Protein AF-0000000085144972 (afdb_homodimer)

Foldseek 3Di:
DPPPPVPPPPPDDPVRVVVVQVVLADKFFKKKKWAKDFPPDDLQLTAMAIFGAKDWDDPPPFTKIKGKDFPPASRVVRCVVRQKMKIFFAAADDVSVVLNVLRHPPQPPPPDDDSDHRRSCVPPDEPPQWHWDWDADPVRTIITTTGGARTQKMFIWGWDDWDDDPRMIMTMTGGDDMDGNCPVPPPDDPDDDPDDPPPPCPPVPRQGTWMRHNNDIDTDDDDPD/DPPPPVPPPPPDDPVRVVVVQVVLADKFFKKKKWAKDFPPDDLQLTAMAIFGAKDWDDPPPFTKIKGKDFPPASRVVRCVVRQKMKIFFAAQDDVSVVLNVLRHPPQPPPPDDDSDHRRSCVPPDEPPQWHWDWDADPVRTIITTTGGARTQKMFIWGWDDWDDDPRMIMTMTGGDDMDGNCPVPPPDDPDDDPDDPPPPPPPVPRQGTWMRHNNDIDTDDDDPD

Nearest PDB structures (foldseek):
  3nfw-assembly1_A  TM=8.073E-01  e=2.734E-13  Mycolicibacterium thermoresistibile ATCC 19527
  3rh7-assembly2_D  TM=7.942E-01  e=1.205E-11  Sinorhizobium meliloti 1021
  3zoh-assembly1_C  TM=7.830E-01  e=3.787E-10  Thermus thermophilus HB27
  3zoe-assembly1_A  TM=7.920E-01  e=9.898E-10  Thermus thermophilus HB27
  3zoe-assembly1_B  TM=7.708E-01  e=1.843E-09  Thermus thermophilus HB27

Solvent-accessible surface area (backbone atoms only — not comparable to full-atom values): 25057 Å² total; per-residue (Å²): 130,79,76,73,71,71,76,67,85,67,78,69,50,71,66,40,52,52,45,56,54,52,58,36,48,43,49,29,39,40,31,36,38,24,30,27,40,56,63,86,61,58,66,83,72,40,38,44,33,43,43,56,44,66,30,80,64,38,60,61,96,54,32,27,34,33,34,64,42,64,58,89,41,70,45,58,52,35,35,70,72,57,34,28,32,35,42,33,39,24,31,61,47,70,68,41,51,52,50,44,55,50,23,50,54,57,63,50,72,52,87,68,103,56,83,49,74,58,53,53,42,67,93,57,43,80,82,69,45,23,43,75,46,77,47,67,49,98,84,70,44,58,29,25,27,64,41,68,54,81,27,57,35,32,39,34,27,36,63,70,49,74,46,81,56,86,52,22,35,41,39,28,28,35,57,77,46,76,44,66,51,67,73,58,77,74,77,77,85,83,76,79,88,73,78,81,78,69,78,60,79,54,72,79,68,71,65,41,34,18,26,38,41,66,90,26,34,22,35,64,31,64,72,78,86,131,78,75,74,71,69,76,67,83,66,79,71,51,71,66,41,53,53,45,54,53,51,55,36,47,42,49,28,39,41,30,38,39,24,29,28,42,57,62,85,62,58,64,83,73,40,40,45,35,44,42,53,44,68,32,80,63,39,61,62,96,53,31,27,35,32,35,65,42,64,58,90,41,71,45,58,51,36,34,71,73,58,34,29,33,34,43,33,38,23,31,60,48,69,69,41,51,52,50,44,55,50,24,50,54,58,65,50,72,51,85,66,102,54,86,46,75,59,53,54,43,68,94,58,43,81,81,68,46,24,44,75,46,77,47,66,49,98,83,69,43,58,28,26,27,64,40,67,54,81,27,56,34,33,39,32,29,34,62,70,49,76,44,79,56,85,54,23,36,43,39,29,27,36,56,76,45,77,45,66,52,70,71,59,77,74,76,75,85,82,76,78,88,75,75,81,78,69,77,61,81,52,71,78,68,71,66,43,35,18,26,39,40,66,90,26,34,23,35,64,32,64,73,78,86

Sequence (450 aa):
MFRNITRSQSTFTTTQLRFKDIMSRISHSVMIITSAVPDTETSSSYHGLTISSMTSLSLNPYPRIQFNLQIPSFTSDALHLYKYFAIHVLKPNEYSINLAKQFSKGSSIRHSNGFERTRPFVGLKEHVDFEKYPLINDKSEKLNIPILSGCERILICKNDHVFEVGDHEIWIGKVEDILDDSVKTDAKNHNNTEQDTKNHTKDDGTEGSLLYYNRRFHIIGGHLAMFRNITRSQSTFTTTQLRFKDIMSRISHSVMIITSAVPDTETSSSYHGLTISSMTSLSLNPYPRIQF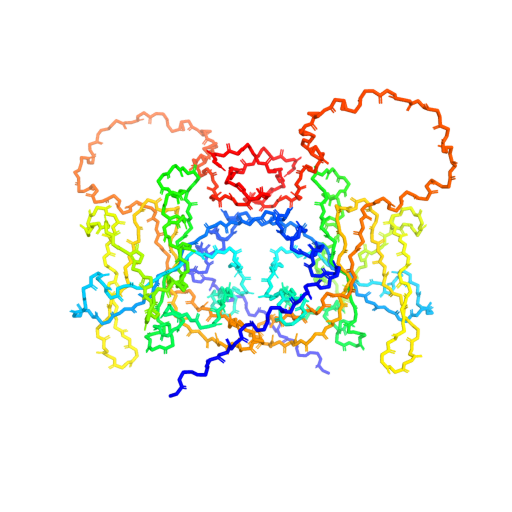NLQIPSFTSDALHLYKYFAIHVLKPNEYSINLAKQFSKGSSIRHSNGFERTRPFVGLKEHVDFEKYPLINDKSEKLNIPILSGCERILICKNDHVFEVGDHEIWIGKVEDILDDSVKTDAKNHNNTEQDTKNHTKDDGTEGSLLYYNRRFHIIGGHLA

Radius of gyration: 23.51 Å; Cα contacts (8 Å, |Δi|>4): 933; chains: 2; bounding box: 67×73×62 Å

pLDDT: mean 82.49, std 23.79, range [21.61, 98.75]

Secondary structure (DSSP, 8-state):
-------------HHHHHHHHHHHTS-EE-EEEEE-EETT--GGG--EEEES--EEEE-SSS-EEEEEEESS-HHHHHHHHH-EEEEEEEPSSHHHHHHHHHTT------SSSS-PPP-TTTT--BTTTEEEEEEE-TT--EEEEEEESSEEEEEEEEEEEEEEETTEEEEEEEEEEEEES------S----------------S-----EEETTEEEEEEEE--/-------------HHHHHHHHHHHTS-EE-EEEEE-EETT--GGG--EEEES--EEEE-SSS-EEEEEEESS-HHHHHHHHH-EEEEEEEPSSHHHHHHHHHTT------SSSS-PPP-TTTT--BTTTEEEEEEE-TT--EEEEEEESSEEEEEEEEEEEEEEETTEEEEEEEEEEEEES-----------------------S-----EEETTEEEEEEEE--

InterPro domains:
  IPR002563 Flavin reductase like domain [PF01613] (23-220)
  IPR002563 Flavin reductase like domain [SM00903] (23-191)
  IPR012349 FMN-binding split barrel [G3DSA:2.30.110.10] (4-221)
  IPR050268 NADH-dependent flavin reductase [PTHR30466] (11-222)

Structure (mmCIF, N/CA/C/O backbone)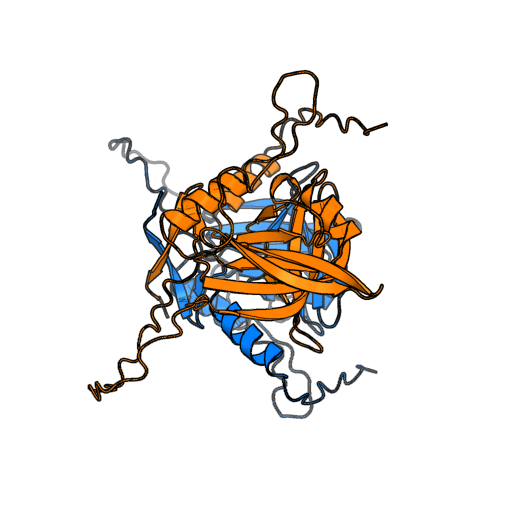:
data_AF-0000000085144972-model_v1
#
loop_
_entity.id
_entity.type
_entity.pdbx_description
1 polymer 'Flavin reductase like domain-containing protein'
#
loop_
_atom_site.group_PDB
_atom_site.id
_atom_site.type_symbol
_atom_site.label_atom_id
_atom_site.label_alt_id
_atom_site.label_comp_id
_atom_site.label_asym_id
_atom_site.label_entity_id
_atom_site.label_seq_id
_atom_site.pdbx_PDB_ins_code
_atom_site.Cartn_x
_atom_site.Cartn_y
_atom_site.Cartn_z
_atom_site.occupancy
_atom_site.B_iso_or_equiv
_atom_site.auth_seq_id
_atom_site.auth_comp_id
_atom_site.auth_asym_id
_atom_site.auth_atom_id
_atom_site.pdbx_PDB_model_num
ATOM 1 N N . MET A 1 1 ? -6.352 1.221 32.656 1 21.61 1 MET A N 1
ATOM 2 C CA . MET A 1 1 ? -5.398 0.118 32.75 1 21.61 1 MET A CA 1
ATOM 3 C C . MET A 1 1 ? -4.781 -0.185 31.375 1 21.61 1 MET A C 1
ATOM 5 O O . MET A 1 1 ? -5.496 -0.523 30.438 1 21.61 1 MET A O 1
ATOM 9 N N . PHE A 1 2 ? -3.795 0.538 30.984 1 23.78 2 PHE A N 1
ATOM 10 C CA . PHE A 1 2 ? -3.061 0.421 29.734 1 23.78 2 PHE A CA 1
ATOM 11 C C . PHE A 1 2 ? -2.559 -1.003 29.531 1 23.78 2 PHE A C 1
ATOM 13 O O . PHE A 1 2 ? -1.949 -1.586 30.422 1 23.78 2 PHE A O 1
ATOM 20 N N . ARG A 1 3 ? -3.359 -1.773 28.875 1 29.09 3 ARG A N 1
ATOM 21 C CA . ARG A 1 3 ? -2.963 -3.164 28.688 1 29.09 3 ARG A CA 1
ATOM 22 C C . ARG A 1 3 ? -1.496 -3.264 28.281 1 29.09 3 ARG A C 1
ATOM 24 O O . ARG A 1 3 ? -1.074 -2.652 27.297 1 29.09 3 ARG A O 1
ATOM 31 N N . ASN A 1 4 ? -0.636 -3.396 29.219 1 29.58 4 ASN A N 1
ATOM 32 C CA . ASN A 1 4 ? 0.755 -3.799 29.031 1 29.58 4 ASN A CA 1
ATOM 33 C C . ASN A 1 4 ? 0.901 -4.836 27.922 1 29.58 4 ASN A C 1
ATOM 35 O O . ASN A 1 4 ? 0.54 -6 28.109 1 29.58 4 ASN A O 1
ATOM 39 N N . ILE A 1 5 ? 0.469 -4.547 26.781 1 34.97 5 ILE A N 1
ATOM 40 C CA . ILE A 1 5 ? 0.701 -5.566 25.75 1 34.97 5 ILE A CA 1
ATOM 41 C C . ILE A 1 5 ? 2.182 -5.941 25.734 1 34.97 5 ILE A C 1
ATOM 43 O O . ILE A 1 5 ? 3.031 -5.113 25.391 1 34.97 5 ILE A O 1
ATOM 47 N N . THR A 1 6 ? 2.646 -6.598 26.812 1 33.94 6 THR A N 1
ATOM 48 C CA . THR A 1 6 ? 3.99 -7.168 26.828 1 33.94 6 THR A CA 1
ATOM 49 C C . THR A 1 6 ? 4.355 -7.723 25.453 1 33.94 6 THR A C 1
ATOM 51 O O . THR A 1 6 ? 3.635 -8.562 24.906 1 33.94 6 THR A O 1
ATOM 54 N N . ARG A 1 7 ? 4.953 -6.957 24.578 1 37 7 ARG A N 1
ATOM 55 C CA . ARG A 1 7 ? 5.527 -7.496 23.359 1 37 7 ARG A CA 1
ATOM 56 C C . ARG A 1 7 ? 6.371 -8.734 23.641 1 37 7 ARG A C 1
ATOM 58 O O . ARG A 1 7 ? 7.414 -8.641 24.297 1 37 7 ARG A O 1
ATOM 65 N N . SER A 1 8 ? 5.855 -9.789 24.156 1 39.34 8 SER A N 1
ATOM 66 C CA . SER A 1 8 ? 6.629 -11.008 24.375 1 39.34 8 SER A CA 1
ATOM 67 C C . SER A 1 8 ? 7.746 -11.148 23.359 1 39.34 8 SER A C 1
ATOM 69 O O . SER A 1 8 ? 7.566 -10.82 22.188 1 39.34 8 SER A O 1
ATOM 71 N N . GLN A 1 9 ? 8.992 -11.062 23.641 1 42.75 9 GLN A N 1
ATOM 72 C CA . GLN A 1 9 ? 10.211 -11.297 22.875 1 42.75 9 GLN A CA 1
ATOM 73 C C . GLN A 1 9 ? 10.078 -12.516 21.969 1 42.75 9 GLN A C 1
ATOM 75 O O . GLN A 1 9 ? 10.234 -13.648 22.422 1 42.75 9 GLN A O 1
ATOM 80 N N . SER A 1 10 ? 8.977 -12.766 21.359 1 49.88 10 SER A N 1
ATOM 81 C CA . SER A 1 10 ? 8.758 -13.969 20.562 1 49.88 10 SER A CA 1
ATOM 82 C C . SER A 1 10 ? 9.852 -14.156 19.516 1 49.88 10 SER A C 1
ATOM 84 O O . SER A 1 10 ? 10.273 -13.195 18.875 1 49.88 10 SER A O 1
ATOM 86 N N . THR A 1 11 ? 10.867 -14.992 19.719 1 60.62 11 THR A N 1
ATOM 87 C CA . THR A 1 11 ? 11.828 -15.461 18.734 1 60.62 11 THR A CA 1
ATOM 88 C C . THR A 1 11 ? 11.18 -15.57 17.359 1 60.62 11 THR A C 1
ATOM 90 O O . THR A 1 11 ? 10.133 -16.203 17.203 1 60.62 11 THR A O 1
ATOM 93 N N . PHE A 1 12 ? 11.609 -14.719 16.562 1 68.88 12 PHE A N 1
ATOM 94 C CA . PHE A 1 12 ? 11.07 -14.734 15.211 1 68.88 12 PHE A CA 1
ATOM 95 C C . PHE A 1 12 ? 11.352 -16.078 14.531 1 68.88 12 PHE A C 1
ATOM 97 O O . PHE A 1 12 ? 12.445 -16.625 14.664 1 68.88 12 PHE A O 1
ATOM 104 N N . THR A 1 13 ? 10.367 -16.641 13.992 1 84.69 13 THR A N 1
ATOM 105 C CA . THR A 1 13 ? 10.523 -17.812 13.148 1 84.69 13 THR A CA 1
ATOM 106 C C . THR A 1 13 ? 11.344 -17.484 11.906 1 84.69 13 THR A C 1
ATOM 108 O O . THR A 1 13 ? 11.594 -16.312 11.617 1 84.69 13 THR A O 1
ATOM 111 N N . THR A 1 14 ? 11.836 -18.406 11.281 1 88.44 14 THR A N 1
ATOM 112 C CA . THR A 1 14 ? 12.578 -18.25 10.039 1 88.44 14 THR A CA 1
ATOM 113 C C . THR A 1 14 ? 11.75 -17.484 9.008 1 88.44 14 THR A C 1
ATOM 115 O O . THR A 1 14 ? 12.273 -16.625 8.289 1 88.44 14 THR A O 1
ATOM 118 N N . THR A 1 15 ? 10.516 -17.734 8.984 1 89 15 THR A N 1
ATOM 119 C CA . THR A 1 15 ? 9.633 -17.078 8.031 1 89 15 THR A CA 1
ATOM 120 C C . THR A 1 15 ? 9.516 -15.594 8.344 1 89 15 THR A C 1
ATOM 122 O O . THR A 1 15 ? 9.508 -14.758 7.441 1 89 15 THR A O 1
ATOM 125 N N . GLN A 1 16 ? 9.492 -15.227 9.609 1 91.44 16 GLN A N 1
ATOM 126 C CA . GLN A 1 16 ? 9.383 -13.828 10.016 1 91.44 16 GLN A CA 1
ATOM 127 C C . GLN A 1 16 ? 10.648 -13.055 9.648 1 91.44 16 GLN A C 1
ATOM 129 O O . GLN A 1 16 ? 10.57 -11.922 9.164 1 91.44 16 GLN A O 1
ATOM 134 N N . LEU A 1 17 ? 11.742 -13.703 9.828 1 91.38 17 LEU A N 1
ATOM 135 C CA . LEU A 1 17 ? 13.008 -13.055 9.508 1 91.38 17 LEU A CA 1
ATOM 136 C C . LEU A 1 17 ? 13.148 -12.852 8.008 1 91.38 17 LEU A C 1
ATOM 138 O O . LEU A 1 17 ? 13.562 -11.781 7.551 1 91.38 17 LEU A O 1
ATOM 142 N N . ARG A 1 18 ? 12.805 -13.844 7.242 1 91.12 18 ARG A N 1
ATOM 143 C CA . ARG A 1 18 ? 12.859 -13.742 5.785 1 91.12 18 ARG A CA 1
ATOM 144 C C . ARG A 1 18 ? 11.875 -12.703 5.27 1 91.12 18 ARG A C 1
ATOM 146 O O . ARG A 1 18 ? 12.172 -11.969 4.324 1 91.12 18 ARG A O 1
ATOM 153 N N . PHE A 1 19 ? 10.797 -12.703 5.977 1 94.88 19 PHE A N 1
ATOM 154 C CA . PHE A 1 19 ? 9.781 -11.727 5.605 1 94.88 19 PHE A CA 1
ATOM 155 C C . PHE A 1 19 ? 10.289 -10.305 5.801 1 94.88 19 PHE A C 1
ATOM 157 O O . PHE A 1 19 ? 10.164 -9.469 4.906 1 94.88 19 PHE A O 1
ATOM 164 N N . LYS A 1 20 ? 10.844 -10.016 6.891 1 93.06 20 LYS A N 1
ATOM 165 C CA . LYS A 1 20 ? 11.414 -8.695 7.18 1 93.06 20 LYS A CA 1
ATOM 166 C C . LYS A 1 20 ? 12.453 -8.305 6.137 1 93.06 20 LYS A C 1
ATOM 168 O O . LYS A 1 20 ? 12.477 -7.164 5.672 1 93.06 20 LYS A O 1
ATOM 173 N N . ASP A 1 21 ? 13.188 -9.25 5.773 1 90.75 21 ASP A N 1
ATOM 174 C CA . ASP A 1 21 ? 14.242 -9.008 4.793 1 90.75 21 ASP A CA 1
ATOM 175 C C . ASP A 1 21 ? 13.656 -8.68 3.42 1 90.75 21 ASP A C 1
ATOM 177 O O . ASP A 1 21 ? 14.07 -7.719 2.773 1 90.75 21 ASP A O 1
ATOM 181 N N . ILE A 1 22 ? 12.695 -9.383 2.988 1 90.38 22 ILE A N 1
ATOM 182 C CA . ILE A 1 22 ? 12.109 -9.195 1.668 1 90.38 22 ILE A CA 1
ATOM 183 C C . ILE A 1 22 ? 11.367 -7.863 1.618 1 90.38 22 ILE A C 1
ATOM 185 O O . ILE A 1 22 ? 11.438 -7.145 0.62 1 90.38 22 ILE A O 1
ATOM 189 N N . MET A 1 23 ? 10.664 -7.602 2.711 1 93.06 23 MET A N 1
ATOM 190 C CA . MET A 1 23 ? 9.898 -6.359 2.713 1 93.06 23 MET A CA 1
ATOM 191 C C . MET A 1 23 ? 10.828 -5.148 2.658 1 93.06 23 MET A C 1
ATOM 193 O O . MET A 1 23 ? 10.469 -4.113 2.102 1 93.06 23 MET A O 1
ATOM 197 N N . SER A 1 24 ? 12.055 -5.305 3.209 1 92.19 24 SER A N 1
ATOM 198 C CA . SER A 1 24 ? 13.031 -4.219 3.133 1 92.19 24 SER A CA 1
ATOM 199 C C . SER A 1 24 ? 13.516 -4.016 1.703 1 92.19 24 SER A C 1
ATOM 201 O O . SER A 1 24 ? 14.07 -2.961 1.375 1 92.19 24 SER A O 1
ATOM 203 N N . ARG A 1 25 ? 13.234 -4.984 0.867 1 91 25 ARG A N 1
ATOM 204 C CA . ARG A 1 25 ? 13.727 -4.922 -0.505 1 91 25 ARG A CA 1
ATOM 205 C C . ARG A 1 25 ? 12.594 -4.652 -1.484 1 91 25 ARG A C 1
ATOM 207 O O . ARG A 1 25 ? 12.742 -4.863 -2.689 1 91 25 ARG A O 1
ATOM 214 N N . ILE A 1 26 ? 11.508 -4.324 -1.03 1 94.19 26 ILE A N 1
ATOM 215 C CA . ILE A 1 26 ? 10.406 -3.771 -1.814 1 94.19 26 ILE A CA 1
ATOM 216 C C . ILE A 1 26 ? 10.336 -2.26 -1.606 1 94.19 26 ILE A C 1
ATOM 218 O O . ILE A 1 26 ? 10.219 -1.787 -0.473 1 94.19 26 ILE A O 1
ATOM 222 N N . SER A 1 27 ? 10.445 -1.574 -2.695 1 94.56 27 SER A N 1
ATOM 223 C CA . SER A 1 27 ? 10.469 -0.119 -2.6 1 94.56 27 SER A CA 1
ATOM 224 C C . SER A 1 27 ? 9.086 0.437 -2.289 1 94.56 27 SER A C 1
ATOM 226 O O . SER A 1 27 ? 8.086 -0.03 -2.84 1 94.56 27 SER A O 1
ATOM 228 N N . HIS A 1 28 ? 9.062 1.437 -1.462 1 95.31 28 HIS A N 1
ATOM 229 C CA . HIS A 1 28 ? 7.832 2.141 -1.112 1 95.31 28 HIS A CA 1
ATOM 230 C C . HIS A 1 28 ? 8.039 3.65 -1.118 1 95.31 28 HIS A C 1
ATOM 232 O O . HIS A 1 28 ? 9.125 4.133 -0.789 1 95.31 28 HIS A O 1
ATOM 238 N N . SER A 1 29 ? 6.973 4.363 -1.505 1 96.81 29 SER A N 1
ATOM 239 C CA . SER A 1 29 ? 6.977 5.805 -1.304 1 96.81 29 SER A CA 1
ATOM 240 C C . SER A 1 29 ? 6.84 6.16 0.174 1 96.81 29 SER A C 1
ATOM 242 O O . SER A 1 29 ? 6.035 5.559 0.889 1 96.81 29 SER A O 1
ATOM 244 N N . VAL A 1 30 ? 7.648 7.094 0.603 1 97.25 30 VAL A N 1
ATOM 245 C CA . VAL A 1 30 ? 7.609 7.543 1.989 1 97.25 30 VAL A CA 1
ATOM 246 C C . VAL A 1 30 ? 6.691 8.758 2.111 1 97.25 30 VAL A C 1
ATOM 248 O O . VAL A 1 30 ? 6.816 9.719 1.346 1 97.25 30 VAL A O 1
ATOM 251 N N . MET A 1 31 ? 5.809 8.719 3.078 1 98.06 31 MET A N 1
ATOM 252 C CA . MET A 1 31 ? 4.844 9.789 3.297 1 98.06 31 MET A CA 1
ATOM 253 C C . MET A 1 31 ? 4.699 10.102 4.785 1 98.06 31 MET A C 1
ATOM 255 O O . MET A 1 31 ? 5.176 9.344 5.629 1 98.06 31 MET A O 1
ATOM 259 N N . ILE A 1 32 ? 4.078 11.203 5.113 1 98.12 32 ILE A N 1
ATOM 260 C CA . ILE A 1 32 ? 3.777 11.562 6.496 1 98.12 32 ILE A CA 1
ATOM 261 C C . ILE A 1 32 ? 2.281 11.828 6.645 1 98.12 32 ILE A C 1
ATOM 263 O O . ILE A 1 32 ? 1.682 12.523 5.812 1 98.12 32 ILE A O 1
ATOM 267 N N . ILE A 1 33 ? 1.717 11.273 7.652 1 98.56 33 ILE A N 1
ATOM 268 C CA . ILE A 1 33 ? 0.346 11.594 8.039 1 98.56 33 ILE A CA 1
ATOM 269 C C . ILE A 1 33 ? 0.352 12.602 9.188 1 98.56 33 ILE A C 1
ATOM 271 O O . ILE A 1 33 ? 1.15 12.484 10.117 1 98.56 33 ILE A O 1
ATOM 275 N N . THR A 1 34 ? -0.483 13.586 9.102 1 98.31 34 THR A N 1
ATOM 276 C CA . THR A 1 34 ? -0.767 14.469 10.227 1 98.31 34 THR A CA 1
ATOM 277 C C . THR A 1 34 ? -2.256 14.461 10.562 1 98.31 34 THR A C 1
ATOM 279 O O . THR A 1 34 ? -3.098 14.414 9.664 1 98.31 34 THR A O 1
ATOM 282 N N . SER A 1 35 ? -2.57 14.477 11.805 1 98.25 35 SER A N 1
ATOM 283 C CA . SER A 1 35 ? -3.957 14.414 12.258 1 98.25 35 SER A CA 1
ATOM 284 C C . SER A 1 35 ? -4.496 15.797 12.602 1 98.25 35 SER A C 1
ATOM 286 O O . SER A 1 35 ? -3.746 16.656 13.055 1 98.25 35 SER A O 1
ATOM 288 N N . ALA A 1 36 ? -5.77 15.938 12.477 1 98.44 36 ALA A N 1
ATOM 289 C CA . ALA A 1 36 ? -6.449 17.156 12.906 1 98.44 36 ALA A CA 1
ATOM 290 C C . ALA A 1 36 ? -6.441 17.281 14.43 1 98.44 36 ALA A C 1
ATOM 292 O O . ALA A 1 36 ? -6.332 16.281 15.141 1 98.44 36 ALA A O 1
ATOM 293 N N . VAL A 1 37 ? -6.566 18.484 14.859 1 97.31 37 VAL A N 1
ATOM 294 C CA . VAL A 1 37 ? -6.711 18.828 16.266 1 97.31 37 VAL A CA 1
ATOM 295 C C . VAL A 1 37 ? -7.656 20.031 16.406 1 97.31 37 VAL A C 1
ATOM 297 O O . VAL A 1 37 ? -7.891 20.766 15.453 1 97.31 37 VAL A O 1
ATOM 300 N N . PRO A 1 38 ? -8.164 20.172 17.656 1 97.81 38 PRO A N 1
ATOM 301 C CA . PRO A 1 38 ? -8.945 21.391 17.875 1 97.81 38 PRO A CA 1
ATOM 302 C C . PRO A 1 38 ? -8.156 22.656 17.547 1 97.81 38 PRO A C 1
ATOM 304 O O . PRO A 1 38 ? -6.949 22.703 17.797 1 97.81 38 PRO A O 1
ATOM 307 N N . ASP A 1 39 ? -8.859 23.672 17.031 1 96.56 39 ASP A N 1
ATOM 308 C CA . ASP A 1 39 ? -8.18 24.875 16.562 1 96.56 39 ASP A CA 1
ATOM 309 C C . ASP A 1 39 ? -7.566 25.641 17.734 1 96.56 39 ASP A C 1
ATOM 311 O O . ASP A 1 39 ? -6.758 26.547 17.531 1 96.56 39 ASP A O 1
ATOM 315 N N . THR A 1 40 ? -7.859 25.266 18.969 1 95.81 40 THR A N 1
ATOM 316 C CA . THR A 1 40 ? -7.336 25.938 20.156 1 95.81 40 THR A CA 1
ATOM 317 C C . THR A 1 40 ? -6 25.328 20.578 1 95.81 40 THR A C 1
ATOM 319 O O . THR A 1 40 ? -5.305 25.875 21.438 1 95.81 40 THR A O 1
ATOM 322 N N . GLU A 1 41 ? -5.617 24.203 20.016 1 93.38 41 GLU A N 1
ATOM 323 C CA . GLU A 1 41 ? -4.418 23.484 20.422 1 93.38 41 GLU A CA 1
ATOM 324 C C . GLU A 1 41 ? -3.162 24.094 19.812 1 93.38 41 GLU A C 1
ATOM 326 O O . GLU A 1 41 ? -3.236 24.781 18.781 1 93.38 41 GLU A O 1
ATOM 331 N N . THR A 1 42 ? -2.033 23.828 20.484 1 92.56 42 THR A N 1
ATOM 332 C CA . THR A 1 42 ? -0.728 24.281 20 1 92.56 42 THR A CA 1
ATOM 333 C C . THR A 1 42 ? 0.041 23.109 19.375 1 92.56 42 THR A C 1
ATOM 335 O O . THR A 1 42 ? -0.381 21.969 19.469 1 92.56 42 THR A O 1
ATOM 338 N N . SER A 1 43 ? 1.214 23.453 18.781 1 93.12 43 SER A N 1
ATOM 339 C CA . SER A 1 43 ? 1.958 22.469 18 1 93.12 43 SER A CA 1
ATOM 340 C C . SER A 1 43 ? 2.453 21.328 18.875 1 93.12 43 SER A C 1
ATOM 342 O O . SER A 1 43 ? 2.75 20.234 18.375 1 93.12 43 SER A O 1
ATOM 344 N N . SER A 1 44 ? 2.523 21.562 20.125 1 89.5 44 SER A N 1
ATOM 345 C CA . SER A 1 44 ? 2.971 20.516 21.047 1 89.5 44 SER A CA 1
ATOM 346 C C . SER A 1 44 ? 1.993 19.344 21.062 1 89.5 44 SER A C 1
ATOM 348 O O . SER A 1 44 ? 2.35 18.234 21.484 1 89.5 44 SER A O 1
ATOM 350 N N . SER A 1 45 ? 0.781 19.594 20.641 1 91.56 45 SER A N 1
ATOM 351 C CA . SER A 1 45 ? -0.252 18.562 20.672 1 91.56 45 SER A CA 1
ATOM 352 C C . SER A 1 45 ? -0.456 17.938 19.297 1 91.56 45 SER A C 1
ATOM 354 O O . SER A 1 45 ? -1.309 17.062 19.141 1 91.56 45 SER A O 1
ATOM 356 N N . TYR A 1 46 ? 0.339 18.406 18.406 1 96 46 TYR A N 1
ATOM 357 C CA . TYR A 1 46 ? 0.159 17.891 17.047 1 96 46 TYR A CA 1
ATOM 358 C C . TYR A 1 46 ? 0.76 16.5 16.922 1 96 46 TYR A C 1
ATOM 360 O O . TYR A 1 46 ? 1.83 16.219 17.469 1 96 46 TYR A O 1
ATOM 368 N N . HIS A 1 47 ? 0.004 15.672 16.219 1 94.75 47 HIS A N 1
ATOM 369 C CA . HIS A 1 47 ? 0.456 14.305 16 1 94.75 47 HIS A CA 1
ATOM 370 C C . HIS A 1 47 ? 0.626 14 14.516 1 94.75 47 HIS A C 1
ATOM 372 O O . HIS A 1 47 ? -0.067 14.578 13.68 1 94.75 47 HIS A O 1
ATOM 378 N N . GLY A 1 48 ? 1.513 13.109 14.242 1 96.75 48 GLY A N 1
ATOM 379 C CA . GLY A 1 48 ? 1.821 12.617 12.914 1 96.75 48 GLY A CA 1
ATOM 380 C C . GLY A 1 48 ? 2.893 11.547 12.906 1 96.75 48 GLY A C 1
ATOM 381 O O . GLY A 1 48 ? 3.617 11.375 13.891 1 96.75 48 GLY A O 1
ATOM 382 N N . LEU A 1 49 ? 2.992 10.852 11.875 1 96.19 49 LEU A N 1
ATOM 383 C CA . LEU A 1 49 ? 4.016 9.82 11.758 1 96.19 49 LEU A CA 1
ATOM 384 C C . LEU A 1 49 ? 4.328 9.523 10.297 1 96.19 49 LEU A C 1
ATOM 386 O O . LEU A 1 49 ? 3.516 9.82 9.414 1 96.19 49 LEU A O 1
ATOM 390 N N . THR A 1 50 ? 5.492 8.984 10.102 1 97.19 50 THR A N 1
ATOM 391 C CA . THR A 1 50 ? 5.914 8.508 8.789 1 97.19 50 THR A CA 1
ATOM 392 C C . THR A 1 50 ? 5.277 7.156 8.469 1 97.19 50 THR A C 1
ATOM 394 O O . THR A 1 50 ? 5.207 6.281 9.336 1 97.19 50 THR A O 1
ATOM 397 N N . ILE A 1 51 ? 4.777 7.066 7.246 1 97.06 51 ILE A N 1
ATOM 398 C CA . ILE A 1 51 ? 4.234 5.797 6.781 1 97.06 51 ILE A CA 1
ATOM 399 C C . ILE A 1 51 ? 4.773 5.48 5.391 1 97.06 51 ILE A C 1
ATOM 401 O O . ILE A 1 51 ? 5.223 6.379 4.672 1 97.06 51 ILE A O 1
ATOM 405 N N . SER A 1 52 ? 4.727 4.223 5.07 1 96.75 52 SER A N 1
ATOM 406 C CA . SER A 1 52 ? 5.062 3.762 3.725 1 96.75 52 SER A CA 1
ATOM 407 C C . SER A 1 52 ? 4.008 2.799 3.191 1 96.75 52 SER A C 1
ATOM 409 O O . SER A 1 52 ? 4.23 2.119 2.189 1 96.75 52 SER A O 1
ATOM 411 N N . SER A 1 53 ? 2.924 2.711 3.816 1 97.94 53 SER A N 1
ATOM 412 C CA . SER A 1 53 ? 1.935 1.682 3.51 1 97.94 53 SER A CA 1
ATOM 413 C C . SER A 1 53 ? 0.756 2.26 2.734 1 97.94 53 SER A C 1
ATOM 415 O O . SER A 1 53 ? -0.221 1.559 2.467 1 97.94 53 SER A O 1
ATOM 417 N N . MET A 1 54 ? 0.786 3.51 2.363 1 98.25 54 MET A N 1
ATOM 418 C CA . MET A 1 54 ? -0.373 4.137 1.734 1 98.25 54 MET A CA 1
ATOM 419 C C . MET A 1 54 ? -0.555 3.635 0.306 1 98.25 54 MET A C 1
ATOM 421 O O . MET A 1 54 ? 0.416 3.514 -0.443 1 98.25 54 MET A O 1
ATOM 425 N N . THR A 1 55 ? -1.775 3.328 -0.05 1 97.94 55 THR A N 1
ATOM 426 C CA . THR A 1 55 ? -2.145 2.955 -1.411 1 97.94 55 THR A CA 1
ATOM 427 C C . THR A 1 55 ? -3.492 3.564 -1.792 1 97.94 55 THR A C 1
ATOM 429 O O . THR A 1 55 ? -4.289 3.918 -0.919 1 97.94 55 THR A O 1
ATOM 432 N N . SER A 1 56 ? -3.635 3.721 -3.066 1 97.06 56 SER A N 1
ATOM 433 C CA . SER A 1 56 ? -4.969 4.047 -3.557 1 97.06 56 SER A CA 1
ATOM 434 C C . SER A 1 56 ? -5.934 2.883 -3.355 1 97.06 56 SER A C 1
ATOM 436 O O . SER A 1 56 ? -5.535 1.719 -3.438 1 97.06 56 SER A O 1
ATOM 438 N N . LEU A 1 57 ? -7.191 3.215 -3.084 1 97.44 57 LEU A N 1
ATOM 439 C CA . LEU A 1 57 ? -8.156 2.15 -2.852 1 97.44 57 LEU A CA 1
ATOM 440 C C . LEU A 1 57 ? -9.281 2.195 -3.889 1 97.44 57 LEU A C 1
ATOM 442 O O . LEU A 1 57 ? -9.586 1.183 -4.523 1 97.44 57 LEU A O 1
ATOM 446 N N . SER A 1 58 ? -9.898 3.326 -4.02 1 95.06 58 SER A N 1
ATOM 447 C CA . SER A 1 58 ? -11.023 3.453 -4.938 1 95.06 58 SER A CA 1
ATOM 448 C C . SER A 1 58 ? -11.094 4.852 -5.539 1 95.06 58 SER A C 1
ATOM 450 O O . SER A 1 58 ? -10.617 5.816 -4.938 1 95.06 58 SER A O 1
ATOM 452 N N . LEU A 1 59 ? -11.656 4.875 -6.691 1 92 59 LEU A N 1
ATOM 453 C CA . LEU A 1 59 ? -11.883 6.148 -7.363 1 92 59 LEU A CA 1
ATOM 454 C C . LEU A 1 59 ? -13.359 6.535 -7.305 1 92 59 LEU A C 1
ATOM 456 O O . LEU A 1 59 ? -13.695 7.719 -7.23 1 92 59 LEU A O 1
ATOM 460 N N . ASN A 1 60 ? -14.148 5.48 -7.34 1 88.62 60 ASN A N 1
ATOM 461 C CA . ASN A 1 60 ? -15.594 5.699 -7.398 1 88.62 60 ASN A CA 1
ATOM 462 C C . ASN A 1 60 ? -16.297 5.148 -6.156 1 88.62 60 ASN A C 1
ATOM 464 O O . ASN A 1 60 ? -15.891 4.109 -5.625 1 88.62 60 ASN A O 1
ATOM 468 N N . PRO A 1 61 ? -17.359 5.824 -5.652 1 90.56 61 PRO A N 1
ATOM 469 C CA . PRO A 1 61 ? -17.922 7.113 -6.066 1 90.56 61 PRO A CA 1
ATOM 470 C C . PRO A 1 61 ? -17.062 8.297 -5.645 1 90.56 61 PRO A C 1
ATOM 472 O O . PRO A 1 61 ? -17.234 9.406 -6.148 1 90.56 61 PRO A O 1
ATOM 475 N N . TYR A 1 62 ? -16.25 8.102 -4.641 1 92.62 62 TYR A N 1
ATOM 476 C CA . TYR A 1 62 ? -15.266 9.094 -4.23 1 92.62 62 TYR A CA 1
ATOM 477 C C . TYR A 1 62 ? -13.891 8.469 -4.059 1 92.62 62 TYR A C 1
ATOM 479 O O . TYR A 1 62 ? -13.781 7.281 -3.732 1 92.62 62 TYR A O 1
ATOM 487 N N . PRO A 1 63 ? -12.852 9.328 -4.262 1 96.75 63 PRO A N 1
ATOM 488 C CA . PRO A 1 63 ? -11.508 8.773 -4.082 1 96.75 63 PRO A CA 1
ATOM 489 C C . PRO A 1 63 ? -11.219 8.375 -2.635 1 96.75 63 PRO A C 1
ATOM 491 O O . PRO A 1 63 ? -11.547 9.125 -1.709 1 96.75 63 PRO A O 1
ATOM 494 N N . ARG A 1 64 ? -10.68 7.172 -2.518 1 98.06 64 ARG A N 1
ATOM 495 C CA . ARG A 1 64 ? -10.289 6.652 -1.212 1 98.06 64 ARG A CA 1
ATOM 496 C C . ARG A 1 64 ? -8.836 6.176 -1.224 1 98.06 64 ARG A C 1
ATOM 498 O O . ARG A 1 64 ? -8.367 5.633 -2.225 1 98.06 64 ARG A O 1
ATOM 505 N N . ILE A 1 65 ? -8.211 6.395 -0.128 1 98.44 65 ILE A N 1
ATOM 506 C CA . ILE A 1 65 ? -6.887 5.832 0.119 1 98.44 65 ILE A CA 1
ATOM 507 C C . ILE A 1 65 ? -6.934 4.926 1.347 1 98.44 65 ILE A C 1
ATOM 509 O O . ILE A 1 65 ? -7.918 4.926 2.092 1 98.44 65 ILE A O 1
ATOM 513 N N . GLN A 1 66 ? -5.934 4.156 1.463 1 98.56 66 GLN A N 1
ATOM 514 C CA . GLN A 1 66 ? -5.789 3.334 2.662 1 98.56 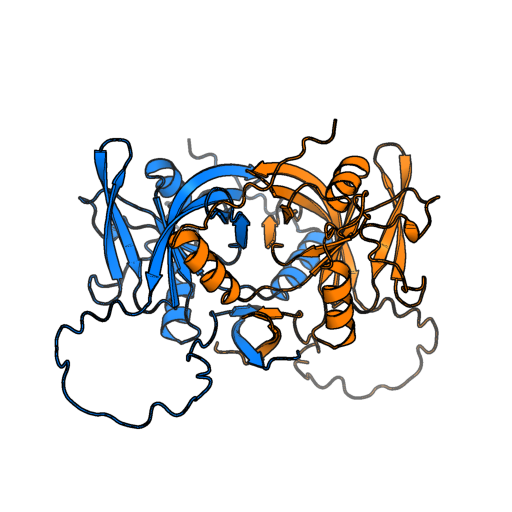66 GLN A CA 1
ATOM 515 C C . GLN A 1 66 ? -4.348 3.344 3.164 1 98.56 66 GLN A C 1
ATOM 517 O O . GLN A 1 66 ? -3.412 3.529 2.383 1 98.56 66 GLN A O 1
ATOM 522 N N . PHE A 1 67 ? -4.137 3.168 4.457 1 98.56 67 PHE A N 1
ATOM 523 C CA . PHE A 1 67 ? -2.826 2.99 5.07 1 98.56 67 PHE A CA 1
ATOM 524 C C . PHE A 1 67 ? -2.941 2.203 6.371 1 98.56 67 PHE A C 1
ATOM 526 O O . PHE A 1 67 ? -4.039 2.035 6.906 1 98.56 67 PHE A O 1
ATOM 533 N N . ASN A 1 68 ? -1.785 1.754 6.832 1 98.12 68 ASN A N 1
ATOM 534 C CA . ASN A 1 68 ? -1.736 0.958 8.055 1 98.12 68 ASN A CA 1
ATOM 535 C C . ASN A 1 68 ? -1.016 1.698 9.18 1 98.12 68 ASN A C 1
ATOM 537 O O . ASN A 1 68 ? -0.036 2.404 8.93 1 98.12 68 ASN A O 1
ATOM 541 N N . LEU A 1 69 ? -1.541 1.42 10.383 1 96.38 69 LEU A N 1
ATOM 542 C CA . LEU A 1 69 ? -0.894 1.969 11.57 1 96.38 69 LEU A CA 1
ATOM 543 C C . LEU A 1 69 ? -0.739 0.901 12.648 1 96.38 69 LEU A C 1
ATOM 545 O O . LEU A 1 69 ? -1.691 0.181 12.953 1 96.38 69 LEU A O 1
ATOM 549 N N . GLN A 1 70 ? 0.436 0.848 13.141 1 94.19 70 GLN A N 1
ATOM 550 C CA . GLN A 1 70 ? 0.638 -0.021 14.297 1 94.19 70 GLN A CA 1
ATOM 551 C C . GLN A 1 70 ? 0.081 0.616 15.562 1 94.19 70 GLN A C 1
ATOM 553 O O . GLN A 1 70 ? 0.237 1.819 15.781 1 94.19 70 GLN A O 1
ATOM 558 N N . ILE A 1 71 ? -0.556 -0.159 16.391 1 92.62 71 ILE A N 1
ATOM 559 C CA . ILE A 1 71 ? -1.07 0.312 17.672 1 92.62 71 ILE A CA 1
ATOM 560 C C . ILE A 1 71 ? -0.282 -0.331 18.812 1 92.62 71 ILE A C 1
ATOM 562 O O . ILE A 1 71 ? 0.213 -1.452 18.672 1 92.62 71 ILE A O 1
ATOM 566 N N . PRO A 1 72 ? -0.103 0.347 19.984 1 90.69 72 PRO A N 1
ATOM 567 C CA . PRO A 1 72 ? -0.693 1.655 20.281 1 90.69 72 PRO A CA 1
ATOM 568 C C . PRO A 1 72 ? 0.024 2.801 19.578 1 90.69 72 PRO A C 1
ATOM 570 O O . PRO A 1 72 ? 1.198 2.672 19.219 1 90.69 72 PRO A O 1
ATOM 573 N N . SER A 1 73 ? -0.658 3.898 19.266 1 90.88 73 SER A N 1
ATOM 574 C CA . SER A 1 73 ? -0.171 5.078 18.562 1 90.88 73 SER A CA 1
ATOM 575 C C . SER A 1 73 ? -0.975 6.316 18.938 1 90.88 73 SER A C 1
ATOM 577 O O . SER A 1 73 ? -2.207 6.301 18.891 1 90.88 73 SER A O 1
ATOM 579 N N . PHE A 1 74 ? -0.313 7.371 19.359 1 91.19 74 PHE A N 1
ATOM 580 C CA . PHE A 1 74 ? -0.988 8.625 19.656 1 91.19 74 PHE A CA 1
ATOM 581 C C . PHE A 1 74 ? -1.645 9.203 18.406 1 91.19 74 PHE A C 1
ATOM 583 O O . PHE A 1 74 ? -2.697 9.844 18.5 1 91.19 74 PHE A O 1
ATOM 590 N N . THR A 1 75 ? -0.988 9 17.312 1 94.19 75 THR A N 1
ATOM 591 C CA . THR A 1 75 ? -1.592 9.43 16.047 1 94.19 75 THR A CA 1
ATOM 592 C C . THR A 1 75 ? -2.906 8.695 15.805 1 94.19 75 THR A C 1
ATOM 594 O O . THR A 1 75 ? -3.902 9.305 15.414 1 94.19 75 THR A O 1
ATOM 597 N N . SER A 1 76 ? -2.865 7.383 16 1 95.81 76 SER A N 1
ATOM 598 C CA . SER A 1 76 ? -4.098 6.613 15.875 1 95.81 76 SER A CA 1
ATOM 599 C C . SER A 1 76 ? -5.195 7.164 16.781 1 95.81 76 SER A C 1
ATOM 601 O O . SER A 1 76 ? -6.34 7.328 16.344 1 95.81 76 SER A O 1
ATOM 603 N N . ASP A 1 77 ? -4.863 7.496 18.016 1 95.56 77 ASP A N 1
ATOM 604 C CA . ASP A 1 77 ? -5.82 8.062 18.969 1 95.56 77 ASP A CA 1
ATOM 605 C C . ASP A 1 77 ? -6.441 9.344 18.422 1 95.56 77 ASP A C 1
ATOM 607 O O . ASP A 1 77 ? -7.66 9.523 18.484 1 95.56 77 ASP A O 1
ATOM 611 N N . ALA A 1 78 ? -5.617 10.18 17.953 1 95.5 78 ALA A N 1
ATOM 612 C CA . ALA A 1 78 ? -6.082 11.453 17.406 1 95.5 78 ALA A CA 1
ATOM 613 C C . ALA A 1 78 ? -6.988 11.234 16.188 1 95.5 78 ALA A C 1
ATOM 615 O O . ALA A 1 78 ? -8 11.914 16.031 1 95.5 78 ALA A O 1
ATOM 616 N N . LEU A 1 79 ? -6.621 10.312 15.328 1 97.75 79 LEU A N 1
ATOM 617 C CA . LEU A 1 79 ? -7.422 10 14.148 1 97.75 79 LEU A CA 1
ATOM 618 C C . LEU A 1 79 ? -8.812 9.516 14.547 1 97.75 79 LEU A C 1
ATOM 620 O O . LEU A 1 79 ? -9.797 9.836 13.883 1 97.75 79 LEU A O 1
ATOM 624 N N . HIS A 1 80 ? -8.82 8.703 15.562 1 98 80 HIS A N 1
ATOM 625 C CA . HIS A 1 80 ? -10.117 8.234 16.047 1 98 80 HIS A CA 1
ATOM 626 C C . HIS A 1 80 ? -10.953 9.383 16.594 1 98 80 HIS A C 1
ATOM 628 O O . HIS A 1 80 ? -12.172 9.414 16.406 1 98 80 HIS A O 1
ATOM 634 N N . LEU A 1 81 ? -10.336 10.273 17.234 1 96.62 81 LEU A N 1
ATOM 635 C CA . LEU A 1 81 ? -11.039 11.359 17.922 1 96.62 81 LEU A CA 1
ATOM 636 C C . LEU A 1 81 ? -11.531 12.398 16.922 1 96.62 81 LEU A C 1
ATOM 638 O O . LEU A 1 81 ? -12.672 12.867 17.016 1 96.62 81 LEU A O 1
ATOM 642 N N . TYR A 1 82 ? -10.703 12.734 15.922 1 97.25 82 TYR A N 1
ATOM 643 C CA . TYR A 1 82 ? -11 13.93 15.141 1 97.25 82 TYR A CA 1
ATOM 644 C C . TYR A 1 82 ? -11.336 13.562 13.695 1 97.25 82 TYR A C 1
ATOM 646 O O . TYR A 1 82 ? -11.891 14.383 12.953 1 97.25 82 TYR A O 1
ATOM 654 N N . LYS A 1 83 ? -10.914 12.492 13.141 1 98.06 83 LYS A N 1
ATOM 655 C CA . LYS A 1 83 ? -11.383 11.828 11.93 1 98.06 83 LYS A CA 1
ATOM 656 C C . LYS A 1 83 ? -10.758 12.461 10.688 1 98.06 83 LYS A C 1
ATOM 658 O O . LYS A 1 83 ? -10.859 11.914 9.586 1 98.06 83 LYS A O 1
ATOM 663 N N . TYR A 1 84 ? -10.148 13.633 10.82 1 98.62 84 TYR A N 1
ATOM 664 C CA . TYR A 1 84 ? -9.555 14.297 9.672 1 98.62 84 TYR A CA 1
ATOM 665 C C . TYR A 1 84 ? -8.031 14.25 9.734 1 98.62 84 TYR A C 1
ATOM 667 O O . TYR A 1 84 ? -7.449 14.344 10.82 1 98.62 84 TYR A O 1
ATOM 675 N N . PHE A 1 85 ? -7.41 14.141 8.57 1 98.75 85 PHE A N 1
ATOM 676 C CA . PHE A 1 85 ? -5.961 14.023 8.5 1 98.75 85 PHE A CA 1
ATOM 677 C C . PHE A 1 85 ? -5.449 14.414 7.121 1 98.75 85 PHE A C 1
ATOM 679 O O . PHE A 1 85 ? -6.238 14.602 6.191 1 98.75 85 PHE A O 1
ATOM 686 N N . ALA A 1 86 ? -4.176 14.586 7.059 1 98.75 86 ALA A N 1
ATOM 687 C CA . ALA A 1 86 ? -3.516 14.859 5.785 1 98.75 86 ALA A CA 1
ATOM 688 C C . ALA A 1 86 ? -2.428 13.828 5.496 1 98.75 86 ALA A C 1
ATOM 690 O O . ALA A 1 86 ? -1.746 13.359 6.414 1 98.75 86 ALA A O 1
ATOM 691 N N . ILE A 1 87 ? -2.283 13.438 4.25 1 98.56 87 ILE A N 1
ATOM 692 C CA . ILE A 1 87 ? -1.17 12.641 3.746 1 98.56 87 ILE A CA 1
ATOM 693 C C . ILE A 1 87 ? -0.224 13.531 2.943 1 98.56 87 ILE A C 1
ATOM 695 O O . ILE A 1 87 ? -0.645 14.203 1.996 1 98.56 87 ILE A O 1
ATOM 699 N N . HIS A 1 88 ? 1.038 13.562 3.34 1 97.81 88 HIS A N 1
ATOM 700 C CA . HIS A 1 88 ? 2.055 14.367 2.668 1 97.81 88 HIS A CA 1
ATOM 701 C C . HIS A 1 88 ? 2.971 13.492 1.816 1 97.81 88 HIS A C 1
ATOM 703 O O . HIS A 1 88 ? 3.717 12.664 2.348 1 97.81 88 HIS A O 1
ATOM 709 N N . VAL A 1 89 ? 2.867 13.633 0.507 1 96.94 89 VAL A N 1
ATOM 710 C CA . VAL A 1 89 ? 3.814 12.984 -0.391 1 96.94 89 VAL A CA 1
ATOM 711 C C . VAL A 1 89 ? 5.129 13.758 -0.409 1 96.94 89 VAL A C 1
ATOM 713 O O . VAL A 1 89 ? 5.168 14.914 -0.832 1 96.94 89 VAL A O 1
ATOM 716 N N . LEU A 1 90 ? 6.223 13.102 -0.006 1 96.44 90 LEU A N 1
ATOM 717 C CA . LEU A 1 90 ? 7.484 13.797 0.206 1 96.44 90 LEU A CA 1
ATOM 718 C C . LEU A 1 90 ? 8.297 13.852 -1.082 1 96.44 90 LEU A C 1
ATOM 720 O O . LEU A 1 90 ? 8.344 12.875 -1.834 1 96.44 90 LEU A O 1
ATOM 724 N N . LYS A 1 91 ? 8.922 14.984 -1.299 1 93.81 91 LYS A N 1
ATOM 725 C CA . LYS A 1 91 ? 9.883 15.133 -2.385 1 93.81 91 LYS A CA 1
ATOM 726 C C . LYS A 1 91 ? 11.188 14.414 -2.059 1 93.81 91 LYS A C 1
ATOM 728 O O . LYS A 1 91 ? 11.547 14.266 -0.888 1 93.81 91 LYS A O 1
ATOM 733 N N . PRO A 1 92 ? 11.867 13.977 -3.078 1 94.31 92 PRO A N 1
ATOM 734 C CA . PRO A 1 92 ? 13.133 13.289 -2.836 1 94.31 92 PRO A CA 1
ATOM 735 C C . PRO A 1 92 ? 14.297 14.25 -2.6 1 94.31 92 PRO A C 1
ATOM 737 O O . PRO A 1 92 ? 15.18 14.375 -3.451 1 94.31 92 PRO A O 1
ATOM 740 N N . ASN A 1 93 ? 14.359 14.883 -1.45 1 94.69 93 ASN A N 1
ATOM 741 C CA . ASN A 1 93 ? 15.422 15.812 -1.086 1 94.69 93 ASN A CA 1
ATOM 742 C C . ASN A 1 93 ? 15.789 15.688 0.388 1 94.69 93 ASN A C 1
ATOM 744 O O . ASN A 1 93 ? 15.18 14.914 1.124 1 94.69 93 ASN A O 1
ATOM 748 N N . GLU A 1 94 ? 16.734 16.406 0.821 1 96.31 94 GLU A N 1
ATOM 749 C CA . GLU A 1 94 ? 17.297 16.297 2.164 1 96.31 94 GLU A CA 1
ATOM 750 C C . GLU A 1 94 ? 16.297 16.734 3.223 1 96.31 94 GLU A C 1
ATOM 752 O O . GLU A 1 94 ? 16.188 16.125 4.289 1 96.31 94 GLU A O 1
ATOM 757 N N . TYR A 1 95 ? 15.594 17.781 2.938 1 95.88 95 TYR A N 1
ATOM 758 C CA . TYR A 1 95 ? 14.594 18.266 3.885 1 95.88 95 TYR A CA 1
ATOM 759 C C . TYR A 1 95 ? 13.547 17.203 4.176 1 95.88 95 TYR A C 1
ATOM 761 O O . TYR A 1 95 ? 13.242 16.922 5.34 1 95.88 95 TYR A O 1
ATOM 769 N N . SER A 1 96 ? 13.078 16.594 3.17 1 96.81 96 SER A N 1
ATOM 770 C CA . SER A 1 96 ? 12.078 15.539 3.289 1 96.81 96 SER A CA 1
ATOM 771 C C . SER A 1 96 ? 12.633 14.336 4.047 1 96.81 96 SER A C 1
ATOM 773 O O . SER A 1 96 ? 11.922 13.703 4.836 1 96.81 96 SER A O 1
ATOM 775 N N . ILE A 1 97 ? 13.867 13.992 3.779 1 97.62 97 ILE A N 1
ATOM 776 C CA . ILE A 1 97 ? 14.516 12.883 4.469 1 97.62 97 ILE A CA 1
ATOM 777 C C . ILE A 1 97 ? 14.555 13.156 5.969 1 97.62 97 ILE A C 1
ATOM 779 O O . ILE A 1 97 ? 14.219 12.289 6.777 1 97.62 97 ILE A O 1
ATOM 783 N N . ASN A 1 98 ? 14.898 14.352 6.32 1 96.56 98 ASN A N 1
ATOM 784 C CA . ASN A 1 98 ? 14.961 14.734 7.727 1 96.56 98 ASN A CA 1
ATOM 785 C C . ASN A 1 98 ? 13.586 14.703 8.383 1 96.56 98 ASN A C 1
ATOM 787 O O . ASN A 1 98 ? 13.445 14.25 9.516 1 96.56 98 ASN A O 1
ATOM 791 N N . LEU A 1 99 ? 12.594 15.188 7.676 1 96.75 99 LEU A N 1
ATOM 792 C CA . LEU A 1 99 ? 11.227 15.133 8.18 1 96.75 99 LEU A CA 1
ATOM 793 C C . LEU A 1 99 ? 10.789 13.688 8.391 1 96.75 99 LEU A C 1
ATOM 795 O O . LEU A 1 99 ? 10.203 13.352 9.422 1 96.75 99 LEU A O 1
ATOM 799 N N . ALA A 1 100 ? 11.062 12.836 7.418 1 97.06 100 ALA A N 1
ATOM 800 C CA . ALA A 1 100 ? 10.672 11.43 7.496 1 97.06 100 ALA A CA 1
ATOM 801 C C . ALA A 1 100 ? 11.289 10.758 8.719 1 97.06 100 ALA A C 1
ATOM 803 O O . ALA A 1 100 ? 10.617 10 9.422 1 97.06 100 ALA A O 1
ATOM 804 N N . LYS A 1 101 ? 12.539 11.023 8.953 1 95.5 101 LYS A N 1
ATOM 805 C CA . LYS A 1 101 ? 13.227 10.469 10.117 1 95.5 101 LYS A CA 1
ATOM 806 C C . LYS A 1 101 ? 12.617 10.977 11.414 1 95.5 101 LYS A C 1
ATOM 808 O O . LYS A 1 101 ? 12.414 10.211 12.359 1 95.5 101 LYS A O 1
ATOM 813 N N . GLN A 1 102 ? 12.32 12.234 11.43 1 94.81 102 GLN A N 1
ATOM 814 C CA . GLN A 1 102 ? 11.758 12.859 12.625 1 94.81 102 GLN A CA 1
ATOM 815 C C . GLN A 1 102 ? 10.383 12.289 12.953 1 94.81 102 GLN A C 1
ATOM 817 O O . GLN A 1 102 ? 10.078 12.023 14.117 1 94.81 102 GLN A O 1
ATOM 822 N N . PHE A 1 103 ? 9.578 12.055 12 1 96.12 103 PHE A N 1
ATOM 823 C CA . PHE A 1 103 ? 8.211 11.602 12.195 1 96.12 103 PHE A CA 1
ATOM 824 C C . PHE A 1 103 ? 8.156 10.078 12.328 1 96.12 103 PHE A C 1
ATOM 826 O O . PHE A 1 103 ? 7.082 9.5 12.5 1 96.12 103 PHE A O 1
ATOM 833 N N . SER A 1 104 ? 9.258 9.383 12.125 1 93.31 104 SER A N 1
ATOM 834 C CA . SER A 1 104 ? 9.297 7.93 12.273 1 93.31 104 SER A CA 1
ATOM 835 C C . SER A 1 104 ? 9.742 7.531 13.68 1 93.31 104 SER A C 1
ATOM 837 O O . SER A 1 104 ? 9.781 6.348 14.008 1 93.31 104 SER A O 1
ATOM 839 N N . LYS A 1 105 ? 10.125 8.5 14.461 1 81.12 105 LYS A N 1
ATOM 840 C CA . LYS A 1 105 ? 10.648 8.227 15.797 1 81.12 105 LYS A CA 1
ATOM 841 C C . LYS A 1 105 ? 9.539 7.816 16.75 1 81.12 105 LYS A C 1
ATOM 843 O O . LYS A 1 105 ? 8.508 8.492 16.844 1 81.12 105 LYS A O 1
ATOM 848 N N . GLY A 1 106 ? 9.008 6.48 16.578 1 62.91 106 GLY A N 1
ATOM 849 C CA . GLY A 1 106 ? 7.965 5.91 17.406 1 62.91 106 GLY A CA 1
ATOM 850 C C . GLY A 1 106 ? 8.102 6.281 18.875 1 62.91 106 GLY A C 1
ATOM 851 O O . GLY A 1 106 ? 9.055 6.957 19.266 1 62.91 106 GLY A O 1
ATOM 852 N N . SER A 1 107 ? 6.945 6.023 19.578 1 50.81 107 SER A N 1
ATOM 853 C CA . SER A 1 107 ? 6.984 6.176 21.031 1 50.81 107 SER A CA 1
ATOM 854 C C . SER A 1 107 ? 8.078 5.312 21.656 1 50.81 107 SER A C 1
ATOM 856 O O . SER A 1 107 ? 8.062 4.086 21.516 1 50.81 107 SER A O 1
ATOM 858 N N . SER A 1 108 ? 9.375 5.57 21.109 1 44.06 108 SER A N 1
ATOM 859 C CA . SER A 1 108 ? 10.375 4.762 21.797 1 44.06 108 SER A CA 1
ATOM 860 C C . SER A 1 108 ? 10.133 4.754 23.312 1 44.06 108 SER A C 1
ATOM 862 O O . SER A 1 108 ? 9.766 5.777 23.891 1 44.06 108 SER A O 1
ATOM 864 N N . ILE A 1 109 ? 9.875 3.531 23.672 1 42.06 109 ILE A N 1
ATOM 865 C CA . ILE A 1 109 ? 9.898 3.361 25.125 1 42.06 109 ILE A CA 1
ATOM 866 C C . ILE A 1 109 ? 11.148 4.016 25.703 1 42.06 109 ILE A C 1
ATOM 868 O O . ILE A 1 109 ? 12.266 3.545 25.469 1 42.06 109 ILE A O 1
ATOM 872 N N . ARG A 1 110 ? 11.438 5.289 25.5 1 39.69 110 ARG A N 1
ATOM 873 C CA . ARG A 1 110 ? 12.57 5.672 26.328 1 39.69 110 ARG A CA 1
ATOM 874 C C . ARG A 1 110 ? 12.523 4.961 27.688 1 39.69 110 ARG A C 1
ATOM 876 O O . ARG A 1 110 ? 11.453 4.59 28.156 1 39.69 110 ARG A O 1
ATOM 883 N N . HIS A 1 111 ? 13.68 4.391 28.062 1 37.72 111 HIS A N 1
ATOM 884 C CA . HIS A 1 111 ? 14 3.654 29.281 1 37.72 111 HIS A CA 1
ATOM 885 C C . HIS A 1 111 ? 13.078 4.051 30.438 1 37.72 111 HIS A C 1
ATOM 887 O O . HIS A 1 111 ? 12.688 3.205 31.234 1 37.72 111 HIS A O 1
ATOM 893 N N . SER A 1 112 ? 13.281 5.398 30.922 1 39.69 112 SER A N 1
ATOM 894 C CA . SER A 1 112 ? 12.766 5.602 32.281 1 39.69 112 SER A CA 1
ATOM 895 C C . SER A 1 112 ? 11.258 5.379 32.312 1 39.69 112 SER A C 1
ATOM 897 O O . SER A 1 112 ? 10.602 5.305 31.281 1 39.69 112 SER A O 1
ATOM 899 N N . ASN A 1 113 ? 10.43 5.613 33.406 1 44.16 113 ASN A N 1
ATOM 900 C CA . ASN A 1 113 ? 9.227 5.426 34.219 1 44.16 113 ASN A CA 1
ATOM 901 C C . ASN A 1 113 ? 7.988 5.969 33.5 1 44.16 113 ASN A C 1
ATOM 903 O O . ASN A 1 113 ? 6.891 5.945 34.062 1 44.16 113 ASN A O 1
ATOM 907 N N . GLY A 1 114 ? 8.047 6.492 31.938 1 46.75 114 GLY A N 1
ATOM 908 C CA . GLY A 1 114 ? 6.789 6.941 31.359 1 46.75 114 GLY A CA 1
ATOM 909 C C . GLY A 1 114 ? 6.805 6.949 29.844 1 46.75 114 GLY A C 1
ATOM 910 O O . GLY A 1 114 ? 7.855 6.777 29.234 1 46.75 114 GLY A O 1
ATOM 911 N N . PHE A 1 115 ? 5.777 6.387 29.094 1 53.66 115 PHE A N 1
ATOM 912 C CA . PHE A 1 115 ? 5.496 6.477 27.656 1 53.66 115 PHE A CA 1
ATOM 913 C C . PHE A 1 115 ? 5.707 7.898 27.156 1 53.66 115 PHE A C 1
ATOM 915 O O . PHE A 1 115 ? 5.078 8.836 27.641 1 53.66 115 PHE A O 1
ATOM 922 N N . GLU A 1 116 ? 6.945 8.266 26.812 1 58.75 116 GLU A N 1
ATOM 923 C CA . GLU A 1 116 ? 7.059 9.625 26.281 1 58.75 116 GLU A CA 1
ATOM 924 C C . GLU A 1 116 ? 6.453 9.719 24.891 1 58.75 116 GLU A C 1
ATOM 926 O O . GLU A 1 116 ? 6.797 8.93 24 1 58.75 116 GLU A O 1
ATOM 931 N N . ARG A 1 117 ? 5.453 10.492 24.812 1 68 117 ARG A N 1
ATOM 932 C CA . ARG A 1 117 ? 4.727 10.828 23.578 1 68 117 ARG A CA 1
ATOM 933 C C . ARG A 1 117 ? 5.66 11.422 22.531 1 68 117 ARG A C 1
ATOM 935 O O . ARG A 1 117 ? 6.5 12.266 22.859 1 68 117 ARG A O 1
ATOM 942 N N . THR A 1 118 ? 5.695 10.773 21.406 1 72.56 118 THR A N 1
ATOM 943 C CA . THR A 1 118 ? 6.441 11.414 20.328 1 72.56 118 THR A CA 1
ATOM 944 C C . THR A 1 118 ? 5.875 12.797 20.016 1 72.56 118 THR A C 1
ATOM 946 O O . THR A 1 118 ? 4.66 13.008 20.094 1 72.56 118 THR A O 1
ATOM 949 N N . ARG A 1 119 ? 6.844 13.797 19.969 1 83.81 119 ARG A N 1
ATOM 950 C CA . ARG A 1 119 ? 6.496 15.164 19.594 1 83.81 119 ARG A CA 1
ATOM 951 C C . ARG A 1 119 ? 7.082 15.516 18.219 1 83.81 119 ARG A C 1
ATOM 953 O O . ARG A 1 119 ? 8.047 16.281 18.141 1 83.81 119 ARG A O 1
ATOM 960 N N . PRO A 1 120 ? 6.402 15.062 17.188 1 91.19 120 PRO A N 1
ATOM 961 C CA . PRO A 1 120 ? 7.02 15.164 15.859 1 91.19 120 PRO A CA 1
ATOM 962 C C . PRO A 1 120 ? 7.117 16.609 15.367 1 91.19 120 PRO A C 1
ATOM 964 O O . PRO A 1 120 ? 7.859 16.891 14.422 1 91.19 120 PRO A O 1
ATOM 967 N N . PHE A 1 121 ? 6.484 17.5 15.992 1 95 121 PHE A N 1
ATOM 968 C CA . PHE A 1 121 ? 6.488 18.875 15.516 1 95 121 PHE A CA 1
ATOM 969 C C . PHE A 1 121 ? 7.48 19.719 16.312 1 95 121 PHE A C 1
ATOM 971 O O . PHE A 1 121 ? 7.637 20.906 16.062 1 95 121 PHE A O 1
ATOM 978 N N . VAL A 1 122 ? 8.094 19.109 17.297 1 91.69 122 VAL A N 1
ATOM 979 C CA . VAL A 1 122 ? 9.117 19.828 18.047 1 91.69 122 VAL A CA 1
ATOM 980 C C . VAL A 1 122 ? 10.188 20.344 17.094 1 91.69 122 VAL A C 1
ATOM 982 O O . VAL A 1 122 ? 10.68 19.594 16.234 1 91.69 122 VAL A O 1
ATOM 985 N N . GLY A 1 123 ? 10.516 21.547 17.234 1 93.5 123 GLY A N 1
ATOM 986 C CA . GLY A 1 123 ? 11.547 22.141 16.406 1 93.5 123 GLY A CA 1
ATOM 987 C C . GLY A 1 123 ? 11.016 22.703 15.094 1 93.5 123 GLY A C 1
ATOM 988 O O . GLY A 1 123 ? 11.742 23.375 14.359 1 93.5 123 GLY A O 1
ATOM 989 N N . LEU A 1 124 ? 9.82 22.438 14.805 1 96.38 124 LEU A N 1
ATOM 990 C CA . LEU A 1 124 ? 9.211 22.969 13.594 1 96.38 124 LEU A CA 1
ATOM 991 C C . LEU A 1 124 ? 8.5 24.297 13.891 1 96.38 124 LEU A C 1
ATOM 993 O O . LEU A 1 124 ? 7.879 24.453 14.945 1 96.38 124 LEU A O 1
ATOM 997 N N . LYS A 1 125 ? 8.562 25.203 12.898 1 96.31 125 LYS A N 1
ATOM 998 C CA . LYS A 1 125 ? 7.992 26.547 13.07 1 96.31 125 LYS A CA 1
ATOM 999 C C . LYS A 1 125 ? 6.793 26.75 12.148 1 96.31 125 LYS A C 1
ATOM 1001 O O . LYS A 1 125 ? 6.875 26.484 10.945 1 96.31 125 LYS A O 1
ATOM 1006 N N . GLU A 1 126 ? 5.773 27.219 12.75 1 95.5 126 GLU A N 1
ATOM 1007 C CA . GLU A 1 126 ? 4.602 27.578 11.953 1 95.5 126 GLU A CA 1
ATOM 1008 C C . GLU A 1 126 ? 4.934 28.656 10.93 1 95.5 126 GLU A C 1
ATOM 1010 O O . GLU A 1 126 ? 5.672 29.609 11.234 1 95.5 126 GLU A O 1
ATOM 1015 N N . HIS A 1 127 ? 4.363 28.578 9.695 1 94.81 127 HIS A N 1
ATOM 1016 C CA . HIS A 1 127 ? 4.52 29.484 8.57 1 94.81 127 HIS A CA 1
ATOM 1017 C C . HIS A 1 127 ? 5.887 29.328 7.918 1 94.81 127 HIS A C 1
ATOM 1019 O O . HIS A 1 127 ? 6.219 30.062 6.977 1 94.81 127 HIS A O 1
ATOM 1025 N N . VAL A 1 128 ? 6.703 28.484 8.406 1 95.62 128 VAL A N 1
ATOM 1026 C CA . VAL A 1 128 ? 7.973 28.125 7.781 1 95.62 128 VAL A CA 1
ATOM 1027 C C . VAL A 1 128 ? 7.957 26.641 7.406 1 95.62 128 VAL A C 1
ATOM 1029 O O . VAL A 1 128 ? 7.996 26.297 6.223 1 95.62 128 VAL A O 1
ATOM 1032 N N . ASP A 1 129 ? 7.754 25.828 8.508 1 96.75 129 ASP A N 1
ATOM 1033 C CA . ASP A 1 129 ? 7.836 24.391 8.312 1 96.75 129 ASP A CA 1
ATOM 1034 C C . ASP A 1 129 ? 6.449 23.781 8.109 1 96.75 129 ASP A C 1
ATOM 1036 O O . ASP A 1 129 ? 6.324 22.672 7.59 1 96.75 129 ASP A O 1
ATOM 1040 N N . PHE A 1 130 ? 5.488 24.5 8.625 1 97.38 130 PHE A N 1
ATOM 1041 C CA . PHE A 1 130 ? 4.125 24.016 8.438 1 97.38 130 PHE A CA 1
ATOM 1042 C C . PHE A 1 130 ? 3.131 25.172 8.531 1 97.38 130 PHE A C 1
ATOM 1044 O O . PHE A 1 130 ? 3.467 26.25 9.031 1 97.38 130 PHE A O 1
ATOM 1051 N N . GLU A 1 131 ? 1.896 24.938 7.957 1 96.56 131 GLU A N 1
ATOM 1052 C CA . GLU A 1 131 ? 0.731 25.812 8.062 1 96.56 131 GLU A CA 1
ATOM 1053 C C . GLU A 1 131 ? -0.484 25.062 8.586 1 96.56 131 GLU A C 1
ATOM 1055 O O . GLU A 1 131 ? -0.461 23.828 8.68 1 96.56 131 GLU A O 1
ATOM 1060 N N . LYS A 1 132 ? -1.472 25.828 8.961 1 97.31 132 LYS A N 1
ATOM 1061 C CA . LYS A 1 132 ? -2.707 25.219 9.445 1 97.31 132 LYS A CA 1
ATOM 1062 C C . LYS A 1 132 ? -3.77 25.188 8.344 1 97.31 132 LYS A C 1
ATOM 1064 O O . LYS A 1 132 ? -3.943 26.156 7.613 1 97.31 132 LYS A O 1
ATOM 1069 N N . TYR A 1 133 ? -4.379 24.062 8.172 1 97.81 133 TYR A N 1
ATOM 1070 C CA . TYR A 1 133 ? -5.547 23.906 7.312 1 97.81 133 TYR A CA 1
ATOM 1071 C C . TYR A 1 133 ? -6.824 23.844 8.141 1 97.81 133 TYR A C 1
ATOM 1073 O O . TYR A 1 133 ? -7.137 22.812 8.742 1 97.81 133 TYR A O 1
ATOM 1081 N N . PRO A 1 134 ? -7.574 24.969 8.133 1 97.88 134 PRO A N 1
ATOM 1082 C CA . PRO A 1 134 ? -8.781 25 8.961 1 97.88 134 PRO A CA 1
ATOM 1083 C C . PRO A 1 134 ? -9.945 24.234 8.344 1 97.88 134 PRO A C 1
ATOM 1085 O O . PRO A 1 134 ? -10.102 24.219 7.121 1 97.88 134 PRO A O 1
ATOM 1088 N N . LEU A 1 135 ? -10.664 23.547 9.211 1 97.5 135 LEU A N 1
ATOM 1089 C CA . LEU A 1 135 ? -11.883 22.891 8.766 1 97.5 135 LEU A CA 1
ATOM 1090 C C . LEU A 1 135 ? -12.898 22.797 9.906 1 97.5 135 LEU A C 1
ATOM 1092 O O . LEU A 1 135 ? -12.57 23.094 11.055 1 97.5 135 LEU A O 1
ATOM 1096 N N . ILE A 1 136 ? -14.172 22.547 9.547 1 96.94 136 ILE A N 1
ATOM 1097 C CA . ILE A 1 136 ? -15.266 22.328 10.492 1 96.94 136 ILE A CA 1
ATOM 1098 C C . ILE A 1 136 ? -15.789 20.906 10.359 1 96.94 136 ILE A C 1
ATOM 1100 O O . ILE A 1 136 ? -16.141 20.453 9.258 1 96.94 136 ILE A O 1
ATOM 1104 N N . ASN A 1 137 ? -15.773 20.219 11.438 1 95.44 137 ASN A N 1
ATOM 1105 C CA . ASN A 1 137 ? -16.219 18.844 11.344 1 95.44 137 ASN A CA 1
ATOM 1106 C C . ASN A 1 137 ? -17.75 18.75 11.359 1 95.44 137 ASN A C 1
ATOM 1108 O O . ASN A 1 137 ? -18.438 19.766 11.32 1 95.44 137 ASN A O 1
ATOM 1112 N N . ASP A 1 138 ? -18.188 17.484 11.312 1 92.69 138 ASP A N 1
ATOM 1113 C CA . ASP A 1 138 ? -19.625 17.234 11.195 1 92.69 138 ASP A CA 1
ATOM 1114 C C . ASP A 1 138 ? -20.375 17.734 12.422 1 92.69 138 ASP A C 1
ATOM 1116 O O . ASP A 1 138 ? -21.594 17.938 12.375 1 92.69 138 ASP A O 1
ATOM 1120 N N . LYS A 1 139 ? -19.734 17.953 13.578 1 95.19 139 LYS A N 1
ATOM 1121 C CA . LYS A 1 139 ? -20.312 18.453 14.82 1 95.19 139 LYS A CA 1
ATOM 1122 C C . LYS A 1 139 ? -20.141 19.969 14.953 1 95.19 139 LYS A C 1
ATOM 1124 O O . LYS A 1 139 ? -20.266 20.516 16.047 1 95.19 139 LYS A O 1
ATOM 1129 N N . SER A 1 140 ? -19.688 20.531 13.906 1 95.38 140 SER A N 1
ATOM 1130 C CA . SER A 1 140 ? -19.5 21.984 13.844 1 95.38 140 SER A CA 1
ATOM 1131 C C . SER A 1 140 ? -18.359 22.438 14.734 1 95.38 140 SER A C 1
ATOM 1133 O O . SER A 1 140 ? -18.359 23.562 15.242 1 95.38 140 SER A O 1
ATOM 1135 N N . GLU A 1 141 ? -17.484 21.562 15.023 1 96.81 141 GLU A N 1
ATOM 1136 C CA . GLU A 1 141 ? -16.266 21.922 15.758 1 96.81 141 GLU A CA 1
ATOM 1137 C C . GLU A 1 141 ? -15.18 22.422 14.812 1 96.81 141 GLU A C 1
ATOM 1139 O O . GLU A 1 141 ? -15.016 21.891 13.711 1 96.81 141 GLU A O 1
ATOM 1144 N N . LYS A 1 142 ? -14.531 23.438 15.305 1 97.81 142 LYS A N 1
ATOM 1145 C CA . LYS A 1 142 ? -13.422 23.984 14.516 1 97.81 142 LYS A CA 1
ATOM 1146 C C . LYS A 1 142 ? -12.148 23.172 14.742 1 97.81 142 LYS A C 1
ATOM 1148 O O . LYS A 1 142 ? -11.703 23.016 15.875 1 97.81 142 LYS A O 1
ATOM 1153 N N . LEU A 1 143 ? -11.555 22.688 13.656 1 98.25 143 LEU A N 1
ATOM 1154 C CA . LEU A 1 143 ? -10.32 21.906 13.695 1 98.25 143 LEU A CA 1
ATOM 1155 C C . LEU A 1 143 ? -9.258 22.516 12.789 1 98.25 143 LEU A C 1
ATOM 1157 O O . LEU A 1 143 ? -9.57 23.359 11.938 1 98.25 143 LEU A O 1
ATOM 1161 N N . ASN A 1 144 ? -8.023 22.156 13.07 1 98.06 144 ASN A N 1
ATOM 1162 C CA . ASN A 1 144 ? -6.891 22.406 12.188 1 98.06 144 ASN A CA 1
ATOM 1163 C C . ASN A 1 144 ? -6.117 21.125 11.891 1 98.06 144 ASN A C 1
ATOM 1165 O O . ASN A 1 144 ? -5.918 20.297 12.773 1 98.06 144 ASN A O 1
ATOM 1169 N N . ILE A 1 145 ? -5.773 21.016 10.641 1 98.5 145 ILE A N 1
ATOM 1170 C CA . ILE A 1 145 ? -4.777 20.016 10.281 1 98.5 145 ILE A CA 1
ATOM 1171 C C . ILE A 1 145 ? -3.428 20.688 10.047 1 98.5 145 ILE A C 1
ATOM 1173 O O . ILE A 1 145 ? -3.318 21.594 9.203 1 98.5 145 ILE A O 1
ATOM 1177 N N . PRO A 1 146 ? -2.371 20.344 10.781 1 98.19 146 PRO A N 1
ATOM 1178 C CA . PRO A 1 146 ? -1.061 20.875 10.406 1 98.19 146 PRO A CA 1
ATOM 1179 C C . PRO A 1 146 ? -0.568 20.359 9.062 1 98.19 146 PRO A C 1
ATOM 1181 O O . PRO A 1 146 ? -0.523 19.141 8.844 1 98.19 146 PRO A O 1
ATOM 1184 N N . ILE A 1 147 ? -0.194 21.234 8.156 1 98.19 147 ILE A N 1
ATOM 1185 C CA . ILE A 1 147 ? 0.272 20.906 6.816 1 98.19 147 ILE A CA 1
ATOM 1186 C C . ILE A 1 147 ? 1.756 21.234 6.684 1 98.19 147 ILE A C 1
ATOM 1188 O O . ILE A 1 147 ? 2.146 22.406 6.773 1 98.19 147 ILE A O 1
ATOM 1192 N N . LEU A 1 148 ? 2.504 20.234 6.461 1 97.81 148 LEU A N 1
ATOM 1193 C CA . LEU A 1 148 ? 3.947 20.422 6.348 1 97.81 148 LEU A CA 1
ATOM 1194 C C . LEU A 1 148 ? 4.309 21.094 5.031 1 97.81 148 LEU A C 1
ATOM 1196 O O . LEU A 1 148 ? 3.697 20.812 3.998 1 97.81 148 LEU A O 1
ATOM 1200 N N . SER A 1 149 ? 5.375 21.859 5.074 1 95.38 149 SER A N 1
ATOM 1201 C CA . SER A 1 149 ? 5.855 22.578 3.893 1 95.38 149 SER A CA 1
ATOM 1202 C C . SER A 1 149 ? 6.801 21.703 3.072 1 95.38 149 SER A C 1
ATOM 1204 O O . SER A 1 149 ? 7.395 20.75 3.596 1 95.38 149 SER A O 1
ATOM 1206 N N . GLY A 1 150 ? 6.879 22 1.751 1 91.62 150 GLY A N 1
ATOM 1207 C CA . GLY A 1 150 ? 7.895 21.375 0.912 1 91.62 150 GLY A CA 1
ATOM 1208 C C . GLY A 1 150 ? 7.508 20 0.43 1 91.62 150 GLY A C 1
ATOM 1209 O O . GLY A 1 150 ? 8.375 19.203 0.053 1 91.62 150 GLY A O 1
ATOM 1210 N N . CYS A 1 151 ? 6.262 19.672 0.5 1 92.75 151 CYS A N 1
ATOM 1211 C CA . CYS A 1 151 ? 5.789 18.359 0.056 1 92.75 151 CYS A CA 1
ATOM 1212 C C . CYS A 1 151 ? 5.383 18.406 -1.413 1 92.75 151 CYS A C 1
ATOM 1214 O O . CYS A 1 151 ? 5.066 19.469 -1.946 1 92.75 151 CYS A O 1
ATOM 1216 N N . GLU A 1 152 ? 5.488 17.266 -2.1 1 89.38 152 GLU A N 1
ATOM 1217 C CA . GLU A 1 152 ? 5.078 17.156 -3.498 1 89.38 152 GLU A CA 1
ATOM 1218 C C . GLU A 1 152 ? 3.58 17.406 -3.652 1 89.38 152 GLU A C 1
ATOM 1220 O O . GLU A 1 152 ? 3.162 18.219 -4.477 1 89.38 152 GLU A O 1
ATOM 1225 N N . ARG A 1 153 ? 2.779 16.75 -2.906 1 93.38 153 ARG A N 1
ATOM 1226 C CA . ARG A 1 153 ? 1.326 16.875 -2.855 1 93.38 153 ARG A CA 1
ATOM 1227 C C . ARG A 1 153 ? 0.795 16.531 -1.469 1 93.38 153 ARG A C 1
ATOM 1229 O O . ARG A 1 153 ? 1.457 15.82 -0.705 1 93.38 153 ARG A O 1
ATOM 1236 N N . ILE A 1 154 ? -0.358 17.109 -1.19 1 97.06 154 ILE A N 1
ATOM 1237 C CA . ILE A 1 154 ? -0.993 16.844 0.095 1 97.06 154 ILE A CA 1
ATOM 1238 C C . ILE A 1 154 ? -2.449 16.438 -0.122 1 97.06 154 ILE A C 1
ATOM 1240 O O . ILE A 1 154 ? -3.195 17.125 -0.821 1 97.06 154 ILE A O 1
ATOM 1244 N N . LEU A 1 155 ? -2.842 15.336 0.413 1 97.94 155 LEU A N 1
ATOM 1245 C CA . LEU A 1 155 ? -4.23 14.891 0.391 1 97.94 155 LEU A CA 1
ATOM 1246 C C . LEU A 1 155 ? -4.922 15.195 1.714 1 97.94 155 LEU A C 1
ATOM 1248 O O . LEU A 1 155 ? -4.457 14.773 2.775 1 97.94 155 LEU A O 1
ATOM 1252 N N . ILE A 1 156 ? -5.969 15.93 1.658 1 98.38 156 ILE A N 1
ATOM 1253 C CA . ILE A 1 156 ? -6.816 16.141 2.822 1 98.38 156 ILE A CA 1
ATOM 1254 C C . ILE A 1 156 ? -7.914 15.086 2.867 1 98.38 156 ILE A C 1
ATOM 1256 O O . ILE A 1 156 ? -8.688 14.945 1.916 1 98.38 156 ILE A O 1
ATOM 1260 N N . CYS A 1 157 ? -7.977 14.422 4.012 1 98.69 157 CYS A N 1
ATOM 1261 C CA . CYS A 1 157 ? -8.828 13.234 4.047 1 98.69 157 CYS A CA 1
ATOM 1262 C C . CYS A 1 157 ? -9.719 13.242 5.277 1 98.69 157 CYS A C 1
ATOM 1264 O O . CYS A 1 157 ? -9.367 13.82 6.305 1 98.69 157 CYS A O 1
ATOM 1266 N N . LYS A 1 158 ? -10.812 12.586 5.117 1 98.69 158 LYS A N 1
ATOM 1267 C CA . LYS A 1 158 ? -11.703 12.227 6.219 1 98.69 158 LYS A CA 1
ATOM 1268 C C . LYS A 1 158 ? -11.781 10.711 6.391 1 98.69 158 LYS A C 1
ATOM 1270 O O . LYS A 1 158 ? -11.953 9.977 5.414 1 98.69 158 LYS A O 1
ATOM 1275 N N . ASN A 1 159 ? -11.656 10.305 7.625 1 98.25 159 ASN A N 1
ATOM 1276 C CA . ASN A 1 159 ? -11.75 8.875 7.895 1 98.25 159 ASN A CA 1
ATOM 1277 C C . ASN A 1 159 ? -13.07 8.297 7.398 1 98.25 159 ASN A C 1
ATOM 1279 O O . ASN A 1 159 ? -14.133 8.859 7.645 1 98.25 159 ASN A O 1
ATOM 1283 N N . ASP A 1 160 ? -13 7.172 6.762 1 97.62 160 ASP A N 1
ATOM 1284 C CA . ASP A 1 160 ? -14.172 6.48 6.23 1 97.62 160 ASP A CA 1
ATOM 1285 C C . ASP A 1 160 ? -14.406 5.156 6.953 1 97.62 160 ASP A C 1
ATOM 1287 O O . ASP A 1 160 ? -15.5 4.895 7.441 1 97.62 160 ASP A O 1
ATOM 1291 N N . HIS A 1 161 ? -13.398 4.23 6.996 1 97.75 161 HIS A N 1
ATOM 1292 C CA . HIS A 1 161 ? -13.414 2.957 7.707 1 97.75 161 HIS A CA 1
ATOM 1293 C C . HIS A 1 161 ? -12.109 2.732 8.469 1 97.75 161 HIS A C 1
ATOM 1295 O O . HIS A 1 161 ? -11.078 3.299 8.109 1 97.75 161 HIS A O 1
ATOM 1301 N N . VAL A 1 162 ? -12.273 1.965 9.516 1 98.44 162 VAL A N 1
ATOM 1302 C CA . VAL A 1 162 ? -11.094 1.451 10.203 1 98.44 162 VAL A CA 1
ATOM 1303 C C . VAL A 1 162 ? -11.297 -0.022 10.547 1 98.44 162 VAL A C 1
ATOM 1305 O O . VAL A 1 162 ? -12.336 -0.403 11.086 1 98.44 162 VAL A O 1
ATOM 1308 N N . PHE A 1 163 ? -10.336 -0.835 10.195 1 98.12 163 PHE A N 1
ATOM 1309 C CA . PHE A 1 163 ? -10.367 -2.256 10.516 1 98.12 163 PHE A CA 1
ATOM 1310 C C . PHE A 1 163 ? -9.172 -2.641 11.383 1 98.12 163 PHE A C 1
ATOM 1312 O O . PHE A 1 163 ? -8.031 -2.264 11.078 1 98.12 163 PHE A O 1
ATOM 1319 N N . GLU A 1 164 ? -9.414 -3.354 12.414 1 96.25 164 GLU A N 1
ATOM 1320 C CA . GLU A 1 164 ? -8.312 -3.846 13.242 1 96.25 164 GLU A CA 1
ATOM 1321 C C . GLU A 1 164 ? -7.883 -5.246 12.812 1 96.25 164 GLU A C 1
ATOM 1323 O O . GLU A 1 164 ? -8.719 -6.129 12.633 1 96.25 164 GLU A O 1
ATOM 1328 N N . VAL A 1 165 ? -6.621 -5.449 12.609 1 95.88 165 VAL A N 1
ATOM 1329 C CA . VAL A 1 165 ? -6.023 -6.742 12.297 1 95.88 165 VAL A CA 1
ATOM 1330 C C . VAL A 1 165 ? -4.746 -6.938 13.109 1 95.88 165 VAL A C 1
ATOM 1332 O O . VAL A 1 165 ? -3.709 -6.344 12.805 1 95.88 165 VAL A O 1
ATOM 1335 N N . GLY A 1 166 ? -4.789 -7.758 14.094 1 91.81 166 GLY A N 1
ATOM 1336 C CA . GLY A 1 166 ? -3.639 -7.93 14.961 1 91.81 166 GLY A CA 1
ATOM 1337 C C . GLY A 1 166 ? -3.256 -6.664 15.703 1 91.81 166 GLY A C 1
ATOM 1338 O O . GLY A 1 166 ? -4.078 -6.078 16.406 1 91.81 166 GLY A O 1
ATOM 1339 N N . ASP A 1 167 ? -2.018 -6.281 15.445 1 92.5 167 ASP A N 1
ATOM 1340 C CA . ASP A 1 167 ? -1.494 -5.105 16.141 1 92.5 167 ASP A CA 1
ATOM 1341 C C . ASP A 1 167 ? -1.517 -3.879 15.234 1 92.5 167 ASP A C 1
ATOM 1343 O O . ASP A 1 167 ? -0.833 -2.889 15.5 1 92.5 167 ASP A O 1
ATOM 1347 N N . HIS A 1 168 ? -2.312 -3.957 14.172 1 96.56 168 HIS A N 1
ATOM 1348 C CA . HIS A 1 168 ? -2.428 -2.816 13.266 1 96.56 168 HIS A CA 1
ATOM 1349 C C . HIS A 1 168 ? -3.887 -2.445 13.031 1 96.56 168 HIS A C 1
ATOM 1351 O O . HIS A 1 168 ? -4.781 -3.27 13.234 1 96.56 168 HIS A O 1
ATOM 1357 N N . GLU A 1 169 ? -4.008 -1.213 12.703 1 97.69 169 GLU A N 1
ATOM 1358 C CA . GLU A 1 169 ? -5.258 -0.712 12.133 1 97.69 169 GLU A CA 1
ATOM 1359 C C . GLU A 1 169 ? -5.094 -0.377 10.656 1 97.69 169 GLU A C 1
ATOM 1361 O O . GLU A 1 169 ? -4.09 0.214 10.258 1 97.69 169 GLU A O 1
ATOM 1366 N N . ILE A 1 170 ? -6.062 -0.834 9.867 1 98.62 170 ILE A N 1
ATOM 1367 C CA . ILE A 1 170 ? -6.172 -0.416 8.477 1 98.62 170 ILE A CA 1
ATOM 1368 C C . ILE A 1 170 ? -7.145 0.757 8.359 1 98.62 170 ILE A C 1
ATOM 1370 O O . ILE A 1 170 ? -8.344 0.603 8.609 1 98.62 170 ILE A O 1
ATOM 1374 N N . TRP A 1 171 ? -6.594 1.898 7.988 1 98.75 171 TRP A N 1
ATOM 1375 C CA . TRP A 1 171 ? -7.383 3.121 7.891 1 98.75 171 TRP A CA 1
ATOM 1376 C C . TRP A 1 171 ? -7.773 3.398 6.441 1 98.75 171 TRP A C 1
ATOM 1378 O O . TRP A 1 171 ? -6.941 3.312 5.539 1 98.75 171 TRP A O 1
ATOM 1388 N N . ILE A 1 172 ? -9.039 3.664 6.23 1 98.75 172 ILE A N 1
ATOM 1389 C CA . ILE A 1 172 ? -9.547 4.105 4.934 1 98.75 172 ILE A CA 1
ATOM 1390 C C . ILE A 1 172 ? -9.945 5.578 5.008 1 98.75 172 ILE A C 1
ATOM 1392 O O . ILE A 1 172 ? -10.711 5.973 5.891 1 98.75 172 ILE A O 1
ATOM 1396 N N . GLY A 1 173 ? -9.414 6.332 4.113 1 98.56 173 GLY A N 1
ATOM 1397 C CA . GLY A 1 173 ? -9.734 7.75 4.086 1 98.56 173 GLY A CA 1
ATOM 1398 C C . GLY A 1 173 ? -10.383 8.188 2.787 1 98.56 173 GLY A C 1
ATOM 1399 O O . GLY A 1 173 ? -9.93 7.82 1.702 1 98.56 173 GLY A O 1
ATOM 1400 N N . LYS A 1 174 ? -11.445 8.969 2.941 1 98.19 174 LYS A N 1
ATOM 1401 C CA . LYS A 1 174 ? -12.023 9.68 1.805 1 98.19 174 LYS A CA 1
ATOM 1402 C C . LYS A 1 174 ? -11.242 10.953 1.5 1 98.19 174 LYS A C 1
ATOM 1404 O O . LYS A 1 174 ? -11.039 11.789 2.383 1 98.19 174 LYS A O 1
ATOM 1409 N N . VAL A 1 175 ? -10.773 11.086 0.277 1 98.25 175 VAL A N 1
ATOM 1410 C CA . VAL A 1 175 ? -10.023 12.281 -0.104 1 98.25 175 VAL A CA 1
ATOM 1411 C C . VAL A 1 175 ? -10.992 13.43 -0.381 1 98.25 175 VAL A C 1
ATOM 1413 O O . VAL A 1 175 ? -11.812 13.352 -1.3 1 98.25 175 VAL A O 1
ATOM 1416 N N . GLU A 1 176 ? -10.828 14.5 0.4 1 96.75 176 GLU A N 1
ATOM 1417 C CA . GLU A 1 176 ? -11.75 15.625 0.296 1 96.75 176 GLU A CA 1
ATOM 1418 C C . GLU A 1 176 ? -11.141 16.766 -0.505 1 96.75 176 GLU A C 1
ATOM 1420 O O . GLU A 1 176 ? -11.859 17.562 -1.119 1 96.75 176 GLU A O 1
ATOM 1425 N N . ASP A 1 177 ? -9.852 16.875 -0.442 1 96.06 177 ASP A N 1
ATOM 1426 C CA . ASP A 1 177 ? -9.117 17.953 -1.088 1 96.06 177 ASP A CA 1
ATOM 1427 C C . ASP A 1 177 ? -7.68 17.547 -1.391 1 96.06 177 ASP A C 1
ATOM 1429 O O . ASP A 1 177 ? -7.16 16.609 -0.791 1 96.06 177 ASP A O 1
ATOM 1433 N N . ILE A 1 178 ? -7.137 18.188 -2.381 1 96.31 178 ILE A N 1
ATOM 1434 C CA . ILE A 1 178 ? -5.738 17.969 -2.744 1 96.31 178 ILE A CA 1
ATOM 1435 C C . ILE A 1 178 ? -5.023 19.312 -2.881 1 96.31 178 ILE A C 1
ATOM 1437 O O . ILE A 1 178 ? -5.465 20.188 -3.631 1 96.31 178 ILE A O 1
ATOM 1441 N N . LEU A 1 179 ? -3.893 19.391 -2.135 1 94.25 179 LEU A N 1
ATOM 1442 C CA . LEU A 1 179 ? -3.119 20.641 -2.141 1 94.25 179 LEU A CA 1
ATOM 1443 C C . LEU A 1 179 ? -1.824 20.469 -2.926 1 94.25 179 LEU A C 1
ATOM 1445 O O . LEU A 1 179 ? -1.182 19.422 -2.852 1 94.25 179 LEU A O 1
ATOM 1449 N N . ASP A 1 180 ? -1.44 21.438 -3.795 1 81.69 180 ASP A N 1
ATOM 1450 C CA . ASP A 1 180 ? -0.17 21.469 -4.512 1 81.69 180 ASP A CA 1
ATOM 1451 C C . ASP A 1 180 ? 0.908 22.156 -3.684 1 81.69 180 ASP A C 1
ATOM 1453 O O . ASP A 1 180 ? 0.603 22.844 -2.699 1 81.69 180 ASP A O 1
ATOM 1457 N N . ASP A 1 181 ? 2.248 21.812 -3.959 1 67.62 181 ASP A N 1
ATOM 1458 C CA . ASP A 1 181 ? 3.359 22.438 -3.248 1 67.62 181 ASP A CA 1
ATOM 1459 C C . ASP A 1 181 ? 3.242 23.969 -3.281 1 67.62 181 ASP A C 1
ATOM 1461 O O . ASP A 1 181 ? 3.787 24.656 -2.418 1 67.62 181 ASP A O 1
ATOM 1465 N N . SER A 1 182 ? 2.648 24.562 -4.359 1 50.56 182 SER A N 1
ATOM 1466 C CA . SER A 1 182 ? 2.824 26 -4.48 1 50.56 182 SER A CA 1
ATOM 1467 C C . SER A 1 182 ? 2.23 26.734 -3.281 1 50.56 182 SER A C 1
ATOM 1469 O O . SER A 1 182 ? 1.581 27.766 -3.439 1 50.56 182 SER A O 1
ATOM 1471 N N . VAL A 1 183 ? 2.086 26.156 -2.211 1 43.78 183 VAL A N 1
ATOM 1472 C CA . VAL A 1 183 ? 1.706 27.25 -1.324 1 43.78 183 VAL A CA 1
ATOM 1473 C C . VAL A 1 183 ? 2.705 28.391 -1.459 1 43.78 183 VAL A C 1
ATOM 1475 O O . VAL A 1 183 ? 3.715 28.438 -0.752 1 43.78 183 VAL A O 1
ATOM 1478 N N . LYS A 1 184 ? 3.182 28.688 -2.688 1 38.22 184 LYS A N 1
ATOM 1479 C CA . LYS A 1 184 ? 3.883 29.953 -2.779 1 38.22 184 LYS A CA 1
ATOM 1480 C C . LYS A 1 184 ? 2.998 31.109 -2.303 1 38.22 184 LYS A C 1
ATOM 1482 O O . LYS A 1 184 ? 1.896 31.297 -2.818 1 38.22 184 LYS A O 1
ATOM 1487 N N . THR A 1 185 ? 3.047 31.484 -1.144 1 34.06 185 THR A N 1
ATOM 1488 C CA . THR A 1 185 ? 2.619 32.844 -0.771 1 34.06 185 THR A CA 1
ATOM 1489 C C . THR A 1 185 ? 3.107 33.844 -1.791 1 34.06 185 THR A C 1
ATOM 1491 O O . THR A 1 185 ? 3.201 35.031 -1.486 1 34.06 185 THR A O 1
ATOM 1494 N N . ASP A 1 186 ? 3.734 33.531 -2.92 1 33.78 186 ASP A N 1
ATOM 1495 C CA . ASP A 1 186 ? 4.18 34.75 -3.607 1 33.78 186 ASP A CA 1
ATOM 1496 C C . ASP A 1 186 ? 2.988 35.594 -4.059 1 33.78 186 ASP A C 1
ATOM 1498 O O . ASP A 1 186 ? 2.221 35.156 -4.93 1 33.78 186 ASP A O 1
ATOM 1502 N N . ALA A 1 187 ? 2.375 36.5 -3.355 1 30.5 187 ALA A N 1
ATOM 1503 C CA . ALA A 1 187 ? 1.721 37.75 -3.76 1 30.5 187 ALA A CA 1
ATOM 1504 C C . ALA A 1 187 ? 2.467 38.406 -4.914 1 30.5 187 ALA A C 1
ATOM 1506 O O . ALA A 1 187 ? 1.979 39.375 -5.504 1 30.5 187 ALA A O 1
ATOM 1507 N N . LYS A 1 188 ? 3.879 38.531 -4.965 1 30.91 188 LYS A N 1
ATOM 1508 C CA . LYS A 1 188 ? 4.309 39.719 -5.707 1 30.91 188 LYS A CA 1
ATOM 1509 C C . LYS A 1 188 ? 4.027 39.562 -7.199 1 30.91 188 LYS A C 1
ATOM 1511 O O . LYS A 1 188 ? 3.287 40.344 -7.785 1 30.91 188 LYS A O 1
ATOM 1516 N N . ASN A 1 189 ? 5.184 39.625 -8.211 1 29.27 189 ASN A N 1
ATOM 1517 C CA . ASN A 1 189 ? 5.391 40.312 -9.477 1 29.27 189 ASN A CA 1
ATOM 1518 C C . ASN A 1 189 ? 4.836 39.531 -10.656 1 29.27 189 ASN A C 1
ATOM 1520 O O . ASN A 1 189 ? 5.344 38.438 -10.969 1 29.27 189 ASN A O 1
ATOM 1524 N N . HIS A 1 190 ? 3.555 39.594 -11.086 1 30.64 190 HIS A N 1
ATOM 1525 C CA . HIS A 1 190 ? 2.896 39.344 -12.367 1 30.64 190 HIS A CA 1
ATOM 1526 C C . HIS A 1 190 ? 3.783 39.75 -13.531 1 30.64 190 HIS A C 1
ATOM 1528 O O . HIS A 1 190 ? 3.305 39.906 -14.656 1 30.64 190 HIS A O 1
ATOM 1534 N N . ASN A 1 191 ? 4.891 40.531 -13.438 1 27.89 191 ASN A N 1
ATOM 1535 C CA . ASN A 1 191 ? 5.316 41.25 -14.648 1 27.89 191 ASN A CA 1
ATOM 1536 C C . ASN A 1 191 ? 5.562 40.281 -15.797 1 27.89 191 ASN A C 1
ATOM 1538 O O . ASN A 1 191 ? 5.684 39.062 -15.578 1 27.89 191 ASN A O 1
ATOM 1542 N N . ASN A 1 192 ? 6.555 40.656 -16.953 1 27.69 192 ASN A N 1
ATOM 1543 C CA . ASN A 1 192 ? 6.73 40.719 -18.406 1 27.69 192 ASN A CA 1
ATOM 1544 C C . ASN A 1 192 ? 7.188 39.406 -18.984 1 27.69 192 ASN A C 1
ATOM 1546 O O . ASN A 1 192 ? 7.32 39.25 -20.203 1 27.69 192 ASN A O 1
ATOM 1550 N N . THR A 1 193 ? 8.289 38.656 -18.516 1 29.28 193 THR A N 1
ATOM 1551 C CA . THR A 1 193 ? 9.141 38.094 -19.562 1 29.28 193 THR A CA 1
ATOM 1552 C C . THR A 1 193 ? 8.414 36.969 -20.312 1 29.28 193 THR A C 1
ATOM 1554 O O . THR A 1 193 ? 7.859 36.062 -19.703 1 29.28 193 THR A O 1
ATOM 1557 N N . GLU A 1 194 ? 7.941 37.062 -21.641 1 29.3 194 GLU A N 1
ATOM 1558 C CA . GLU A 1 194 ? 7.547 36.375 -22.859 1 29.3 194 GLU A CA 1
ATOM 1559 C C . GLU A 1 194 ? 8.336 35.062 -23.047 1 29.3 194 GLU A C 1
ATOM 1561 O O . GLU A 1 194 ? 8.25 34.438 -24.078 1 29.3 194 GLU A O 1
ATOM 1566 N N . GLN A 1 195 ? 9.531 34.938 -22.5 1 30.47 195 GLN A N 1
ATOM 1567 C CA . GLN A 1 195 ? 10.352 33.938 -23.188 1 30.47 195 GLN A CA 1
ATOM 1568 C C . GLN A 1 195 ? 9.555 32.688 -23.5 1 30.47 195 GLN A C 1
ATOM 1570 O O . GLN A 1 195 ? 8.586 32.375 -22.797 1 30.47 195 GLN A O 1
ATOM 1575 N N . ASP A 1 196 ? 10.141 31.891 -24.484 1 31.16 196 ASP A N 1
ATOM 1576 C CA . ASP A 1 196 ? 9.906 30.781 -25.406 1 31.16 196 ASP A CA 1
ATOM 1577 C C . ASP A 1 196 ? 9.375 29.562 -24.656 1 31.16 196 ASP A C 1
ATOM 1579 O O . ASP A 1 196 ? 10.016 29.047 -23.734 1 31.16 196 ASP A O 1
ATOM 1583 N N . THR A 1 197 ? 8.109 29.328 -24.641 1 27.58 197 THR A N 1
ATOM 1584 C CA . THR A 1 197 ? 7.27 28.172 -24.328 1 27.58 197 THR A CA 1
ATOM 1585 C C . THR A 1 197 ? 7.809 26.922 -25 1 27.58 197 THR A C 1
ATOM 1587 O O . THR A 1 197 ? 7.305 26.5 -26.047 1 27.58 197 THR A O 1
ATOM 1590 N N . LYS A 1 198 ? 9.102 26.953 -25.703 1 30.28 198 LYS A N 1
ATOM 1591 C CA . LYS A 1 198 ? 9.445 25.641 -26.266 1 30.28 198 LYS A CA 1
ATOM 1592 C C . LYS A 1 198 ? 8.906 24.516 -25.375 1 30.28 198 LYS A C 1
ATOM 1594 O O . LYS A 1 198 ? 8.789 24.672 -24.172 1 30.28 198 LYS A O 1
ATOM 1599 N N . ASN A 1 199 ? 8.148 23.562 -26.062 1 30.95 199 ASN A N 1
ATOM 1600 C CA . ASN A 1 199 ? 7.523 22.25 -25.828 1 30.95 199 ASN A CA 1
ATOM 1601 C C . ASN A 1 199 ? 8.328 21.406 -24.859 1 30.95 199 ASN A C 1
ATOM 1603 O O . ASN A 1 199 ? 9.141 20.578 -25.281 1 30.95 199 ASN A O 1
ATOM 1607 N N . HIS A 1 200 ? 9.305 22 -24.219 1 29.27 200 HIS A N 1
ATOM 1608 C CA . HIS A 1 200 ? 9.922 21.016 -23.328 1 29.27 200 HIS A CA 1
ATOM 1609 C C . HIS A 1 200 ? 8.875 20.078 -22.734 1 29.27 200 HIS A C 1
ATOM 1611 O O . HIS A 1 200 ? 7.898 20.531 -22.125 1 29.27 200 HIS A O 1
ATOM 1617 N N . THR A 1 201 ? 8.273 19.188 -23.484 1 32.25 201 THR A N 1
ATOM 1618 C CA . THR A 1 201 ? 7.766 18.016 -22.781 1 32.25 201 THR A CA 1
ATOM 1619 C C . THR A 1 201 ? 8.32 17.969 -21.359 1 32.25 201 THR A C 1
ATOM 1621 O O . THR A 1 201 ? 9.477 17.578 -21.156 1 32.25 201 THR A O 1
ATOM 1624 N N . LYS A 1 202 ? 8.336 18.984 -20.75 1 32.75 202 LYS A N 1
ATOM 1625 C CA . LYS A 1 202 ? 8.711 19.312 -19.375 1 32.75 202 LYS A CA 1
ATOM 1626 C C . LYS A 1 202 ? 8.578 18.078 -18.469 1 32.75 202 LYS A C 1
ATOM 1628 O O . LYS A 1 202 ? 7.492 17.516 -18.344 1 32.75 202 LYS A O 1
ATOM 1633 N N . ASP A 1 203 ? 9.461 17.141 -18.469 1 39.25 203 ASP A N 1
ATOM 1634 C CA . ASP A 1 203 ? 9.68 16.422 -17.219 1 39.25 203 ASP A CA 1
ATOM 1635 C C . ASP A 1 203 ? 9.078 17.188 -16.031 1 39.25 203 ASP A C 1
ATOM 1637 O O . ASP A 1 203 ? 9.547 18.266 -15.68 1 39.25 203 ASP A O 1
ATOM 1641 N N . ASP A 1 204 ? 7.895 17.578 -16.125 1 42.41 204 ASP A N 1
ATOM 1642 C CA . ASP A 1 204 ? 7.18 18.531 -15.289 1 42.41 204 ASP A CA 1
ATOM 1643 C C . ASP A 1 204 ? 7.879 18.703 -13.938 1 42.41 204 ASP A C 1
ATOM 1645 O O . ASP A 1 204 ? 7.332 19.328 -13.023 1 42.41 204 ASP A O 1
ATOM 1649 N N . GLY A 1 205 ? 9.156 18.375 -13.891 1 46.38 205 GLY A N 1
ATOM 1650 C CA . GLY A 1 205 ? 9.977 18.578 -12.703 1 46.38 205 GLY A CA 1
ATOM 1651 C C . GLY A 1 205 ? 9.641 17.625 -11.586 1 46.38 205 GLY A C 1
ATOM 1652 O O . GLY A 1 205 ? 10.039 17.828 -10.438 1 46.38 205 GLY A O 1
ATOM 1653 N N . THR A 1 206 ? 8.609 16.938 -11.805 1 56.5 206 THR A N 1
ATOM 1654 C CA . THR A 1 206 ? 8.297 16.109 -10.648 1 56.5 206 THR A CA 1
ATOM 1655 C C . THR A 1 206 ? 9.344 15.016 -10.484 1 56.5 206 THR A C 1
ATOM 1657 O O . THR A 1 206 ? 9.773 14.398 -11.461 1 56.5 206 THR A O 1
ATOM 1660 N N . GLU A 1 207 ? 10.219 15.188 -9.562 1 67.38 207 GLU A N 1
ATOM 1661 C CA . GLU A 1 207 ? 11.305 14.297 -9.156 1 67.38 207 GLU A CA 1
ATOM 1662 C C . GLU A 1 207 ? 10.766 13.008 -8.555 1 67.38 207 GLU A C 1
ATOM 1664 O O . GLU A 1 207 ? 11.539 12.102 -8.219 1 67.38 207 GLU A O 1
ATOM 1669 N N . GLY A 1 208 ? 9.469 12.789 -8.719 1 81.75 208 GLY A N 1
ATOM 1670 C CA . GLY A 1 208 ? 8.945 11.609 -8.047 1 81.75 208 GLY A CA 1
ATOM 1671 C C . GLY A 1 208 ? 8.961 11.727 -6.531 1 81.75 208 GLY A C 1
ATOM 1672 O O . GLY A 1 208 ? 9.453 12.719 -5.988 1 81.75 208 GLY A O 1
ATOM 1673 N N . SER A 1 209 ? 8.383 10.773 -5.902 1 91.88 209 SER A N 1
ATOM 1674 C CA . SER A 1 209 ? 8.336 10.789 -4.445 1 91.88 209 SER A CA 1
ATOM 1675 C C . SER A 1 209 ? 9.594 10.188 -3.84 1 91.88 209 SER A C 1
ATOM 1677 O O . SER A 1 209 ? 10.344 9.477 -4.523 1 91.88 209 SER A O 1
ATOM 1679 N N . LEU A 1 210 ? 9.922 10.586 -2.615 1 96.12 210 LEU A N 1
ATOM 1680 C CA . LEU A 1 210 ? 10.969 9.945 -1.822 1 96.12 210 LEU A CA 1
ATOM 1681 C C . LEU A 1 210 ? 10.68 8.461 -1.632 1 96.12 210 LEU A C 1
ATOM 1683 O O . LEU A 1 210 ? 9.57 8.086 -1.244 1 96.12 210 LEU A O 1
ATOM 1687 N N . LEU A 1 211 ? 11.664 7.648 -1.991 1 96.44 211 LEU A N 1
ATOM 1688 C CA . LEU A 1 211 ? 11.5 6.207 -1.878 1 96.44 211 LEU A CA 1
ATOM 1689 C C . LEU A 1 211 ? 12.359 5.645 -0.7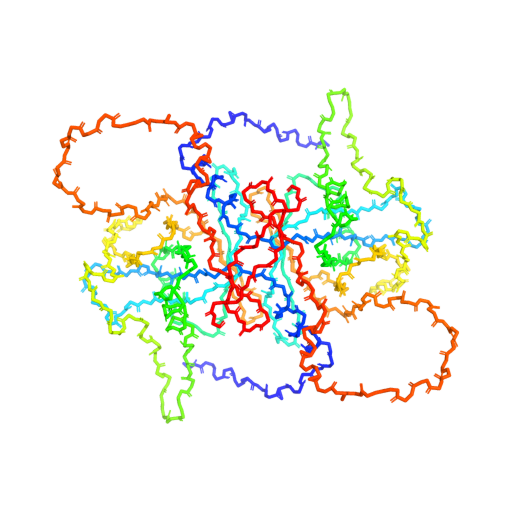53 1 96.44 211 LEU A C 1
ATOM 1691 O O . LEU A 1 211 ? 13.414 6.203 -0.437 1 96.44 211 LEU A O 1
ATOM 1695 N N . TYR A 1 212 ? 11.891 4.652 -0.146 1 96.12 212 TYR A N 1
ATOM 1696 C CA . TYR A 1 212 ? 12.648 3.877 0.829 1 96.12 212 TYR A CA 1
ATOM 1697 C C . TYR A 1 212 ? 12.852 2.443 0.349 1 96.12 212 TYR A C 1
ATOM 1699 O O . TYR A 1 212 ? 11.891 1.76 -0.001 1 96.12 212 TYR A O 1
ATOM 1707 N N . TYR A 1 213 ? 14.062 1.96 0.297 1 94.56 213 TYR A N 1
ATOM 1708 C CA . TYR A 1 213 ? 14.453 0.654 -0.219 1 94.56 213 TYR A CA 1
ATOM 1709 C C . TYR A 1 213 ? 15.75 0.18 0.424 1 94.56 213 TYR A C 1
ATOM 1711 O O . TYR A 1 213 ? 16.734 0.923 0.472 1 94.56 213 TYR A O 1
ATOM 1719 N N . ASN A 1 214 ? 15.711 -1.047 0.925 1 93.06 214 ASN A N 1
ATOM 1720 C CA . ASN A 1 214 ? 16.891 -1.65 1.545 1 93.06 214 ASN A CA 1
ATOM 1721 C C . ASN A 1 214 ? 17.5 -0.737 2.607 1 93.06 214 ASN A C 1
ATOM 1723 O O . ASN A 1 214 ? 18.703 -0.51 2.621 1 93.06 214 ASN A O 1
ATOM 1727 N N . ARG A 1 215 ? 16.688 -0.083 3.385 1 92.94 215 ARG A N 1
ATOM 1728 C CA . ARG A 1 215 ? 17.016 0.701 4.57 1 92.94 215 ARG A CA 1
ATOM 1729 C C . ARG A 1 215 ? 17.719 1.997 4.188 1 92.94 215 ARG A C 1
ATOM 1731 O O . ARG A 1 215 ? 18.5 2.543 4.977 1 92.94 215 ARG A O 1
ATOM 1738 N N . ARG A 1 216 ? 17.406 2.412 2.947 1 95.06 216 ARG A N 1
ATOM 1739 C CA . ARG A 1 216 ? 17.953 3.678 2.461 1 95.06 216 ARG A CA 1
ATOM 1740 C C . ARG A 1 216 ? 16.891 4.457 1.685 1 95.06 216 ARG A C 1
ATOM 1742 O O . ARG A 1 216 ? 15.953 3.873 1.141 1 95.06 216 ARG A O 1
ATOM 1749 N N . PHE A 1 217 ? 17.188 5.77 1.681 1 96.38 217 PHE A N 1
ATOM 1750 C CA . PHE A 1 217 ? 16.312 6.633 0.881 1 96.38 217 PHE A CA 1
ATOM 1751 C C . PHE A 1 217 ? 16.828 6.723 -0.553 1 96.38 217 PHE A C 1
ATOM 1753 O O . PHE A 1 217 ? 18.031 6.816 -0.785 1 96.38 217 PHE A O 1
ATOM 1760 N N . HIS A 1 218 ? 15.891 6.68 -1.502 1 94.75 218 HIS A N 1
ATOM 1761 C CA . HIS A 1 218 ? 16.234 6.648 -2.92 1 94.75 218 HIS A CA 1
ATOM 1762 C C . HIS A 1 218 ? 15.359 7.617 -3.717 1 94.75 218 HIS A C 1
ATOM 1764 O O . HIS A 1 218 ? 14.32 8.062 -3.234 1 94.75 218 HIS A O 1
ATOM 1770 N N . ILE A 1 219 ? 15.852 7.934 -4.859 1 92.38 219 ILE A N 1
ATOM 1771 C CA . ILE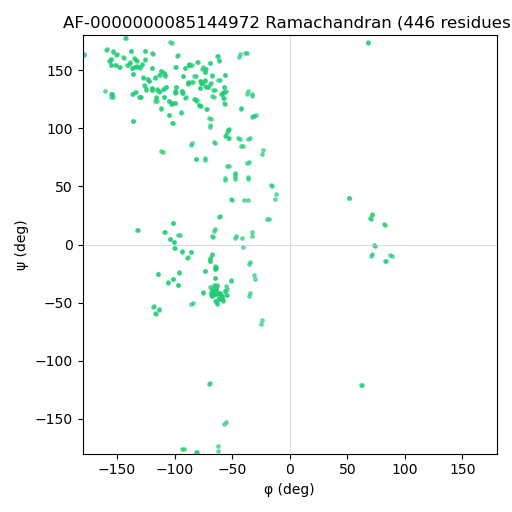 A 1 219 ? 15.031 8.594 -5.871 1 92.38 219 ILE A CA 1
ATOM 1772 C C . ILE A 1 219 ? 14.516 7.555 -6.871 1 92.38 219 ILE A C 1
ATOM 1774 O O . ILE A 1 219 ? 15 6.422 -6.902 1 92.38 219 ILE A O 1
ATOM 1778 N N . ILE A 1 220 ? 13.492 7.938 -7.609 1 91.19 220 ILE A N 1
ATOM 1779 C CA . ILE A 1 220 ? 13.039 7.105 -8.719 1 91.19 220 ILE A CA 1
ATOM 1780 C C . ILE A 1 220 ? 14.086 7.102 -9.828 1 91.19 220 ILE A C 1
ATOM 1782 O O . ILE A 1 220 ? 14.695 8.133 -10.117 1 91.19 220 ILE A O 1
ATOM 1786 N N . GLY A 1 221 ? 14.32 5.926 -10.43 1 88.5 221 GLY A N 1
ATOM 1787 C CA . GLY A 1 221 ? 15.312 5.777 -11.477 1 88.5 221 GLY A CA 1
ATOM 1788 C C . GLY A 1 221 ? 14.742 5.938 -12.875 1 88.5 221 GLY A C 1
ATOM 1789 O O . GLY A 1 221 ? 13.594 6.352 -13.031 1 88.5 221 GLY A O 1
ATOM 1790 N N . GLY A 1 222 ? 15.594 5.719 -13.867 1 86.25 222 GLY A N 1
ATOM 1791 C CA . GLY A 1 222 ? 15.188 5.863 -15.258 1 86.25 222 GLY A CA 1
ATOM 1792 C C . GLY A 1 222 ? 14.07 4.914 -15.656 1 86.25 222 GLY A C 1
ATOM 1793 O O . GLY A 1 222 ? 13.82 3.92 -14.969 1 86.25 222 GLY A O 1
ATOM 1794 N N . HIS A 1 223 ? 13.336 5.262 -16.734 1 86.25 223 HIS A N 1
ATOM 1795 C CA . HIS A 1 223 ? 12.234 4.426 -17.188 1 86.25 223 HIS A CA 1
ATOM 1796 C C . HIS A 1 223 ? 12.734 3.277 -18.062 1 86.25 223 HIS A C 1
ATOM 1798 O O . HIS A 1 223 ? 13.742 3.416 -18.75 1 86.25 223 HIS A O 1
ATOM 1804 N N . LEU A 1 224 ? 12.133 2.143 -18 1 85.75 224 LEU A N 1
ATOM 1805 C CA . LEU A 1 224 ? 12.406 0.953 -18.797 1 85.75 224 LEU A CA 1
ATOM 1806 C C . LEU A 1 224 ? 11.453 0.86 -19.984 1 85.75 224 LEU A C 1
ATOM 1808 O O . LEU A 1 224 ? 11.805 0.299 -21.016 1 85.75 224 LEU A O 1
ATOM 1812 N N . ALA A 1 225 ? 10.297 1.254 -19.844 1 82.56 225 ALA A N 1
ATOM 1813 C CA . ALA A 1 225 ? 9.227 1.237 -20.828 1 82.56 225 ALA A CA 1
ATOM 1814 C C . ALA A 1 225 ? 8.086 2.168 -20.422 1 82.56 225 ALA A C 1
ATOM 1816 O O . ALA A 1 225 ? 7.918 2.461 -19.234 1 82.56 225 ALA A O 1
ATOM 1817 N N . MET B 1 1 ? -28.297 -13.75 -11.516 1 21.7 1 MET B N 1
ATOM 1818 C CA . MET B 1 1 ? -28.562 -12.398 -12.016 1 21.7 1 MET B CA 1
ATOM 1819 C C . MET B 1 1 ? -27.375 -11.484 -11.742 1 21.7 1 MET B C 1
ATOM 1821 O O . MET B 1 1 ? -27 -11.281 -10.586 1 21.7 1 MET B O 1
ATOM 1825 N N . PHE B 1 2 ? -26.359 -11.508 -12.547 1 23.39 2 PHE B N 1
ATOM 1826 C CA . PHE B 1 2 ? -25.141 -10.711 -12.461 1 23.39 2 PHE B CA 1
ATOM 1827 C C . PHE B 1 2 ? -25.484 -9.227 -12.367 1 23.39 2 PHE B C 1
ATOM 1829 O O . PHE B 1 2 ? -26.25 -8.703 -13.18 1 23.39 2 PHE B O 1
ATOM 1836 N N . ARG B 1 3 ? -25.594 -8.773 -11.188 1 29.45 3 ARG B N 1
ATOM 1837 C CA . ARG B 1 3 ? -25.938 -7.363 -11.008 1 29.45 3 ARG B CA 1
ATOM 1838 C C . ARG B 1 3 ? -25.156 -6.48 -11.969 1 29.45 3 ARG B C 1
ATOM 1840 O O . ARG B 1 3 ? -23.922 -6.539 -12.008 1 29.45 3 ARG B O 1
ATOM 1847 N N . ASN B 1 4 ? -25.688 -6.234 -13.109 1 29.66 4 ASN B N 1
ATOM 1848 C CA . ASN B 1 4 ? -25.25 -5.195 -14.031 1 29.66 4 ASN B CA 1
ATOM 1849 C C . ASN B 1 4 ? -24.781 -3.949 -13.289 1 29.66 4 ASN B C 1
ATOM 1851 O O . ASN B 1 4 ? -25.594 -3.195 -12.75 1 29.66 4 ASN B O 1
ATOM 1855 N N . ILE B 1 5 ? -23.844 -4.07 -12.469 1 35.28 5 ILE B N 1
ATOM 1856 C CA . ILE B 1 5 ? -23.391 -2.822 -11.859 1 35.28 5 ILE B CA 1
ATOM 1857 C C . ILE B 1 5 ? -23.031 -1.815 -12.945 1 35.28 5 ILE B C 1
ATOM 1859 O O . ILE B 1 5 ? -22.078 -2.018 -13.703 1 35.28 5 ILE B O 1
ATOM 1863 N N . THR B 1 6 ? -24.078 -1.368 -13.672 1 34.72 6 THR B N 1
ATOM 1864 C CA . THR B 1 6 ? -23.891 -0.277 -14.617 1 34.72 6 THR B CA 1
ATOM 1865 C C . THR B 1 6 ? -22.859 0.73 -14.094 1 34.72 6 THR B C 1
ATOM 1867 O O . THR B 1 6 ? -23.016 1.258 -12.992 1 34.72 6 THR B O 1
ATOM 1870 N N . ARG B 1 7 ? -21.609 0.629 -14.375 1 37.09 7 ARG B N 1
ATOM 1871 C CA . ARG B 1 7 ? -20.656 1.694 -14.086 1 37.09 7 ARG B CA 1
ATOM 1872 C C . ARG B 1 7 ? -21.188 3.049 -14.547 1 37.09 7 ARG B C 1
ATOM 1874 O O . ARG B 1 7 ? -21.344 3.289 -15.742 1 37.09 7 ARG B O 1
ATOM 1881 N N . SER B 1 8 ? -22.281 3.52 -14.047 1 39.03 8 SER B N 1
ATOM 1882 C CA . SER B 1 8 ? -22.781 4.84 -14.422 1 39.03 8 SER B CA 1
ATOM 1883 C C . SER B 1 8 ? -21.641 5.785 -14.766 1 39.03 8 SER B C 1
ATOM 1885 O O . SER B 1 8 ? -20.578 5.766 -14.117 1 39.03 8 SER B O 1
ATOM 1887 N N . GLN B 1 9 ? -21.406 6.215 -15.953 1 42.94 9 GLN B N 1
ATOM 1888 C CA . GLN B 1 9 ? -20.5 7.211 -16.516 1 42.94 9 GLN B CA 1
ATOM 1889 C C . GLN B 1 9 ? -20.344 8.398 -15.57 1 42.94 9 GLN B C 1
ATOM 1891 O O . GLN B 1 9 ? -21.188 9.297 -15.547 1 42.94 9 GLN B O 1
ATOM 1896 N N . SER B 1 10 ? -20.281 8.242 -14.297 1 50.19 10 SER B N 1
ATOM 1897 C CA . SER B 1 10 ? -20.25 9.359 -13.359 1 50.19 10 SER B CA 1
ATOM 1898 C C . SER B 1 10 ? -19.141 10.336 -13.695 1 50.19 10 SER B C 1
ATOM 1900 O O . SER B 1 10 ? -18.016 9.922 -14.008 1 50.19 10 SER B O 1
ATOM 1902 N N . THR B 1 11 ? -19.391 11.453 -14.375 1 60.72 11 THR B N 1
ATOM 1903 C CA . THR B 1 11 ? -18.484 12.586 -14.539 1 60.72 11 THR B CA 1
ATOM 1904 C C . THR B 1 11 ? -17.609 12.766 -13.289 1 60.72 11 THR B C 1
ATOM 1906 O O . THR B 1 11 ? -18.125 12.844 -12.172 1 60.72 11 THR B O 1
ATOM 1909 N N . PHE B 1 12 ? -16.422 12.461 -13.492 1 69 12 PHE B N 1
ATOM 1910 C CA . PHE B 1 12 ? -15.492 12.609 -12.375 1 69 12 PHE B CA 1
ATOM 1911 C C . PHE B 1 12 ? -15.461 14.047 -11.891 1 69 12 PHE B C 1
ATOM 1913 O O . PHE B 1 12 ? -15.453 14.984 -12.688 1 69 12 PHE B O 1
ATOM 1920 N N . THR B 1 13 ? -15.617 14.227 -10.648 1 84.81 13 THR B N 1
ATOM 1921 C CA . THR B 1 13 ? -15.414 15.523 -10.016 1 84.81 13 THR B CA 1
ATOM 1922 C C . THR B 1 13 ? -13.969 15.984 -10.18 1 84.81 13 THR B C 1
ATOM 1924 O O . THR B 1 13 ? -13.102 15.211 -10.578 1 84.81 13 THR B O 1
ATOM 1927 N N . THR B 1 14 ? -13.711 17.156 -10.008 1 88.69 14 THR B N 1
ATOM 1928 C CA . THR B 1 14 ? -12.367 17.719 -10.055 1 88.69 14 THR B CA 1
ATOM 1929 C C . THR B 1 14 ? -11.445 17 -9.078 1 88.69 14 THR B C 1
ATOM 1931 O O . THR B 1 14 ? -10.281 16.734 -9.398 1 88.69 14 THR B O 1
ATOM 1934 N N . THR B 1 15 ? -11.961 16.625 -7.988 1 89.31 15 THR B N 1
ATOM 1935 C CA . THR B 1 15 ? -11.156 15.938 -6.984 1 89.31 15 THR B CA 1
ATOM 1936 C C . THR B 1 15 ? -10.766 14.547 -7.469 1 89.31 15 THR B C 1
ATOM 1938 O O . THR B 1 15 ? -9.633 14.102 -7.258 1 89.31 15 THR B O 1
ATOM 1941 N N . GLN B 1 16 ? -11.641 13.867 -8.18 1 91.62 16 GLN B N 1
ATOM 1942 C CA . GLN B 1 16 ? -11.359 12.531 -8.695 1 91.62 16 GLN B CA 1
ATOM 1943 C C . GLN B 1 16 ? -10.273 12.578 -9.773 1 91.62 16 GLN B C 1
ATOM 1945 O O . GLN B 1 16 ? -9.383 11.734 -9.797 1 91.62 16 GLN B O 1
ATOM 1950 N N . LEU B 1 17 ? -10.375 13.578 -10.578 1 91.56 17 LEU B N 1
ATOM 1951 C CA . LEU B 1 17 ? -9.383 13.719 -11.641 1 91.56 17 LEU B CA 1
ATOM 1952 C C . LEU B 1 17 ? -8.008 14.047 -11.07 1 91.56 17 LEU B C 1
ATOM 1954 O O . LEU B 1 17 ? -7.004 13.477 -11.492 1 91.56 17 LEU B O 1
ATOM 1958 N N . ARG B 1 18 ? -7.957 14.93 -10.117 1 91.44 18 ARG B N 1
ATOM 1959 C CA . ARG B 1 18 ? -6.699 15.289 -9.477 1 91.44 18 ARG B CA 1
ATOM 1960 C C . ARG B 1 18 ? -6.117 14.109 -8.711 1 91.44 18 ARG B C 1
ATOM 1962 O O . ARG B 1 18 ? -4.902 13.906 -8.703 1 91.44 18 ARG B O 1
ATOM 1969 N N . PHE B 1 19 ? -7.055 13.398 -8.188 1 95.06 19 PHE B N 1
ATOM 1970 C CA . PHE B 1 19 ? -6.637 12.219 -7.449 1 95.06 19 PHE B CA 1
ATOM 1971 C C . PHE B 1 19 ? -5.965 11.211 -8.375 1 95.06 19 PHE B C 1
ATOM 1973 O O . PHE B 1 19 ? -4.883 10.703 -8.07 1 95.06 19 PHE B O 1
ATOM 1980 N N . LYS B 1 20 ? -6.535 10.914 -9.445 1 93.19 20 LYS B N 1
ATOM 1981 C CA . LYS B 1 20 ? -5.969 10 -10.43 1 93.19 20 LYS B CA 1
ATOM 1982 C C . LYS B 1 20 ? -4.586 10.461 -10.883 1 93.19 20 LYS B C 1
ATOM 1984 O O . LYS B 1 20 ? -3.664 9.648 -11 1 93.19 20 LYS B O 1
ATOM 1989 N N . ASP B 1 21 ? -4.492 11.688 -11.039 1 90.94 21 ASP B N 1
ATOM 1990 C CA . ASP B 1 21 ? -3.225 12.266 -11.484 1 90.94 21 ASP B CA 1
ATOM 1991 C C . ASP B 1 21 ? -2.146 12.109 -10.414 1 90.94 21 ASP B C 1
ATOM 1993 O O . ASP B 1 21 ? -1.025 11.688 -10.711 1 90.94 21 ASP B O 1
ATOM 1997 N N . ILE B 1 22 ? -2.434 12.367 -9.211 1 90.69 22 ILE B N 1
ATOM 1998 C CA . ILE B 1 22 ? -1.462 12.312 -8.125 1 90.69 22 ILE B CA 1
ATOM 1999 C C . ILE B 1 22 ? -1.045 10.867 -7.879 1 90.69 22 ILE B C 1
ATOM 2001 O O . ILE B 1 22 ? 0.134 10.578 -7.652 1 90.69 22 ILE B O 1
ATOM 2005 N N . MET B 1 23 ? -2.043 10.008 -7.922 1 93.31 23 MET B N 1
ATOM 2006 C CA . MET B 1 23 ? -1.716 8.609 -7.656 1 93.31 23 MET B CA 1
ATOM 2007 C C . MET B 1 23 ? -0.799 8.047 -8.734 1 93.31 23 MET B C 1
ATOM 2009 O O . MET B 1 23 ? 0.025 7.172 -8.469 1 93.31 23 MET B O 1
ATOM 2013 N N . SER B 1 24 ? -0.92 8.594 -9.969 1 92.31 24 SER B N 1
ATOM 2014 C CA . SER B 1 24 ? -0.03 8.164 -11.047 1 92.31 24 SER B CA 1
ATOM 2015 C C . SER B 1 24 ? 1.401 8.633 -10.797 1 92.31 24 SER B C 1
ATOM 2017 O O . SER B 1 24 ? 2.344 8.102 -11.391 1 92.31 24 SER B O 1
ATOM 2019 N N . ARG B 1 25 ? 1.547 9.547 -9.867 1 91.12 25 ARG B N 1
ATOM 2020 C CA . ARG B 1 25 ? 2.863 10.125 -9.609 1 91.12 25 ARG B CA 1
ATOM 2021 C C . ARG B 1 25 ? 3.418 9.648 -8.273 1 91.12 25 ARG B C 1
ATOM 2023 O O . ARG B 1 25 ? 4.355 10.25 -7.738 1 91.12 25 ARG B O 1
ATOM 2030 N N . ILE B 1 26 ? 2.836 8.734 -7.699 1 94.25 26 ILE B N 1
ATOM 2031 C CA . ILE B 1 26 ? 3.375 7.98 -6.57 1 94.25 26 ILE B CA 1
ATOM 2032 C C . ILE B 1 26 ? 3.885 6.625 -7.051 1 94.25 26 ILE B C 1
ATOM 2034 O O . ILE B 1 26 ? 3.135 5.848 -7.648 1 94.25 26 ILE B O 1
ATOM 2038 N N . SER B 1 27 ? 5.133 6.414 -6.793 1 94.62 27 SER B N 1
ATOM 2039 C CA . SER B 1 27 ? 5.738 5.18 -7.277 1 94.62 27 SER B CA 1
ATOM 2040 C C . SER B 1 27 ? 5.281 3.979 -6.457 1 94.62 27 SER B C 1
ATOM 2042 O O . SER B 1 27 ? 5.184 4.062 -5.23 1 94.62 27 SER B O 1
ATOM 2044 N N . HIS B 1 28 ? 5.066 2.891 -7.137 1 95.38 28 HIS B N 1
ATOM 2045 C CA . HIS B 1 28 ? 4.699 1.628 -6.504 1 95.38 28 HIS B CA 1
ATOM 2046 C C . HIS B 1 28 ? 5.473 0.462 -7.109 1 95.38 28 HIS B C 1
ATOM 2048 O O . HIS B 1 28 ? 5.781 0.468 -8.305 1 95.38 28 HIS B O 1
ATOM 2054 N N . SER B 1 29 ? 5.77 -0.512 -6.246 1 96.81 29 SER B N 1
ATOM 2055 C CA . SER B 1 29 ? 6.277 -1.777 -6.766 1 96.81 29 SER B CA 1
ATOM 2056 C C . SER B 1 29 ? 5.184 -2.559 -7.484 1 96.81 29 SER B C 1
ATOM 2058 O O . SER B 1 29 ? 4.051 -2.633 -7.008 1 96.81 29 SER B O 1
ATOM 2060 N N . VAL B 1 30 ? 5.543 -3.094 -8.633 1 97.31 30 VAL B N 1
ATOM 2061 C CA . VAL B 1 30 ? 4.602 -3.887 -9.414 1 97.31 30 VAL B CA 1
ATOM 2062 C C . VAL B 1 30 ? 4.766 -5.367 -9.07 1 97.31 30 VAL B C 1
ATOM 2064 O O . VAL B 1 30 ? 5.879 -5.891 -9.07 1 97.31 30 VAL B O 1
ATOM 2067 N N . MET B 1 31 ? 3.648 -6.016 -8.812 1 98.06 31 MET B N 1
ATOM 2068 C CA . MET B 1 31 ? 3.648 -7.43 -8.43 1 98.06 31 MET B CA 1
ATOM 2069 C C . MET B 1 31 ? 2.525 -8.18 -9.141 1 98.06 31 MET B C 1
ATOM 2071 O O . MET B 1 31 ? 1.638 -7.566 -9.734 1 98.06 31 MET B O 1
ATOM 2075 N N . ILE B 1 32 ? 2.568 -9.492 -9.109 1 98.12 32 ILE B N 1
ATOM 2076 C CA . ILE B 1 32 ? 1.504 -10.328 -9.648 1 98.12 32 ILE B CA 1
ATOM 2077 C C . ILE B 1 32 ? 1.01 -11.289 -8.57 1 98.12 32 ILE B C 1
ATOM 2079 O O . ILE B 1 32 ? 1.812 -11.914 -7.871 1 98.12 32 ILE B O 1
ATOM 2083 N N . ILE B 1 33 ? -0.265 -11.383 -8.453 1 98.56 33 ILE B N 1
ATOM 2084 C CA . ILE B 1 33 ? -0.89 -12.398 -7.609 1 98.56 33 ILE B CA 1
ATOM 2085 C C . ILE B 1 33 ? -1.354 -13.57 -8.469 1 98.56 33 ILE B C 1
ATOM 2087 O O . ILE B 1 33 ? -1.906 -13.367 -9.555 1 98.56 33 ILE B O 1
ATOM 2091 N N . THR B 1 34 ? -1.102 -14.75 -8.031 1 98.31 34 THR B N 1
ATOM 2092 C CA . THR B 1 34 ? -1.706 -15.945 -8.602 1 98.31 34 THR B CA 1
ATOM 2093 C C . THR B 1 34 ? -2.477 -16.734 -7.547 1 98.31 34 THR B C 1
ATOM 2095 O O . THR B 1 34 ? -2.041 -16.828 -6.398 1 98.31 34 THR B O 1
ATOM 2098 N N . SER B 1 35 ? -3.59 -17.266 -7.922 1 98.25 35 SER B N 1
ATOM 2099 C CA . SER B 1 35 ? -4.453 -17.984 -6.988 1 98.25 35 SER B CA 1
ATOM 2100 C C . SER B 1 35 ? -4.266 -19.484 -7.113 1 98.25 35 SER B C 1
ATOM 2102 O O . SER B 1 35 ? -3.986 -20 -8.203 1 98.25 35 SER B O 1
ATOM 2104 N N . ALA B 1 36 ? -4.523 -20.172 -6.039 1 98.38 36 ALA B N 1
ATOM 2105 C CA . ALA B 1 36 ? -4.531 -21.625 -6.043 1 98.38 36 ALA B CA 1
ATOM 2106 C C . ALA B 1 36 ? -5.715 -22.156 -6.84 1 98.38 36 ALA B C 1
ATOM 2108 O O . ALA B 1 36 ? -6.734 -21.484 -6.984 1 98.38 36 ALA B O 1
ATOM 2109 N N . VAL B 1 37 ? -5.547 -23.359 -7.309 1 97.25 37 VAL B N 1
ATOM 2110 C CA . VAL B 1 37 ? -6.59 -24.125 -7.988 1 97.25 37 VAL B CA 1
ATOM 2111 C C . VAL B 1 37 ? -6.465 -25.594 -7.633 1 97.25 37 VAL B C 1
ATOM 2113 O O . VAL B 1 37 ? -5.406 -26.047 -7.176 1 97.25 37 VAL B O 1
ATOM 2116 N N . PRO B 1 38 ? -7.59 -26.312 -7.863 1 97.69 38 PRO B N 1
ATOM 2117 C CA . PRO B 1 38 ? -7.453 -27.75 -7.68 1 97.69 38 PRO B CA 1
ATOM 2118 C C . PRO B 1 38 ? -6.336 -28.359 -8.531 1 97.69 38 PRO B C 1
ATOM 2120 O O . PRO B 1 38 ? -6.109 -27.906 -9.656 1 97.69 38 PRO B O 1
ATOM 2123 N N . ASP B 1 39 ? -5.672 -29.375 -7.988 1 96.44 39 ASP B N 1
ATOM 2124 C CA . ASP B 1 39 ? -4.5 -29.938 -8.656 1 96.44 39 ASP B CA 1
ATOM 2125 C C . ASP B 1 39 ? -4.891 -30.641 -9.953 1 96.44 39 ASP B C 1
ATOM 2127 O O . ASP B 1 39 ? -4.027 -30.969 -10.773 1 96.44 39 ASP B O 1
ATOM 2131 N N . THR B 1 40 ? -6.176 -30.797 -10.211 1 95.69 40 THR B N 1
ATOM 2132 C CA . THR B 1 40 ? -6.652 -31.453 -11.422 1 95.69 40 THR B CA 1
ATOM 2133 C C . THR B 1 40 ? -6.836 -30.453 -12.555 1 95.69 40 THR B C 1
ATOM 2135 O O . THR B 1 40 ? -7.051 -30.844 -13.703 1 95.69 40 THR B O 1
ATOM 2138 N N . GLU B 1 41 ? -6.785 -29.172 -12.266 1 93.19 41 GLU B N 1
ATOM 2139 C CA . GLU B 1 41 ? -7.062 -28.141 -13.242 1 93.19 41 GLU B CA 1
ATOM 2140 C C . GLU B 1 41 ? -5.859 -27.891 -14.148 1 93.19 41 GLU B C 1
ATOM 2142 O O . GLU B 1 41 ? -4.723 -28.188 -13.773 1 93.19 41 GLU B O 1
ATOM 2147 N N . THR B 1 42 ? -6.168 -27.344 -15.336 1 92.31 42 THR B N 1
ATOM 2148 C CA . THR B 1 42 ? -5.137 -26.969 -16.297 1 92.31 42 THR B CA 1
ATOM 2149 C C . THR B 1 42 ? -4.906 -25.453 -16.281 1 92.31 42 THR B C 1
ATOM 2151 O O . THR B 1 42 ? -5.66 -24.719 -15.648 1 92.31 42 THR B O 1
ATOM 2154 N N . SER B 1 43 ? -3.871 -25.016 -17.047 1 92.94 43 SER B N 1
ATOM 2155 C CA . SER B 1 43 ? -3.438 -23.625 -16.984 1 92.94 43 SER B CA 1
ATOM 2156 C C . SER B 1 43 ? -4.523 -22.688 -17.484 1 92.94 43 SER B C 1
ATOM 2158 O O . SER B 1 43 ? -4.527 -21.5 -17.172 1 92.94 43 SER B O 1
ATOM 2160 N N . SER B 1 44 ? -5.418 -23.203 -18.25 1 89.12 44 SER B N 1
ATOM 2161 C CA . SER B 1 44 ? -6.508 -22.391 -18.766 1 89.12 44 SER B CA 1
ATOM 2162 C C . SER B 1 44 ? -7.398 -21.875 -17.641 1 89.12 44 SER B C 1
ATOM 2164 O O . SER B 1 44 ? -8.133 -20.891 -17.812 1 89.12 44 SER B O 1
ATOM 2166 N N . SER B 1 45 ? -7.34 -22.531 -16.5 1 91.38 45 SER B N 1
ATOM 2167 C CA . SER B 1 45 ? -8.195 -22.156 -15.383 1 91.38 45 SER B CA 1
ATOM 2168 C C . SER B 1 45 ? -7.426 -21.328 -14.352 1 91.38 45 SER B C 1
ATOM 2170 O O . SER B 1 45 ? -7.98 -20.938 -13.32 1 91.38 45 SER B O 1
ATOM 2172 N N . TYR B 1 46 ? -6.195 -21.094 -14.695 1 95.88 46 TYR B N 1
ATOM 2173 C CA . TYR B 1 46 ? -5.391 -20.359 -13.734 1 95.88 46 TYR B CA 1
ATOM 2174 C C . TYR B 1 46 ? -5.734 -18.875 -13.758 1 95.88 46 TYR B C 1
ATOM 2176 O O . TYR B 1 46 ? -5.957 -18.297 -14.828 1 95.88 46 TYR B O 1
ATOM 2184 N N . HIS B 1 47 ? -5.789 -18.328 -12.547 1 94.62 47 HIS B N 1
ATOM 2185 C CA . HIS B 1 47 ? -6.109 -16.906 -12.422 1 94.62 47 HIS B CA 1
ATOM 2186 C C . HIS B 1 47 ? -4.977 -16.141 -11.742 1 94.62 47 HIS B C 1
ATOM 2188 O O . HIS B 1 47 ? -4.246 -16.719 -10.922 1 94.62 47 HIS B O 1
ATOM 2194 N N . GLY B 1 48 ? -4.879 -14.914 -12.078 1 96.75 48 GLY B N 1
ATOM 2195 C CA . GLY B 1 48 ? -3.914 -13.977 -11.531 1 96.75 48 GLY B CA 1
ATOM 2196 C C . GLY B 1 48 ? -4.055 -12.57 -12.094 1 96.75 48 GLY B C 1
ATOM 2197 O O . GLY B 1 48 ? -4.703 -12.375 -13.117 1 96.75 48 GLY B O 1
ATOM 2198 N N . LEU B 1 49 ? -3.496 -11.656 -11.469 1 96.19 49 LEU B N 1
ATOM 2199 C CA . LEU B 1 49 ? -3.545 -10.281 -11.953 1 96.19 49 LEU B CA 1
ATOM 2200 C C . LEU B 1 49 ? -2.379 -9.469 -11.398 1 96.19 49 LEU B C 1
ATOM 2202 O O . LEU B 1 49 ? -1.789 -9.836 -10.375 1 96.19 49 LEU B O 1
ATOM 2206 N N . THR B 1 50 ? -2.082 -8.414 -12.102 1 97.19 50 THR B N 1
ATOM 2207 C CA . THR B 1 50 ? -1.09 -7.438 -11.664 1 97.19 50 THR B CA 1
ATOM 2208 C C . THR B 1 50 ? -1.671 -6.516 -10.594 1 97.19 50 THR B C 1
ATOM 2210 O O . THR B 1 50 ? -2.812 -6.062 -10.711 1 97.19 50 THR B O 1
ATOM 2213 N N . ILE B 1 51 ? -0.874 -6.309 -9.555 1 97.06 51 ILE B N 1
ATOM 2214 C CA . ILE B 1 51 ? -1.267 -5.367 -8.516 1 97.06 51 ILE B CA 1
ATOM 2215 C C . ILE B 1 51 ? -0.092 -4.449 -8.18 1 97.06 51 ILE B C 1
ATOM 2217 O O . ILE B 1 51 ? 1.063 -4.789 -8.445 1 97.06 51 ILE B O 1
ATOM 2221 N N . SER B 1 52 ? -0.43 -3.33 -7.617 1 96.75 52 SER B N 1
ATOM 2222 C CA . SER B 1 52 ? 0.568 -2.404 -7.09 1 96.75 52 SER B CA 1
ATOM 2223 C C . SER B 1 52 ? 0.203 -1.938 -5.684 1 96.75 52 SER B C 1
ATOM 2225 O O . SER B 1 52 ? 0.785 -0.979 -5.176 1 96.75 52 SER B O 1
ATOM 2227 N N . SER B 1 53 ? -0.712 -2.551 -5.078 1 97.94 53 SER B N 1
ATOM 2228 C CA . SER B 1 53 ? -1.272 -2.062 -3.822 1 97.94 53 SER B CA 1
ATOM 2229 C C . SER B 1 53 ? -0.76 -2.871 -2.637 1 97.94 53 SER B C 1
ATOM 2231 O O . SER B 1 53 ? -1.202 -2.67 -1.503 1 97.94 53 SER B O 1
ATOM 2233 N N . MET B 1 54 ? 0.142 -3.785 -2.828 1 98.25 54 MET B N 1
ATOM 2234 C CA . MET B 1 54 ? 0.564 -4.668 -1.745 1 98.25 54 MET B CA 1
ATOM 2235 C C . MET B 1 54 ? 1.436 -3.92 -0.741 1 98.25 54 MET B C 1
ATOM 2237 O O . MET B 1 54 ? 2.312 -3.146 -1.129 1 98.25 54 MET B O 1
ATOM 2241 N N . THR B 1 55 ? 1.18 -4.137 0.525 1 97.94 55 THR B N 1
ATOM 2242 C CA . THR B 1 55 ? 1.998 -3.605 1.61 1 97.94 55 THR B CA 1
ATOM 2243 C C . THR B 1 55 ? 2.145 -4.633 2.73 1 97.94 55 THR B C 1
ATOM 2245 O O . THR B 1 55 ? 1.325 -5.547 2.852 1 97.94 55 THR B O 1
ATOM 2248 N N . SER B 1 56 ? 3.213 -4.469 3.428 1 97.06 56 SER B N 1
ATOM 2249 C CA . SER B 1 56 ? 3.328 -5.227 4.668 1 97.06 56 SER B CA 1
ATOM 2250 C C . SER B 1 56 ? 2.307 -4.758 5.699 1 97.06 56 SER B C 1
ATOM 2252 O O . SER B 1 56 ? 1.98 -3.57 5.762 1 97.06 56 SER B O 1
ATOM 2254 N N . LEU B 1 57 ? 1.804 -5.699 6.496 1 97.44 57 LEU B N 1
ATOM 2255 C CA . LEU B 1 57 ? 0.795 -5.324 7.48 1 97.44 57 LEU B CA 1
ATOM 2256 C C . LEU B 1 57 ? 1.297 -5.586 8.898 1 97.44 57 LEU B C 1
ATOM 2258 O O . LEU B 1 57 ? 1.236 -4.699 9.758 1 97.44 57 LEU B O 1
ATOM 2262 N N . SER B 1 58 ? 1.74 -6.777 9.148 1 95.19 58 SER B N 1
ATOM 2263 C CA . SER B 1 58 ? 2.176 -7.145 10.492 1 95.19 58 SER B CA 1
ATOM 2264 C C . SER B 1 58 ? 3.299 -8.172 10.445 1 95.19 58 SER B C 1
ATOM 2266 O O . SER B 1 58 ? 3.422 -8.922 9.469 1 95.19 58 SER B O 1
ATOM 2268 N N . LEU B 1 59 ? 4.07 -8.133 11.461 1 92.06 59 LEU B N 1
ATOM 2269 C CA . LEU B 1 59 ? 5.137 -9.117 11.609 1 92.06 59 LEU B CA 1
ATOM 2270 C C . LEU B 1 59 ? 4.781 -10.141 12.68 1 92.06 59 LEU B C 1
ATOM 2272 O O . LEU B 1 59 ? 5.164 -11.312 12.578 1 92.06 59 LEU B O 1
ATOM 2276 N N . ASN B 1 60 ? 4.051 -9.609 13.648 1 88.69 60 ASN B N 1
ATOM 2277 C CA . ASN B 1 60 ? 3.723 -10.453 14.797 1 88.69 60 ASN B CA 1
ATOM 2278 C C . ASN B 1 60 ? 2.219 -10.68 14.914 1 88.69 60 ASN B C 1
ATOM 2280 O O . ASN B 1 60 ? 1.427 -9.781 14.617 1 88.69 60 ASN B O 1
ATOM 2284 N N . PRO B 1 61 ? 1.751 -11.883 15.344 1 90.56 61 PRO B N 1
ATOM 2285 C CA . PRO B 1 61 ? 2.518 -13.102 15.641 1 90.56 61 PRO B CA 1
ATOM 2286 C C . PRO B 1 61 ? 3.01 -13.805 14.375 1 90.56 61 PRO B C 1
ATOM 2288 O O . PRO B 1 61 ? 3.887 -14.672 14.453 1 90.56 61 PRO B O 1
ATOM 2291 N N . TYR B 1 62 ? 2.365 -13.57 13.273 1 92.56 62 TYR B N 1
ATOM 2292 C CA . TYR B 1 62 ? 2.82 -14.062 11.977 1 92.56 62 TYR B CA 1
ATOM 2293 C C . TYR B 1 62 ? 2.844 -12.938 10.945 1 92.56 62 TYR B C 1
ATOM 2295 O O . TYR B 1 62 ? 2.062 -11.992 11.039 1 92.56 62 TYR B O 1
ATOM 2303 N N . PRO B 1 63 ? 3.76 -13.109 9.961 1 96.69 63 PRO B N 1
ATOM 2304 C CA . PRO B 1 63 ? 3.801 -12.078 8.93 1 96.69 63 PRO B CA 1
ATOM 2305 C C . PRO B 1 63 ? 2.523 -12.023 8.094 1 96.69 63 PRO B C 1
ATOM 2307 O O . PRO B 1 63 ? 2.006 -13.07 7.688 1 96.69 63 PRO B O 1
ATOM 2310 N N . ARG B 1 64 ? 2.045 -10.797 7.938 1 98.06 64 ARG B N 1
ATOM 2311 C CA . ARG B 1 64 ? 0.858 -10.555 7.125 1 98.06 64 ARG B CA 1
ATOM 2312 C C . ARG B 1 64 ? 1.124 -9.477 6.078 1 98.06 64 ARG B C 1
ATOM 2314 O O . ARG B 1 64 ? 1.847 -8.516 6.34 1 98.06 64 ARG B O 1
ATOM 2321 N N . ILE B 1 65 ? 0.538 -9.688 4.945 1 98.38 65 ILE B N 1
ATOM 2322 C CA . ILE B 1 65 ? 0.513 -8.672 3.9 1 98.38 65 ILE B CA 1
ATOM 2323 C C . ILE B 1 65 ? -0.932 -8.289 3.586 1 98.38 65 ILE B C 1
ATOM 2325 O O . ILE B 1 65 ? -1.868 -8.961 4.023 1 98.38 65 ILE B O 1
ATOM 2329 N N . GLN B 1 66 ? -1.053 -7.207 2.932 1 98.56 66 GLN B N 1
ATOM 2330 C CA . GLN B 1 66 ? -2.369 -6.797 2.455 1 98.56 66 GLN B CA 1
ATOM 2331 C C . GLN B 1 66 ? -2.297 -6.281 1.021 1 98.56 66 GLN B C 1
ATOM 2333 O O . GLN B 1 66 ? -1.26 -5.777 0.588 1 98.56 66 GLN B O 1
ATOM 2338 N N . PHE B 1 67 ? -3.365 -6.406 0.257 1 98.56 67 PHE B N 1
ATOM 2339 C CA . PHE B 1 67 ? -3.518 -5.824 -1.071 1 98.56 67 PHE B CA 1
ATOM 2340 C C . PHE B 1 67 ? -4.988 -5.59 -1.395 1 98.56 67 PHE B C 1
ATOM 2342 O O . PHE B 1 67 ? -5.871 -6.117 -0.712 1 98.56 67 PHE B O 1
ATOM 2349 N N . ASN B 1 68 ? -5.188 -4.801 -2.441 1 98.12 68 ASN B N 1
ATOM 2350 C CA . ASN B 1 68 ? -6.543 -4.465 -2.857 1 98.12 68 ASN B CA 1
ATOM 2351 C C . ASN B 1 68 ? -6.879 -5.07 -4.215 1 98.12 68 ASN B C 1
ATOM 2353 O O . ASN B 1 68 ? -6.023 -5.137 -5.102 1 98.12 68 ASN B O 1
ATOM 2357 N N . LEU B 1 69 ? -8.18 -5.426 -4.301 1 96.19 69 LEU B N 1
ATOM 2358 C CA . LEU B 1 69 ? -8.68 -5.93 -5.574 1 96.19 69 LEU B CA 1
ATOM 2359 C C . LEU B 1 69 ? -10.008 -5.281 -5.93 1 96.19 69 LEU B C 1
ATOM 2361 O O . LEU B 1 69 ? -10.914 -5.219 -5.098 1 96.19 69 LEU B O 1
ATOM 2365 N N . GLN B 1 70 ? -10.047 -4.828 -7.125 1 94.06 70 GLN B N 1
ATOM 2366 C CA . GLN B 1 70 ? -11.336 -4.34 -7.613 1 94.06 70 GLN B CA 1
ATOM 2367 C C . GLN B 1 70 ? -12.266 -5.496 -7.969 1 94.06 70 GLN B C 1
ATOM 2369 O O . GLN B 1 70 ? -11.828 -6.492 -8.547 1 94.06 70 GLN B O 1
ATOM 2374 N N . ILE B 1 71 ? -13.516 -5.375 -7.633 1 92.56 71 ILE B N 1
ATOM 2375 C CA . ILE B 1 71 ? -14.516 -6.379 -7.98 1 92.56 71 ILE B CA 1
ATOM 2376 C C . ILE B 1 71 ? -15.492 -5.801 -9 1 92.56 71 ILE B C 1
ATOM 2378 O O . ILE B 1 71 ? -15.742 -4.594 -9.016 1 92.56 71 ILE B O 1
ATOM 2382 N N . PRO B 1 72 ? -16.094 -6.637 -9.93 1 90.44 72 PRO B N 1
ATOM 2383 C CA . PRO B 1 72 ? -15.914 -8.094 -9.961 1 90.44 72 PRO B CA 1
ATOM 2384 C C . PRO B 1 72 ? -14.555 -8.508 -10.523 1 90.44 72 PRO B C 1
ATOM 2386 O O . PRO B 1 72 ? -13.93 -7.746 -11.273 1 90.44 72 PRO B O 1
ATOM 2389 N N . SER B 1 73 ? -14.023 -9.664 -10.141 1 90.75 73 SER B N 1
ATOM 2390 C CA . SER B 1 73 ? -12.734 -10.219 -10.523 1 90.75 73 SER B CA 1
ATOM 2391 C C . SER B 1 73 ? -12.727 -11.742 -10.406 1 90.75 73 SER B C 1
ATOM 2393 O O . SER B 1 73 ? -13.102 -12.289 -9.367 1 90.75 73 SER B O 1
ATOM 2395 N N . PHE B 1 74 ? -12.359 -12.43 -11.461 1 91.12 74 PHE B N 1
ATOM 2396 C CA . PHE B 1 74 ? -12.242 -13.883 -11.422 1 91.12 74 PHE B CA 1
ATOM 2397 C C . PHE B 1 74 ? -11.164 -14.312 -10.43 1 91.12 74 PHE B C 1
ATOM 2399 O O . PHE B 1 74 ? -11.289 -15.359 -9.789 1 91.12 74 PHE B O 1
ATOM 2406 N N . THR B 1 75 ? -10.148 -13.523 -10.359 1 94.06 75 THR B N 1
ATOM 2407 C CA . THR B 1 75 ? -9.117 -13.797 -9.367 1 94.06 75 THR B CA 1
ATOM 2408 C C . THR B 1 75 ? -9.695 -13.727 -7.957 1 94.06 75 THR B C 1
ATOM 2410 O O . THR B 1 75 ? -9.414 -14.594 -7.121 1 94.06 75 THR B O 1
ATOM 2413 N N . SER B 1 76 ? -10.453 -12.672 -7.715 1 95.81 76 SER B N 1
ATOM 2414 C CA . SER B 1 76 ? -11.117 -12.562 -6.418 1 95.81 76 SER B CA 1
ATOM 2415 C C . SER B 1 76 ? -11.961 -13.797 -6.125 1 95.81 76 SER B C 1
ATOM 2417 O O . SER B 1 76 ? -11.906 -14.344 -5.02 1 95.81 76 SER B O 1
ATOM 2419 N N . ASP B 1 77 ? -12.711 -14.281 -7.105 1 95.44 77 ASP B N 1
ATOM 2420 C CA . ASP B 1 77 ? -13.539 -15.469 -6.949 1 95.44 77 ASP B CA 1
ATOM 2421 C C . ASP B 1 77 ? -12.703 -16.672 -6.543 1 95.44 77 ASP B C 1
ATOM 2423 O O . ASP B 1 77 ? -13.062 -17.406 -5.621 1 95.44 77 ASP B O 1
ATOM 2427 N N . ALA B 1 78 ? -11.648 -16.859 -7.223 1 95.38 78 ALA B N 1
ATOM 2428 C CA . ALA B 1 78 ? -10.758 -17.984 -6.934 1 95.38 78 ALA B CA 1
ATOM 2429 C C . ALA B 1 78 ? -10.164 -17.859 -5.527 1 95.38 78 ALA B C 1
ATOM 2431 O O . ALA B 1 78 ? -10.055 -18.859 -4.812 1 95.38 78 ALA B O 1
ATOM 2432 N N . LEU B 1 79 ? -9.773 -16.672 -5.141 1 97.75 79 LEU B N 1
ATOM 2433 C CA . LEU B 1 79 ? -9.219 -16.453 -3.811 1 97.75 79 LEU B CA 1
ATOM 2434 C C . LEU B 1 79 ? -10.227 -16.812 -2.729 1 97.75 79 LEU B C 1
ATOM 2436 O O . LEU B 1 79 ? -9.859 -17.344 -1.685 1 97.75 79 LEU B O 1
ATOM 2440 N N . HIS B 1 80 ? -11.445 -16.422 -2.986 1 97.94 80 HIS B N 1
ATOM 2441 C CA . HIS B 1 80 ? -12.492 -16.766 -2.031 1 97.94 80 HIS B CA 1
ATOM 2442 C C . HIS B 1 80 ? -12.68 -18.281 -1.941 1 97.94 80 HIS B C 1
ATOM 2444 O O . HIS B 1 80 ? -12.914 -18.812 -0.856 1 97.94 80 HIS B O 1
ATOM 2450 N N . LEU B 1 81 ? -12.586 -18.922 -3.029 1 96.5 81 LEU B N 1
ATOM 2451 C CA . LEU B 1 81 ? -12.875 -20.359 -3.096 1 96.5 81 LEU B CA 1
ATOM 2452 C C . LEU B 1 81 ? -11.727 -21.172 -2.494 1 96.5 81 LEU B C 1
ATOM 2454 O O . LEU B 1 81 ? -11.969 -22.109 -1.741 1 96.5 81 LEU B O 1
ATOM 2458 N N . TYR B 1 82 ? -10.477 -20.781 -2.773 1 97.19 82 TYR B N 1
ATOM 2459 C CA . TYR B 1 82 ? -9.375 -21.688 -2.482 1 97.19 82 TYR B CA 1
ATOM 2460 C C . TYR B 1 82 ? -8.477 -21.125 -1.388 1 97.19 82 TYR B C 1
ATOM 2462 O O . TYR B 1 82 ? -7.672 -21.844 -0.803 1 97.19 82 TYR B O 1
ATOM 2470 N N . LYS B 1 83 ? -8.391 -19.875 -1.16 1 98.06 83 LYS B N 1
ATOM 2471 C CA . LYS B 1 83 ? -7.855 -19.188 0.014 1 98.06 83 LYS B CA 1
ATOM 2472 C C . LYS B 1 83 ? -6.336 -19.062 -0.063 1 98.06 83 LYS B C 1
ATOM 2474 O O . LYS B 1 83 ? -5.727 -18.344 0.727 1 98.06 83 LYS B O 1
ATOM 2479 N N . TYR B 1 84 ? -5.699 -19.797 -0.97 1 98.62 84 TYR B N 1
ATOM 2480 C CA . TYR B 1 84 ? -4.246 -19.75 -1.079 1 98.62 84 TYR B CA 1
ATOM 2481 C C . TYR B 1 84 ? -3.818 -19.016 -2.346 1 98.62 84 TYR B C 1
ATOM 2483 O O . TYR B 1 84 ? -4.469 -19.125 -3.387 1 98.62 84 TYR B O 1
ATOM 2491 N N . PHE B 1 85 ? -2.709 -18.297 -2.246 1 98.75 85 PHE B N 1
ATOM 2492 C CA . PHE B 1 85 ? -2.225 -17.5 -3.369 1 98.75 85 PHE B CA 1
ATOM 2493 C C . PHE B 1 85 ? -0.739 -17.203 -3.217 1 98.75 85 PHE B C 1
ATOM 2495 O O . PHE B 1 85 ? -0.153 -17.453 -2.164 1 98.75 85 PHE B O 1
ATOM 2502 N N . ALA B 1 86 ? -0.187 -16.719 -4.273 1 98.75 86 ALA B N 1
ATOM 2503 C CA . ALA B 1 86 ? 1.204 -16.281 -4.266 1 98.75 86 ALA B CA 1
ATOM 2504 C C . ALA B 1 86 ? 1.318 -14.828 -4.719 1 98.75 86 ALA B C 1
ATOM 2506 O O . ALA B 1 86 ? 0.574 -14.383 -5.598 1 98.75 86 ALA B O 1
ATOM 2507 N N . ILE B 1 87 ? 2.205 -14.07 -4.113 1 98.56 87 ILE B N 1
ATOM 2508 C CA . ILE B 1 87 ? 2.617 -12.742 -4.555 1 98.56 87 ILE B CA 1
ATOM 2509 C C . ILE B 1 87 ? 4.004 -12.82 -5.188 1 98.56 87 ILE B C 1
ATOM 2511 O O . ILE B 1 87 ? 4.953 -13.297 -4.562 1 98.56 87 ILE B O 1
ATOM 2515 N N . HIS B 1 88 ? 4.109 -12.375 -6.418 1 97.81 88 HIS B N 1
ATOM 2516 C CA . HIS B 1 88 ? 5.371 -12.375 -7.148 1 97.81 88 HIS B CA 1
ATOM 2517 C C . HIS B 1 88 ? 5.965 -10.977 -7.23 1 97.81 88 HIS B C 1
ATOM 2519 O O . HIS B 1 88 ? 5.391 -10.086 -7.867 1 97.81 88 HIS B O 1
ATOM 2525 N N . VAL B 1 89 ? 7.078 -10.766 -6.547 1 96.88 89 VAL B N 1
ATOM 2526 C CA . VAL B 1 89 ? 7.82 -9.516 -6.691 1 96.88 89 VAL B CA 1
ATOM 2527 C C . VAL B 1 89 ? 8.633 -9.547 -7.98 1 96.88 89 VAL B C 1
ATOM 2529 O O . VAL B 1 89 ? 9.539 -10.375 -8.133 1 96.88 89 VAL B O 1
ATOM 2532 N N . LEU B 1 90 ? 8.352 -8.609 -8.891 1 96.44 90 LEU B N 1
ATOM 2533 C CA . LEU B 1 90 ? 8.922 -8.656 -10.234 1 96.44 90 LEU B CA 1
ATOM 2534 C C . LEU B 1 90 ? 10.273 -7.949 -10.281 1 96.44 90 LEU B C 1
ATOM 2536 O O . LEU B 1 90 ? 10.445 -6.895 -9.664 1 96.44 90 LEU B O 1
ATOM 2540 N N . LYS B 1 91 ? 11.195 -8.555 -11 1 93.88 91 LYS B N 1
ATOM 2541 C CA . LYS B 1 91 ? 12.469 -7.91 -11.297 1 93.88 91 LYS B CA 1
ATOM 2542 C C . LYS B 1 91 ? 12.305 -6.801 -12.328 1 93.88 91 LYS B C 1
ATOM 2544 O O . LYS B 1 91 ? 11.398 -6.852 -13.164 1 93.88 91 LYS B O 1
ATOM 2549 N N . PRO B 1 92 ? 13.156 -5.824 -12.258 1 94.38 92 PRO B N 1
ATOM 2550 C CA . PRO B 1 92 ? 13.055 -4.727 -13.219 1 94.38 92 PRO B CA 1
ATOM 2551 C C . PRO B 1 92 ? 13.695 -5.059 -14.562 1 94.38 92 PRO B C 1
ATOM 2553 O O . PRO B 1 92 ? 14.734 -4.496 -14.914 1 94.38 92 PRO B O 1
ATOM 2556 N N . ASN B 1 93 ? 13.07 -5.898 -15.352 1 94.69 93 ASN B N 1
ATOM 2557 C CA . ASN B 1 93 ? 13.562 -6.289 -16.672 1 94.69 93 ASN B CA 1
ATOM 2558 C C . ASN B 1 93 ? 12.414 -6.43 -17.672 1 94.69 93 ASN B C 1
ATOM 2560 O O . ASN B 1 93 ? 11.25 -6.281 -17.312 1 94.69 93 ASN B O 1
ATOM 2564 N N . GLU B 1 94 ? 12.703 -6.719 -18.875 1 96.38 94 GLU B N 1
ATOM 2565 C CA . GLU B 1 94 ? 11.742 -6.746 -19.953 1 96.38 94 GLU B CA 1
ATOM 2566 C C . GLU B 1 94 ? 10.742 -7.887 -19.781 1 96.38 94 GLU B C 1
ATOM 2568 O O . GLU B 1 94 ? 9.547 -7.723 -20.047 1 96.38 94 GLU B O 1
ATOM 2573 N N . TYR B 1 95 ? 11.227 -9.008 -19.375 1 95.94 95 TYR B N 1
ATOM 2574 C CA . TYR B 1 95 ? 10.352 -10.148 -19.172 1 95.94 95 TYR B CA 1
ATOM 2575 C C . TYR B 1 95 ? 9.266 -9.828 -18.141 1 95.94 95 TYR B C 1
ATOM 2577 O O . TYR B 1 95 ? 8.078 -10.078 -18.391 1 95.94 95 TYR B O 1
ATOM 2585 N N . SER B 1 96 ? 9.656 -9.25 -17.078 1 96.81 96 SER B N 1
ATOM 2586 C CA . SER B 1 96 ? 8.734 -8.867 -16.016 1 96.81 96 SER B CA 1
ATOM 2587 C C . SER B 1 96 ? 7.738 -7.82 -16.516 1 96.81 96 SER B C 1
ATOM 2589 O O . SER B 1 96 ? 6.562 -7.852 -16.141 1 96.81 96 SER B O 1
ATOM 2591 N N . ILE B 1 97 ? 8.203 -6.871 -17.281 1 97.62 97 ILE B N 1
ATOM 2592 C CA . ILE B 1 97 ? 7.332 -5.84 -17.828 1 97.62 97 ILE B CA 1
ATOM 2593 C C . ILE B 1 97 ? 6.246 -6.488 -18.688 1 97.62 97 ILE B C 1
ATOM 2595 O O . ILE B 1 97 ? 5.066 -6.145 -18.562 1 97.62 97 ILE B O 1
ATOM 2599 N N . ASN B 1 98 ? 6.625 -7.434 -19.484 1 96.56 98 ASN B N 1
ATOM 2600 C CA . ASN B 1 98 ? 5.676 -8.133 -20.344 1 96.56 98 ASN B CA 1
ATOM 2601 C C . ASN B 1 98 ? 4.664 -8.93 -19.531 1 96.56 98 ASN B C 1
ATOM 2603 O O . ASN B 1 98 ? 3.473 -8.945 -19.844 1 96.56 98 ASN B O 1
ATOM 2607 N N . LEU B 1 99 ? 5.145 -9.602 -18.516 1 96.81 99 LEU B N 1
ATOM 2608 C CA . LEU B 1 99 ? 4.25 -10.328 -17.625 1 96.81 99 LEU B CA 1
ATOM 2609 C C . LEU B 1 99 ? 3.256 -9.391 -16.953 1 96.81 99 LEU B C 1
ATOM 2611 O O . LEU B 1 99 ? 2.061 -9.68 -16.891 1 96.81 99 LEU B O 1
ATOM 2615 N N . ALA B 1 100 ? 3.762 -8.266 -16.469 1 97.12 100 ALA B N 1
ATOM 2616 C CA . ALA B 1 100 ? 2.912 -7.297 -15.773 1 97.12 100 ALA B CA 1
ATOM 2617 C C . ALA B 1 100 ? 1.798 -6.797 -16.688 1 97.12 100 ALA B C 1
ATOM 2619 O O . ALA B 1 100 ? 0.645 -6.68 -16.266 1 97.12 100 ALA B O 1
ATOM 2620 N N . LYS B 1 101 ? 2.137 -6.504 -17.906 1 95.44 101 LYS B N 1
ATOM 2621 C CA . LYS B 1 101 ? 1.152 -6.051 -18.891 1 95.44 101 LYS B CA 1
ATOM 2622 C C . LYS B 1 101 ? 0.121 -7.141 -19.172 1 95.44 101 LYS B C 1
ATOM 2624 O O . LYS B 1 101 ? -1.077 -6.859 -19.266 1 95.44 101 LYS B O 1
ATOM 2629 N N . GLN B 1 102 ? 0.595 -8.328 -19.297 1 94.75 102 GLN B N 1
ATOM 2630 C CA . GLN B 1 102 ? -0.276 -9.461 -19.609 1 94.75 102 GLN B CA 1
ATOM 2631 C C . GLN B 1 102 ? -1.266 -9.719 -18.469 1 94.75 102 GLN B C 1
ATOM 2633 O O . GLN B 1 102 ? -2.445 -9.977 -18.719 1 94.75 102 GLN B O 1
ATOM 2638 N N . PHE B 1 103 ? -0.867 -9.625 -17.281 1 96.06 103 PHE B N 1
ATOM 2639 C CA . PHE B 1 103 ? -1.692 -9.93 -16.125 1 96.06 103 PHE B CA 1
ATOM 2640 C C . PHE B 1 103 ? -2.521 -8.719 -15.711 1 96.06 103 PHE B C 1
ATOM 2642 O O . PHE B 1 103 ? -3.281 -8.781 -14.742 1 96.06 103 PHE B O 1
ATOM 2649 N N . SER B 1 104 ? -2.318 -7.57 -16.312 1 93.25 104 SER B N 1
ATOM 2650 C CA . SER B 1 104 ? -3.107 -6.383 -16.016 1 93.25 104 SER B CA 1
ATOM 2651 C C . SER B 1 104 ? -4.289 -6.242 -16.969 1 93.25 104 SER B C 1
ATOM 2653 O O . SER B 1 104 ? -5.102 -5.324 -16.828 1 93.25 104 SER B O 1
ATOM 2655 N N . LYS B 1 105 ? -4.352 -7.098 -17.938 1 81 105 LYS B N 1
ATOM 2656 C CA . LYS B 1 105 ? -5.391 -7.012 -18.953 1 81 105 LYS B CA 1
ATOM 2657 C C . LYS B 1 105 ? -6.742 -7.449 -18.391 1 81 105 LYS B C 1
ATOM 2659 O O . LYS B 1 105 ? -6.852 -8.508 -17.781 1 81 105 LYS B O 1
ATOM 2664 N N . GLY B 1 106 ? -7.387 -6.531 -17.469 1 62.94 106 GLY B N 1
ATOM 2665 C CA . GLY B 1 106 ? -8.688 -6.766 -16.859 1 62.94 106 GLY B CA 1
ATOM 2666 C C . GLY B 1 106 ? -9.672 -7.438 -17.797 1 62.94 106 GLY B C 1
ATOM 2667 O O . GLY B 1 106 ? -9.359 -7.68 -18.969 1 62.94 106 GLY B O 1
ATOM 2668 N N . SER B 1 107 ? -10.75 -7.953 -17.141 1 51.06 107 SER B N 1
ATOM 2669 C CA . SER B 1 107 ? -11.859 -8.477 -17.938 1 51.06 107 SER B CA 1
ATOM 2670 C C . SER B 1 107 ? -12.398 -7.418 -18.891 1 51.06 107 SER B C 1
ATOM 2672 O O . SER B 1 107 ? -12.836 -6.348 -18.453 1 51.06 107 SER B O 1
ATOM 2674 N N . SER B 1 108 ? -11.422 -6.895 -19.766 1 44.53 108 SER B N 1
ATOM 2675 C CA . SER B 1 108 ? -12.031 -5.949 -20.703 1 44.53 108 SER B CA 1
ATOM 2676 C C . SER B 1 108 ? -13.359 -6.473 -21.234 1 44.53 108 SER B C 1
ATOM 2678 O O . SER B 1 108 ? -13.484 -7.66 -21.531 1 44.53 108 SER B O 1
ATOM 2680 N N . ILE B 1 109 ? -14.297 -5.672 -20.844 1 42.03 109 ILE B N 1
ATOM 2681 C CA . ILE B 1 109 ? -15.57 -5.922 -21.516 1 42.03 109 ILE B CA 1
ATOM 2682 C C . ILE B 1 109 ? -15.336 -6.039 -23.016 1 42.03 109 ILE B C 1
ATOM 2684 O O . ILE B 1 109 ? -14.984 -5.059 -23.672 1 42.03 109 ILE B O 1
ATOM 2688 N N . ARG B 1 110 ? -14.531 -6.93 -23.547 1 40.09 110 ARG B N 1
ATOM 2689 C CA . ARG B 1 110 ? -14.688 -6.945 -25 1 40.09 110 ARG B CA 1
ATOM 2690 C C . ARG B 1 110 ? -16.141 -6.738 -25.391 1 40.09 110 ARG B C 1
ATOM 2692 O O . ARG B 1 110 ? -17.047 -7.082 -24.641 1 40.09 110 ARG B O 1
ATOM 2699 N N . HIS B 1 111 ? -16.359 -5.789 -26.297 1 38.22 111 HIS B N 1
ATOM 2700 C CA . HIS B 1 111 ? -17.609 -5.383 -26.922 1 38.22 111 HIS B CA 1
ATOM 2701 C C . HIS B 1 111 ? -18.641 -6.512 -26.906 1 38.22 111 HIS B C 1
ATOM 2703 O O . HIS B 1 111 ? -19.844 -6.258 -26.844 1 38.22 111 HIS B O 1
ATOM 2709 N N . SER B 1 112 ? -18.281 -7.672 -27.688 1 40.06 112 SER B N 1
ATOM 2710 C CA . SER B 1 112 ? -19.438 -8.5 -28 1 40.06 112 SER B CA 1
ATOM 2711 C C . SER B 1 112 ? -20.078 -9.055 -26.734 1 40.06 112 SER B C 1
ATOM 2713 O O . SER B 1 112 ? -19.469 -9.023 -25.656 1 40.06 112 SER B O 1
ATOM 2715 N N . ASN B 1 113 ? -21.172 -9.914 -26.656 1 44.22 113 ASN B N 1
ATOM 2716 C CA . ASN B 1 113 ? -22.328 -10.516 -25.984 1 44.22 113 ASN B CA 1
ATOM 2717 C C . ASN B 1 113 ? -21.891 -11.367 -24.797 1 44.22 113 ASN B C 1
ATOM 2719 O O . ASN B 1 113 ? -22.719 -12 -24.141 1 44.22 113 ASN B O 1
ATOM 2723 N N . GLY B 1 114 ? -20.328 -11.414 -24.281 1 46.81 114 GLY B N 1
ATOM 2724 C CA . GLY B 1 114 ? -20.031 -12.234 -23.125 1 46.81 114 GLY B CA 1
ATOM 2725 C C . GLY B 1 114 ? -18.797 -11.805 -22.375 1 46.81 114 GLY B C 1
ATOM 2726 O O . GLY B 1 114 ? -18.016 -10.977 -22.859 1 46.81 114 GLY B O 1
ATOM 2727 N N . PHE B 1 115 ? -18.781 -11.594 -21 1 53.5 115 PHE B N 1
ATOM 2728 C CA . PHE B 1 115 ? -17.672 -11.391 -20.078 1 53.5 115 PHE B CA 1
ATOM 2729 C C . PHE B 1 115 ? -16.516 -12.32 -20.422 1 53.5 115 PHE B C 1
ATOM 2731 O O . PHE B 1 115 ? -16.672 -13.547 -20.422 1 53.5 115 PHE B O 1
ATOM 2738 N N . GLU B 1 116 ? -15.648 -11.945 -21.359 1 59.31 116 GLU B N 1
ATOM 2739 C CA . GLU B 1 116 ? -14.539 -12.875 -21.578 1 59.31 116 GLU B CA 1
ATOM 2740 C C . GLU B 1 116 ? -13.547 -12.828 -20.422 1 59.31 116 GLU B C 1
ATOM 2742 O O . GLU B 1 116 ? -13.078 -11.758 -20.047 1 59.31 116 GLU B O 1
ATOM 2747 N N . ARG B 1 117 ? -13.461 -13.93 -19.781 1 68 117 ARG B N 1
ATOM 2748 C CA . ARG B 1 117 ? -12.539 -14.195 -18.688 1 68 117 ARG B CA 1
ATOM 2749 C C . ARG B 1 117 ? -11.094 -13.953 -19.109 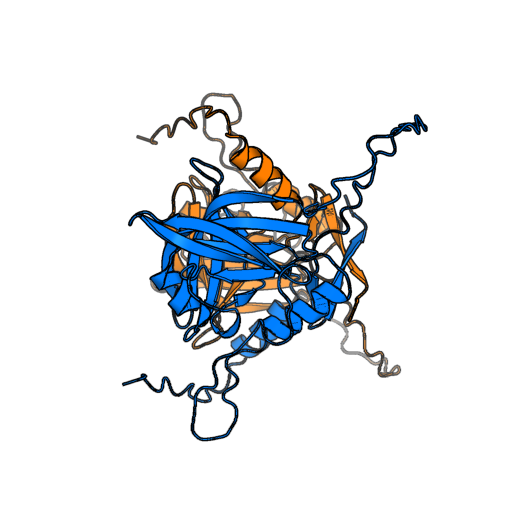1 68 117 ARG B C 1
ATOM 2751 O O . ARG B 1 117 ? -10.68 -14.375 -20.188 1 68 117 ARG B O 1
ATOM 2758 N N . THR B 1 118 ? -10.461 -13.055 -18.406 1 72.5 118 THR B N 1
ATOM 2759 C CA . THR B 1 118 ? -9.031 -12.93 -18.672 1 72.5 118 THR B CA 1
ATOM 2760 C C . THR B 1 118 ? -8.328 -14.266 -18.438 1 72.5 118 THR B C 1
ATOM 2762 O O . THR B 1 118 ? -8.695 -15.016 -17.531 1 72.5 118 THR B O 1
ATOM 2765 N N . ARG B 1 119 ? -7.484 -14.633 -19.484 1 83.75 119 ARG B N 1
ATOM 2766 C CA . ARG B 1 119 ? -6.652 -15.828 -19.391 1 83.75 119 ARG B CA 1
ATOM 2767 C C . ARG B 1 119 ? -5.176 -15.461 -19.297 1 83.75 119 ARG B C 1
ATOM 2769 O O . ARG B 1 119 ? -4.426 -15.625 -20.266 1 83.75 119 ARG B O 1
ATOM 2776 N N . PRO B 1 120 ? -4.766 -15.094 -18.094 1 91.06 120 PRO B N 1
ATOM 2777 C CA . PRO B 1 120 ? -3.426 -14.516 -17.984 1 91.06 120 PRO B CA 1
ATOM 2778 C C . PRO B 1 120 ? -2.316 -15.531 -18.234 1 91.06 120 PRO B C 1
ATOM 2780 O O . PRO B 1 120 ? -1.165 -15.156 -18.469 1 91.06 120 PRO B O 1
ATOM 2783 N N . PHE B 1 121 ? -2.625 -16.766 -18.266 1 94.94 121 PHE B N 1
ATOM 2784 C CA . PHE B 1 121 ? -1.592 -17.781 -18.438 1 94.94 121 PHE B CA 1
ATOM 2785 C C . PHE B 1 121 ? -1.523 -18.25 -19.875 1 94.94 121 PHE B C 1
ATOM 2787 O O . PHE B 1 121 ? -0.701 -19.109 -20.219 1 94.94 121 PHE B O 1
ATOM 2794 N N . VAL B 1 122 ? -2.412 -17.734 -20.688 1 91.56 122 VAL B N 1
ATOM 2795 C CA . VAL B 1 122 ? -2.348 -18.078 -22.109 1 91.56 122 VAL B CA 1
ATOM 2796 C C . VAL B 1 122 ? -0.968 -17.734 -22.672 1 91.56 122 VAL B C 1
ATOM 2798 O O . VAL B 1 122 ? -0.46 -16.641 -22.438 1 91.56 122 VAL B O 1
ATOM 2801 N N . GLY B 1 123 ? -0.411 -18.641 -23.344 1 93.44 123 GLY B N 1
ATOM 2802 C CA . GLY B 1 123 ? 0.889 -18.406 -23.953 1 93.44 123 GLY B CA 1
ATOM 2803 C C . GLY B 1 123 ? 2.047 -18.75 -23.031 1 93.44 123 GLY B C 1
ATOM 2804 O O . GLY B 1 123 ? 3.203 -18.75 -23.469 1 93.44 123 GLY B O 1
ATOM 2805 N N . LEU B 1 124 ? 1.765 -19 -21.828 1 96.31 124 LEU B N 1
ATOM 2806 C CA . LEU B 1 124 ? 2.809 -19.391 -20.891 1 96.31 124 LEU B CA 1
ATOM 2807 C C . LEU B 1 124 ? 2.945 -20.906 -20.828 1 96.31 124 LEU B C 1
ATOM 2809 O O . LEU B 1 124 ? 1.944 -21.625 -20.875 1 96.31 124 LEU B O 1
ATOM 2813 N N . LYS B 1 125 ? 4.211 -21.344 -20.656 1 96.25 125 LYS B N 1
ATOM 2814 C CA . LYS B 1 125 ? 4.5 -22.781 -20.656 1 96.25 125 LYS B CA 1
ATOM 2815 C C . LYS B 1 125 ? 4.949 -23.25 -19.266 1 96.25 125 LYS B C 1
ATOM 2817 O O . LYS B 1 125 ? 5.84 -22.641 -18.656 1 96.25 125 LYS B O 1
ATOM 2822 N N . GLU B 1 126 ? 4.352 -24.297 -18.875 1 95.31 126 GLU B N 1
ATOM 2823 C CA . GLU B 1 126 ? 4.777 -24.906 -17.609 1 95.31 126 GLU B CA 1
ATOM 2824 C C . GLU B 1 126 ? 6.23 -25.375 -17.688 1 95.31 126 GLU B C 1
ATOM 2826 O O . GLU B 1 126 ? 6.672 -25.891 -18.719 1 95.31 126 GLU B O 1
ATOM 2831 N N . HIS B 1 127 ? 7.008 -25.203 -16.578 1 94.75 127 HIS B N 1
ATOM 2832 C CA . HIS B 1 127 ? 8.406 -25.562 -16.406 1 94.75 127 HIS B CA 1
ATOM 2833 C C . HIS B 1 127 ? 9.328 -24.609 -17.156 1 94.75 127 HIS B C 1
ATOM 2835 O O . HIS B 1 127 ? 10.547 -24.781 -17.172 1 94.75 127 HIS B O 1
ATOM 2841 N N . VAL B 1 128 ? 8.805 -23.672 -17.828 1 95.62 128 VAL B N 1
ATOM 2842 C CA . VAL B 1 128 ? 9.562 -22.594 -18.469 1 95.62 128 VAL B CA 1
ATOM 2843 C C . VAL B 1 128 ? 9.18 -21.25 -17.844 1 95.62 128 VAL B C 1
ATOM 2845 O O . VAL B 1 128 ? 10 -20.609 -17.188 1 95.62 128 VAL B O 1
ATOM 2848 N N . ASP B 1 129 ? 7.836 -20.984 -18 1 96.81 129 ASP B N 1
ATOM 2849 C CA . ASP B 1 129 ? 7.348 -19.672 -17.562 1 96.81 129 ASP B CA 1
ATOM 2850 C C . ASP B 1 129 ? 6.77 -19.75 -16.156 1 96.81 129 ASP B C 1
ATOM 2852 O O . ASP B 1 129 ? 6.641 -18.734 -15.469 1 96.81 129 ASP B O 1
ATOM 2856 N N . PHE B 1 130 ? 6.355 -20.953 -15.812 1 97.31 130 PHE B N 1
ATOM 2857 C CA . PHE B 1 130 ? 5.836 -21.141 -14.469 1 97.31 130 PHE B CA 1
ATOM 2858 C C . PHE B 1 130 ? 5.965 -22.594 -14.031 1 97.31 130 PHE B C 1
ATOM 2860 O O . PHE B 1 130 ? 6.168 -23.484 -14.859 1 97.31 130 PHE B O 1
ATOM 2867 N N . GLU B 1 131 ? 5.914 -22.812 -12.664 1 96.5 131 GLU B N 1
ATOM 2868 C CA . GLU B 1 131 ? 5.852 -24.109 -12.016 1 96.5 131 GLU B CA 1
ATOM 2869 C C . GLU B 1 131 ? 4.668 -24.203 -11.055 1 96.5 131 GLU B C 1
ATOM 2871 O O . GLU B 1 131 ? 4.023 -23.188 -10.766 1 96.5 131 GLU B O 1
ATOM 2876 N N . LYS B 1 132 ? 4.395 -25.406 -10.656 1 97.25 132 LYS B N 1
ATOM 2877 C CA . LYS B 1 132 ? 3.305 -25.625 -9.703 1 97.25 132 LYS B CA 1
ATOM 2878 C C . LYS B 1 132 ? 3.834 -25.781 -8.281 1 97.25 132 LYS B C 1
ATOM 2880 O O . LYS B 1 132 ? 4.832 -26.469 -8.055 1 97.25 132 LYS B O 1
ATOM 2885 N N . TYR B 1 133 ? 3.256 -25.078 -7.379 1 97.75 133 TYR B N 1
ATOM 2886 C CA . TYR B 1 133 ? 3.498 -25.25 -5.949 1 97.75 133 TYR B CA 1
ATOM 2887 C C . TYR B 1 133 ? 2.367 -26.031 -5.297 1 97.75 133 TYR B C 1
ATOM 2889 O O . TYR B 1 133 ? 1.288 -25.484 -5.047 1 97.75 133 TYR B O 1
ATOM 2897 N N . PRO B 1 134 ? 2.652 -27.312 -4.988 1 97.81 134 PRO B N 1
ATOM 2898 C CA . PRO B 1 134 ? 1.593 -28.141 -4.418 1 97.81 134 PRO B CA 1
ATOM 2899 C C . PRO B 1 134 ? 1.349 -27.859 -2.939 1 97.81 134 PRO B C 1
ATOM 2901 O O . PRO B 1 134 ? 2.291 -27.562 -2.197 1 97.81 134 PRO B O 1
ATOM 2904 N N . LEU B 1 135 ? 0.082 -27.875 -2.59 1 97.5 135 LEU B N 1
ATOM 2905 C CA . LEU B 1 135 ? -0.275 -27.766 -1.18 1 97.5 135 LEU B CA 1
ATOM 2906 C C . LEU B 1 135 ? -1.582 -28.5 -0.88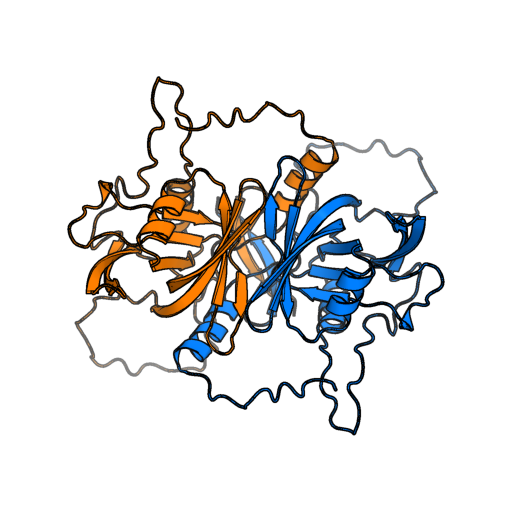9 1 97.5 135 LEU B C 1
ATOM 2908 O O . LEU B 1 135 ? -2.285 -28.906 -1.813 1 97.5 135 LEU B O 1
ATOM 2912 N N . ILE B 1 136 ? -1.835 -28.75 0.405 1 96.81 136 ILE B N 1
ATOM 2913 C CA . ILE B 1 136 ? -3.072 -29.359 0.895 1 96.81 136 ILE B CA 1
ATOM 2914 C C . ILE B 1 136 ? -3.803 -28.359 1.799 1 96.81 136 ILE B C 1
ATOM 2916 O O . ILE B 1 136 ? -3.223 -27.844 2.754 1 96.81 136 ILE B O 1
ATOM 2920 N N . ASN B 1 137 ? -4.992 -28.109 1.432 1 95.38 137 ASN B N 1
ATOM 2921 C CA . ASN B 1 137 ? -5.711 -27.125 2.246 1 95.38 137 ASN B CA 1
ATOM 2922 C C . ASN B 1 137 ? -6.277 -27.766 3.512 1 95.38 137 ASN B C 1
ATOM 2924 O O . ASN B 1 137 ? -6.008 -28.938 3.799 1 95.38 137 ASN B O 1
ATOM 2928 N N . ASP B 1 138 ? -6.98 -26.891 4.27 1 92.5 138 ASP B N 1
ATOM 2929 C CA . ASP B 1 138 ? -7.48 -27.328 5.578 1 92.5 138 ASP B CA 1
ATOM 2930 C C . ASP B 1 138 ? -8.508 -28.438 5.434 1 92.5 138 ASP B C 1
ATOM 2932 O O . ASP B 1 138 ? -8.766 -29.172 6.391 1 92.5 138 ASP B O 1
ATOM 2936 N N . LYS B 1 139 ? -9.125 -28.656 4.258 1 95.12 139 LYS B N 1
ATOM 2937 C CA . LYS B 1 139 ? -10.117 -29.703 3.98 1 95.12 139 LYS B CA 1
ATOM 2938 C C . LYS B 1 139 ? -9.461 -30.922 3.338 1 95.12 139 LYS B C 1
ATOM 2940 O O . LYS B 1 139 ? -10.148 -31.75 2.738 1 95.12 139 LYS B O 1
ATOM 2945 N N . SER B 1 140 ? -8.188 -30.891 3.318 1 95.19 140 SER B N 1
ATOM 2946 C CA . SER B 1 140 ? -7.402 -32 2.789 1 95.19 140 SER B CA 1
ATOM 2947 C C . SER B 1 140 ? -7.531 -32.094 1.272 1 95.19 140 SER B C 1
ATOM 2949 O O . SER B 1 140 ? -7.434 -33.188 0.703 1 95.19 140 SER B O 1
ATOM 2951 N N . GLU B 1 141 ? -7.883 -31.047 0.671 1 96.69 141 GLU B N 1
ATOM 2952 C CA . GLU B 1 141 ? -7.906 -30.984 -0.787 1 96.69 141 GLU B CA 1
ATOM 2953 C C . GLU B 1 141 ? -6.535 -30.641 -1.351 1 96.69 141 GLU B C 1
ATOM 2955 O O . GLU B 1 141 ? -5.824 -29.797 -0.79 1 96.69 141 GLU B O 1
ATOM 2960 N N . LYS B 1 142 ? -6.25 -31.328 -2.426 1 97.75 142 LYS B N 1
ATOM 2961 C CA . LYS B 1 142 ? -4.984 -31.031 -3.096 1 97.75 142 LYS B CA 1
ATOM 2962 C C . LYS B 1 142 ? -5.113 -29.828 -4.023 1 97.75 142 LYS B C 1
ATOM 2964 O O . LYS B 1 142 ? -5.973 -29.812 -4.91 1 97.75 142 LYS B O 1
ATOM 2969 N N . LEU B 1 143 ? -4.258 -28.844 -3.832 1 98.19 143 LEU B N 1
ATOM 2970 C CA . LEU B 1 143 ? -4.246 -27.625 -4.637 1 98.19 143 LEU B CA 1
ATOM 2971 C C . LEU B 1 143 ? -2.865 -27.375 -5.234 1 98.19 143 LEU B C 1
ATOM 2973 O O . LEU B 1 143 ? -1.878 -27.969 -4.789 1 98.19 143 LEU B O 1
ATOM 2977 N N . ASN B 1 144 ? -2.85 -26.594 -6.277 1 98 144 ASN B N 1
ATOM 2978 C CA . ASN B 1 144 ? -1.634 -26.016 -6.848 1 98 144 ASN B CA 1
ATOM 2979 C C . ASN B 1 144 ? -1.728 -24.5 -6.965 1 98 144 ASN B C 1
ATOM 2981 O O . ASN B 1 144 ? -2.775 -23.969 -7.332 1 98 144 ASN B O 1
ATOM 2985 N N . ILE B 1 145 ? -0.655 -23.891 -6.59 1 98.5 145 ILE B N 1
ATOM 2986 C CA . ILE B 1 145 ? -0.497 -22.484 -6.941 1 98.5 145 ILE B CA 1
ATOM 2987 C C . ILE B 1 145 ? 0.465 -22.344 -8.117 1 98.5 145 ILE B C 1
ATOM 2989 O O . ILE B 1 145 ? 1.608 -22.797 -8.047 1 98.5 145 ILE B O 1
ATOM 2993 N N . PRO B 1 146 ? 0.051 -21.766 -9.242 1 98.12 146 PRO B N 1
ATOM 2994 C CA . PRO B 1 146 ? 1.042 -21.5 -10.289 1 98.12 146 PRO B CA 1
ATOM 2995 C C . PRO B 1 146 ? 2.064 -20.438 -9.875 1 98.12 146 PRO B C 1
ATOM 2997 O O . PRO B 1 146 ? 1.688 -19.344 -9.453 1 98.12 146 PRO B O 1
ATOM 3000 N N . ILE B 1 147 ? 3.342 -20.75 -9.992 1 98.19 147 ILE B N 1
ATOM 3001 C CA . ILE B 1 147 ? 4.438 -19.859 -9.609 1 98.19 147 ILE B CA 1
ATOM 3002 C C . ILE B 1 147 ? 5.191 -19.406 -10.859 1 98.19 147 ILE B C 1
ATOM 3004 O O . ILE B 1 147 ? 5.793 -20.234 -11.555 1 98.19 147 ILE B O 1
ATOM 3008 N N . LEU B 1 148 ? 5.156 -18.156 -11.078 1 97.81 148 LEU B N 1
ATOM 3009 C CA . LEU B 1 148 ? 5.812 -17.609 -12.266 1 97.81 148 LEU B CA 1
ATOM 3010 C C . LEU B 1 148 ? 7.328 -17.625 -12.102 1 97.81 148 LEU B C 1
ATOM 3012 O O . LEU B 1 148 ? 7.844 -17.375 -11.008 1 97.81 148 LEU B O 1
ATOM 3016 N N . SER B 1 149 ? 8.008 -17.781 -13.203 1 95.31 149 SER B N 1
ATOM 3017 C CA . SER B 1 149 ? 9.461 -17.812 -13.219 1 95.31 149 SER B CA 1
ATOM 3018 C C . SER B 1 149 ? 10.047 -16.406 -13.344 1 95.31 149 SER B C 1
ATOM 3020 O O . SER B 1 149 ? 9.367 -15.492 -13.812 1 95.31 149 SER B O 1
ATOM 3022 N N . GLY B 1 150 ? 11.281 -16.25 -12.852 1 91.56 150 GLY B N 1
ATOM 3023 C CA . GLY B 1 150 ? 12.016 -15.016 -13.094 1 91.56 150 GLY B CA 1
ATOM 3024 C C . GLY B 1 150 ? 11.641 -13.898 -12.141 1 91.56 150 GLY B C 1
ATOM 3025 O O . GLY B 1 150 ? 11.867 -12.719 -12.43 1 91.56 150 GLY B O 1
ATOM 3026 N N . CYS B 1 151 ? 11.023 -14.227 -11.055 1 92.81 151 CYS B N 1
ATOM 3027 C CA . CYS B 1 151 ? 10.617 -13.227 -10.07 1 92.81 151 CYS B CA 1
ATOM 3028 C C . CYS B 1 151 ? 11.711 -13.023 -9.023 1 92.81 151 CYS B C 1
ATOM 3030 O O . CYS B 1 151 ? 12.539 -13.906 -8.805 1 92.81 151 CYS B O 1
ATOM 3032 N N . GLU B 1 152 ? 11.781 -11.82 -8.438 1 89.44 152 GLU B N 1
ATOM 3033 C CA . GLU B 1 152 ? 12.742 -11.531 -7.383 1 89.44 152 GLU B CA 1
ATOM 3034 C C . GLU B 1 152 ? 12.484 -12.391 -6.148 1 89.44 152 GLU B C 1
ATOM 3036 O O . GLU B 1 152 ? 13.406 -13.031 -5.629 1 89.44 152 GLU B O 1
ATOM 3041 N N . ARG B 1 153 ? 11.312 -12.438 -5.684 1 93.31 153 ARG B N 1
ATOM 3042 C CA . ARG B 1 153 ? 10.836 -13.227 -4.547 1 93.31 153 ARG B CA 1
ATOM 3043 C C . ARG B 1 153 ? 9.367 -13.578 -4.703 1 93.31 153 ARG B C 1
ATOM 3045 O O . ARG B 1 153 ? 8.633 -12.898 -5.426 1 93.31 153 ARG B O 1
ATOM 3052 N N . ILE B 1 154 ? 9.023 -14.68 -4.055 1 97.06 154 ILE B N 1
ATOM 3053 C CA . ILE B 1 154 ? 7.637 -15.117 -4.094 1 97.06 154 ILE B CA 1
ATOM 3054 C C . ILE B 1 154 ? 7.145 -15.398 -2.676 1 97.06 154 ILE B C 1
ATOM 3056 O O . ILE B 1 154 ? 7.789 -16.125 -1.917 1 97.06 154 ILE B O 1
ATOM 3060 N N . LEU B 1 155 ? 6.059 -14.812 -2.301 1 97.88 155 LEU B N 1
ATOM 3061 C CA . LEU B 1 155 ? 5.41 -15.078 -1.022 1 97.88 155 LEU B CA 1
ATOM 3062 C C . LEU B 1 155 ? 4.238 -16.031 -1.197 1 97.88 155 LEU B C 1
ATOM 3064 O O . LEU B 1 155 ? 3.324 -15.773 -1.983 1 97.88 155 LEU B O 1
ATOM 3068 N N . ILE B 1 156 ? 4.281 -17.125 -0.523 1 98.38 156 ILE B N 1
ATOM 3069 C CA . ILE B 1 156 ? 3.145 -18.031 -0.465 1 98.38 156 ILE B CA 1
ATOM 3070 C C . ILE B 1 156 ? 2.25 -17.672 0.718 1 98.38 156 ILE B C 1
ATOM 3072 O O . ILE B 1 156 ? 2.709 -17.641 1.863 1 98.38 156 ILE B O 1
ATOM 3076 N N . CYS B 1 157 ? 0.977 -17.484 0.393 1 98.69 157 CYS B N 1
ATOM 3077 C CA . CYS B 1 157 ? 0.114 -16.891 1.41 1 98.69 157 CYS B CA 1
ATOM 3078 C C . CYS B 1 157 ? -1.192 -17.672 1.531 1 98.69 157 CYS B C 1
ATOM 3080 O O . CYS B 1 157 ? -1.646 -18.281 0.565 1 98.69 157 CYS B O 1
ATOM 3082 N N . LYS B 1 158 ? -1.727 -17.594 2.697 1 98.69 158 LYS B N 1
ATOM 3083 C CA . LYS B 1 158 ? -3.092 -18.016 2.982 1 98.69 158 LYS B CA 1
ATOM 3084 C C . LYS B 1 158 ? -3.965 -16.844 3.398 1 98.69 158 LYS B C 1
ATOM 3086 O O . LYS B 1 158 ? -3.564 -16.031 4.234 1 98.69 158 LYS B O 1
ATOM 3091 N N . ASN B 1 159 ? -5.133 -16.797 2.807 1 98.25 159 ASN B N 1
ATOM 3092 C CA . ASN B 1 159 ? -6.051 -15.727 3.156 1 98.25 159 ASN B CA 1
ATOM 3093 C C . ASN B 1 159 ? -6.355 -15.711 4.652 1 98.25 159 ASN B C 1
ATOM 3095 O O . ASN B 1 159 ? -6.637 -16.75 5.242 1 98.25 159 ASN B O 1
ATOM 3099 N N . ASP B 1 160 ? -6.34 -14.555 5.246 1 97.62 160 ASP B N 1
ATOM 3100 C CA . ASP B 1 160 ? -6.617 -14.367 6.664 1 97.62 160 ASP B CA 1
ATOM 3101 C C . ASP B 1 160 ? -7.906 -13.578 6.875 1 97.62 160 ASP B C 1
ATOM 3103 O O . ASP B 1 160 ? -8.797 -14.016 7.602 1 97.62 160 ASP B O 1
ATOM 3107 N N . HIS B 1 161 ? -8.031 -12.344 6.297 1 97.69 161 HIS B N 1
ATOM 3108 C CA . HIS B 1 161 ? -9.219 -11.492 6.324 1 97.69 161 HIS B CA 1
ATOM 3109 C C . HIS B 1 161 ? -9.508 -10.914 4.941 1 97.69 161 HIS B C 1
ATOM 3111 O O . HIS B 1 161 ? -8.609 -10.805 4.105 1 97.69 161 HIS B O 1
ATOM 3117 N N . VAL B 1 162 ? -10.789 -10.648 4.77 1 98.38 162 VAL B N 1
ATOM 3118 C CA . VAL B 1 162 ? -11.195 -9.859 3.607 1 98.38 162 VAL B CA 1
ATOM 3119 C C . VAL B 1 162 ? -12.227 -8.82 4.023 1 98.38 162 VAL B C 1
ATOM 3121 O O . VAL B 1 162 ? -13.195 -9.141 4.723 1 98.38 162 VAL B O 1
ATOM 3124 N N . PHE B 1 163 ? -12 -7.586 3.645 1 98.12 163 PHE B N 1
ATOM 3125 C CA . PHE B 1 163 ? -12.938 -6.504 3.916 1 98.12 163 PHE B CA 1
ATOM 3126 C C . PHE B 1 163 ? -13.43 -5.871 2.619 1 98.12 163 PHE B C 1
ATOM 3128 O O . PHE B 1 163 ? -12.633 -5.586 1.723 1 98.12 163 PHE B O 1
ATOM 3135 N N . GLU B 1 164 ? -14.688 -5.68 2.508 1 96.19 164 GLU B N 1
ATOM 3136 C CA . GLU B 1 164 ? -15.234 -4.992 1.34 1 96.19 164 GLU B CA 1
ATOM 3137 C C . GLU B 1 164 ? -15.383 -3.498 1.599 1 96.19 164 GLU B C 1
ATOM 3139 O O . GLU B 1 164 ? -15.922 -3.094 2.633 1 96.19 164 GLU B O 1
ATOM 3144 N N . VAL B 1 165 ? -14.898 -2.676 0.72 1 95.88 165 VAL B N 1
ATOM 3145 C CA . VAL B 1 165 ? -15.039 -1.225 0.756 1 95.88 165 VAL B CA 1
ATOM 3146 C C . VAL B 1 165 ? -15.375 -0.703 -0.639 1 95.88 165 VAL B C 1
ATOM 3148 O O . VAL B 1 165 ? -14.5 -0.623 -1.504 1 95.88 165 VAL B O 1
ATOM 3151 N N . GLY B 1 166 ? -16.562 -0.322 -0.859 1 91.75 166 GLY B N 1
ATOM 3152 C CA . GLY B 1 166 ? -16.984 0.105 -2.186 1 91.75 166 GLY B CA 1
ATOM 3153 C C . GLY B 1 166 ? -16.875 -0.994 -3.227 1 91.75 166 GLY B C 1
ATOM 3154 O O . GLY B 1 166 ? -17.438 -2.072 -3.061 1 91.75 166 GLY B O 1
ATOM 3155 N N . ASP B 1 167 ? -16.078 -0.663 -4.227 1 92.5 167 ASP B N 1
ATOM 3156 C CA . ASP B 1 167 ? -15.922 -1.605 -5.332 1 92.5 167 ASP B CA 1
ATOM 3157 C C . ASP B 1 167 ? -14.617 -2.383 -5.211 1 92.5 167 ASP B C 1
ATOM 3159 O O . ASP B 1 167 ? -14.148 -2.973 -6.184 1 92.5 167 ASP B O 1
ATOM 3163 N N . HIS B 1 168 ? -14.047 -2.391 -4.012 1 96.5 168 HIS B N 1
ATOM 3164 C CA . HIS B 1 168 ? -12.82 -3.141 -3.795 1 96.5 168 HIS B CA 1
ATOM 3165 C C . HIS B 1 168 ? -12.938 -4.062 -2.588 1 96.5 168 HIS B C 1
ATOM 3167 O O . HIS B 1 168 ? -13.789 -3.852 -1.722 1 96.5 168 HIS B O 1
ATOM 3173 N N . GLU B 1 169 ? -12.125 -5.051 -2.672 1 97.69 169 GLU B N 1
ATOM 3174 C CA . GLU B 1 169 ? -11.844 -5.887 -1.512 1 97.69 169 GLU B CA 1
ATOM 3175 C C . GLU B 1 169 ? -10.422 -5.668 -1.008 1 97.69 169 GLU B C 1
ATOM 3177 O O . GLU B 1 169 ? -9.477 -5.586 -1.802 1 97.69 169 GLU B O 1
ATOM 3182 N N . ILE B 1 170 ? -10.312 -5.512 0.302 1 98.62 170 ILE B N 1
ATOM 3183 C CA . ILE B 1 170 ? -9.008 -5.516 0.962 1 98.62 170 ILE B CA 1
ATOM 3184 C C . ILE B 1 170 ? -8.695 -6.918 1.477 1 98.62 170 ILE B C 1
ATOM 3186 O O . ILE B 1 170 ? -9.367 -7.418 2.385 1 98.62 170 ILE B O 1
ATOM 3190 N N . TRP B 1 171 ? -7.672 -7.504 0.884 1 98.75 171 TRP B N 1
ATOM 3191 C CA . TRP B 1 171 ? -7.281 -8.867 1.231 1 98.75 171 TRP B CA 1
ATOM 3192 C C . TRP B 1 171 ? -6.098 -8.867 2.191 1 98.75 171 TRP B C 1
ATOM 3194 O O . TRP B 1 171 ? -5.121 -8.141 1.979 1 98.75 171 TRP B O 1
ATOM 3204 N N . ILE B 1 172 ? -6.223 -9.625 3.256 1 98.75 172 ILE B N 1
ATOM 3205 C CA . ILE B 1 172 ? -5.121 -9.852 4.188 1 98.75 172 ILE B CA 1
ATOM 3206 C C . ILE B 1 172 ? -4.629 -11.297 4.059 1 98.75 172 ILE B C 1
ATOM 3208 O O . ILE B 1 172 ? -5.422 -12.234 4.141 1 98.75 172 ILE B O 1
ATOM 3212 N N . GLY B 1 173 ? -3.361 -11.406 3.857 1 98.56 173 GLY B N 1
ATOM 3213 C CA . GLY B 1 173 ? -2.783 -12.734 3.725 1 98.56 173 GLY B CA 1
ATOM 3214 C C . GLY B 1 173 ? -1.729 -13.039 4.773 1 98.56 173 GLY B C 1
ATOM 3215 O O . GLY B 1 173 ? -0.865 -12.203 5.051 1 98.56 173 GLY B O 1
ATOM 3216 N N . LYS B 1 174 ? -1.839 -14.234 5.328 1 98.12 174 LYS B N 1
ATOM 3217 C CA . LYS B 1 174 ? -0.766 -14.773 6.16 1 98.12 174 LYS B CA 1
ATOM 3218 C C . LYS B 1 174 ? 0.339 -15.383 5.305 1 98.12 174 LYS B C 1
ATOM 3220 O O . LYS B 1 174 ? 0.074 -16.25 4.465 1 98.12 174 LYS B O 1
ATOM 3225 N N . VAL B 1 175 ? 1.557 -14.914 5.488 1 98.25 175 VAL B N 1
ATOM 3226 C CA . VAL B 1 175 ? 2.676 -15.453 4.723 1 98.25 175 VAL B CA 1
ATOM 3227 C C . VAL B 1 175 ? 3.117 -16.781 5.324 1 98.25 175 VAL B C 1
ATOM 3229 O O . VAL B 1 175 ? 3.566 -16.828 6.473 1 98.25 175 VAL B O 1
ATOM 3232 N N . GLU B 1 176 ? 3.033 -17.828 4.496 1 96.75 176 GLU B N 1
ATOM 3233 C CA . GLU B 1 176 ? 3.34 -19.172 4.98 1 96.75 176 GLU B CA 1
ATOM 3234 C C . GLU B 1 176 ? 4.734 -19.609 4.547 1 96.75 176 GLU B C 1
ATOM 3236 O O . GLU B 1 176 ? 5.371 -20.422 5.215 1 96.75 176 GLU B O 1
ATOM 3241 N N . ASP B 1 177 ? 5.152 -19.109 3.432 1 95.94 177 ASP B N 1
ATOM 3242 C CA . ASP B 1 177 ? 6.43 -19.5 2.842 1 95.94 177 ASP B CA 1
ATOM 3243 C C . ASP B 1 177 ? 6.965 -18.391 1.928 1 95.94 177 ASP B C 1
ATOM 3245 O O . ASP B 1 177 ? 6.203 -17.531 1.472 1 95.94 177 ASP B O 1
ATOM 3249 N N . ILE B 1 178 ? 8.266 -18.406 1.784 1 96.25 178 ILE B N 1
ATOM 3250 C CA . ILE B 1 178 ? 8.922 -17.469 0.881 1 96.25 178 ILE B CA 1
ATOM 3251 C C . ILE B 1 178 ? 9.898 -18.219 -0.024 1 96.25 178 ILE B C 1
ATOM 3253 O O . ILE B 1 178 ? 10.773 -18.938 0.459 1 96.25 178 ILE B O 1
ATOM 3257 N N . LEU B 1 179 ? 9.688 -17.969 -1.341 1 94.19 179 LEU B N 1
ATOM 3258 C CA . LEU B 1 179 ? 10.523 -18.641 -2.328 1 94.19 179 LEU B CA 1
ATOM 3259 C C . LEU B 1 179 ? 11.516 -17.672 -2.953 1 94.19 179 LEU B C 1
ATOM 3261 O O . LEU B 1 179 ? 11.18 -16.516 -3.213 1 94.19 179 LEU B O 1
ATOM 3265 N N . ASP B 1 180 ? 12.805 -18.047 -3.125 1 81.75 180 ASP B N 1
ATOM 3266 C CA . ASP B 1 180 ? 13.828 -17.281 -3.824 1 81.75 180 ASP B CA 1
ATOM 3267 C C . ASP B 1 180 ? 13.828 -17.594 -5.316 1 81.75 180 ASP B C 1
ATOM 3269 O O . ASP B 1 180 ? 13.242 -18.594 -5.746 1 81.75 180 ASP B O 1
ATOM 3273 N N . ASP B 1 181 ? 14.328 -16.594 -6.18 1 67.81 181 ASP B N 1
ATOM 3274 C CA . ASP B 1 181 ? 14.406 -16.812 -7.621 1 67.81 181 ASP B CA 1
ATOM 3275 C C . ASP B 1 181 ? 15.125 -18.125 -7.938 1 67.81 181 ASP B C 1
ATOM 3277 O O . ASP B 1 181 ? 14.898 -18.734 -8.992 1 67.81 181 ASP B O 1
ATOM 3281 N N . SER B 1 182 ? 16.109 -18.578 -7.098 1 50.47 182 SER B N 1
ATOM 3282 C CA . SER B 1 182 ? 16.938 -19.672 -7.602 1 50.47 182 SER B CA 1
ATOM 3283 C C . SER B 1 182 ? 16.109 -20.906 -7.895 1 50.47 182 SER B C 1
ATOM 3285 O O . SER B 1 182 ? 16.266 -21.938 -7.234 1 50.47 182 SER B O 1
ATOM 3287 N N . VAL B 1 183 ? 14.906 -20.812 -8.148 1 43.59 183 VAL B N 1
ATOM 3288 C CA . VAL B 1 183 ? 14.57 -22.172 -8.57 1 43.59 183 VAL B CA 1
ATOM 3289 C C . VAL B 1 183 ? 15.555 -22.656 -9.633 1 43.59 183 VAL B C 1
ATOM 3291 O O . VAL B 1 183 ? 15.328 -22.453 -10.828 1 43.59 183 VAL B O 1
ATOM 3294 N N . LYS B 1 184 ? 16.859 -22.312 -9.492 1 38.06 184 LYS B N 1
ATOM 3295 C CA . LYS B 1 184 ? 17.766 -23.031 -10.383 1 38.06 184 LYS B CA 1
ATOM 3296 C C . LYS B 1 184 ? 17.609 -24.547 -10.211 1 38.06 184 LYS B C 1
ATOM 3298 O O . LYS B 1 184 ? 17.75 -25.062 -9.102 1 38.06 184 LYS B O 1
ATOM 3303 N N . THR B 1 185 ? 16.859 -25.188 -10.93 1 33.94 185 THR B N 1
ATOM 3304 C CA . THR B 1 185 ? 17.016 -26.625 -11.125 1 33.94 185 THR B CA 1
ATOM 3305 C C . THR B 1 185 ? 18.484 -27 -11.258 1 33.94 185 THR B C 1
ATOM 3307 O O . THR B 1 185 ? 18.812 -28.109 -11.695 1 33.94 185 THR B O 1
ATOM 3310 N N . ASP B 1 186 ? 19.5 -26.094 -11.234 1 33.59 186 ASP B N 1
ATOM 3311 C CA . ASP B 1 186 ? 20.75 -26.766 -11.578 1 33.59 186 ASP B CA 1
ATOM 3312 C C . ASP B 1 186 ? 21.141 -27.781 -10.508 1 33.59 186 ASP B C 1
ATOM 3314 O O . ASP B 1 186 ? 21.453 -27.406 -9.383 1 33.59 186 ASP B O 1
ATOM 3318 N N . ALA B 1 187 ? 20.781 -29.016 -10.453 1 30.67 187 ALA B N 1
ATOM 3319 C CA . ALA B 1 187 ? 21.453 -30.203 -9.938 1 30.67 187 ALA B CA 1
ATOM 3320 C C . ALA B 1 187 ? 22.969 -30.141 -10.164 1 30.67 187 ALA B C 1
ATOM 3322 O O . ALA B 1 187 ? 23.719 -30.984 -9.68 1 30.67 187 ALA B O 1
ATOM 3323 N N . LYS B 1 188 ? 23.547 -29.672 -11.359 1 31.16 188 LYS B N 1
ATOM 3324 C CA . LYS B 1 188 ? 24.844 -30.297 -11.641 1 31.16 188 LYS B CA 1
ATOM 3325 C C . LYS B 1 188 ? 25.891 -29.828 -10.648 1 31.16 188 LYS B C 1
ATOM 3327 O O . LYS B 1 188 ? 26.5 -30.641 -9.945 1 31.16 188 LYS B O 1
ATOM 3332 N N . ASN B 1 189 ? 27.156 -29.078 -11.133 1 29.34 189 ASN B N 1
ATOM 3333 C CA . ASN B 1 189 ? 28.594 -29.188 -10.867 1 29.34 189 ASN B CA 1
ATOM 3334 C C . ASN B 1 189 ? 28.984 -28.422 -9.609 1 29.34 189 ASN B C 1
ATOM 3336 O O . ASN B 1 189 ? 28.969 -27.188 -9.602 1 29.34 189 ASN B O 1
ATOM 3340 N N . HIS B 1 190 ? 28.953 -28.922 -8.359 1 30.55 190 HIS B N 1
ATOM 3341 C CA . HIS B 1 190 ? 29.641 -28.641 -7.109 1 30.55 190 HIS B CA 1
ATOM 3342 C C . HIS B 1 190 ? 31.094 -28.234 -7.367 1 30.55 190 HIS B C 1
ATOM 3344 O O . HIS B 1 190 ? 31.922 -28.234 -6.449 1 30.55 190 HIS B O 1
ATOM 3350 N N . ASN B 1 191 ? 31.766 -28.453 -8.531 1 28.02 191 ASN B N 1
ATOM 3351 C CA . ASN B 1 191 ? 33.219 -28.484 -8.453 1 28.02 191 ASN B CA 1
ATOM 3352 C C . ASN B 1 191 ? 33.781 -27.203 -7.828 1 28.02 191 ASN B C 1
ATOM 3354 O O . ASN B 1 191 ? 33.062 -26.203 -7.707 1 28.02 191 ASN B O 1
ATOM 3358 N N . ASN B 1 192 ? 35.25 -26.719 -8.219 1 27.89 192 ASN B N 1
ATOM 3359 C CA . ASN B 1 192 ? 36.5 -26.266 -7.684 1 27.89 192 ASN B CA 1
ATOM 3360 C C . ASN B 1 192 ? 36.5 -24.766 -7.387 1 27.89 192 ASN B C 1
ATOM 3362 O O . ASN B 1 192 ? 37.469 -24.203 -6.93 1 27.89 192 ASN B O 1
ATOM 3366 N N . THR B 1 193 ? 36.094 -23.797 -8.312 1 29.28 193 THR B N 1
ATOM 3367 C CA . THR B 1 193 ? 36.938 -22.609 -8.328 1 29.28 193 THR B CA 1
ATOM 3368 C C . THR B 1 193 ? 36.781 -21.828 -7.02 1 29.28 193 THR B C 1
ATOM 3370 O O . THR B 1 193 ? 35.688 -21.516 -6.59 1 29.28 193 THR B O 1
ATOM 3373 N N . GLU B 1 194 ? 37.75 -21.75 -6.02 1 29.53 194 GLU B N 1
ATOM 3374 C CA . GLU B 1 194 ? 38.312 -21.016 -4.891 1 29.53 194 GLU B CA 1
ATOM 3375 C C . GLU B 1 194 ? 38.094 -19.516 -5.07 1 29.53 194 GLU B C 1
ATOM 3377 O O . GLU B 1 194 ? 38.625 -18.703 -4.281 1 29.53 194 GLU B O 1
ATOM 3382 N N . GLN B 1 195 ? 38.031 -19 -6.305 1 30.59 195 GLN B N 1
ATOM 3383 C CA . GLN B 1 195 ? 38.406 -17.594 -6.344 1 30.59 195 GLN B CA 1
ATOM 3384 C C . GLN B 1 195 ? 37.781 -16.828 -5.18 1 30.59 195 GLN B C 1
ATOM 3386 O O . GLN B 1 195 ? 36.75 -17.234 -4.637 1 30.59 195 GLN B O 1
ATOM 3391 N N . ASP B 1 196 ? 38.375 -15.586 -4.973 1 31.08 196 ASP B N 1
ATOM 3392 C CA . ASP B 1 196 ? 38.5 -14.492 -4.016 1 31.08 196 ASP B CA 1
ATOM 3393 C C . ASP B 1 196 ? 37.125 -13.953 -3.604 1 31.08 196 ASP B C 1
ATOM 3395 O O . ASP B 1 196 ? 36.344 -13.523 -4.453 1 31.08 196 ASP B O 1
ATOM 3399 N N . THR B 1 197 ? 36.625 -14.383 -2.527 1 28.03 197 THR B N 1
ATOM 3400 C CA . THR B 1 197 ? 35.531 -13.898 -1.668 1 28.03 197 THR B CA 1
ATOM 3401 C C . THR B 1 197 ? 35.688 -12.398 -1.409 1 28.03 197 THR B C 1
ATOM 3403 O O . THR B 1 197 ? 36.188 -11.992 -0.355 1 28.03 197 THR B O 1
ATOM 3406 N N . LYS B 1 198 ? 36.75 -11.633 -2.104 1 30.34 198 LYS B N 1
ATOM 3407 C CA . LYS B 1 198 ? 36.719 -10.227 -1.723 1 30.34 198 LYS B CA 1
ATOM 3408 C C . LYS B 1 198 ? 35.281 -9.766 -1.434 1 30.34 198 LYS B C 1
ATOM 3410 O O . LYS B 1 198 ? 34.312 -10.312 -1.995 1 30.34 198 LYS B O 1
ATOM 3415 N N . ASN B 1 199 ? 35.125 -9.102 -0.222 1 31.12 199 ASN B N 1
ATOM 3416 C CA . ASN B 1 199 ? 34.125 -8.336 0.513 1 31.12 199 ASN B CA 1
ATOM 3417 C C . ASN B 1 199 ? 33.219 -7.535 -0.429 1 31.12 199 ASN B C 1
ATOM 3419 O O . ASN B 1 199 ? 33.469 -6.348 -0.66 1 31.12 199 ASN B O 1
ATOM 3423 N N . HIS B 1 200 ? 33.344 -7.734 -1.719 1 29.41 200 HIS B N 1
ATOM 3424 C CA . HIS B 1 200 ? 32.406 -6.883 -2.43 1 29.41 200 HIS B CA 1
ATOM 3425 C C . HIS B 1 200 ? 31.094 -6.738 -1.651 1 29.41 200 HIS B C 1
ATOM 3427 O O . HIS B 1 200 ? 30.453 -7.734 -1.297 1 29.41 200 HIS B O 1
ATOM 3433 N N . THR B 1 201 ? 31.047 -6.043 -0.543 1 32.47 201 THR B N 1
ATOM 3434 C CA . THR B 1 201 ? 29.75 -5.465 -0.199 1 32.47 201 THR B CA 1
ATOM 3435 C C . THR B 1 201 ? 28.797 -5.551 -1.382 1 32.47 201 THR B C 1
ATOM 3437 O O . THR B 1 201 ? 28.844 -4.715 -2.287 1 32.47 201 THR B O 1
ATOM 3440 N N . LYS B 1 202 ? 28.828 -6.543 -2.039 1 32.88 202 LYS B N 1
ATOM 3441 C CA . LYS B 1 202 ? 27.984 -7 -3.145 1 32.88 202 LYS B CA 1
ATOM 3442 C C . LYS B 1 202 ? 26.609 -6.332 -3.111 1 32.88 202 LYS B C 1
ATOM 3444 O O . LYS B 1 202 ? 25.891 -6.43 -2.115 1 32.88 202 LYS 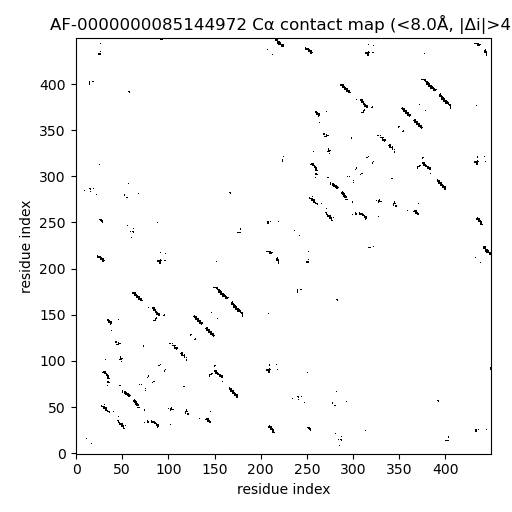B O 1
ATOM 3449 N N . ASP B 1 203 ? 26.438 -5.148 -3.576 1 39.56 203 ASP B N 1
ATOM 3450 C CA . ASP B 1 203 ? 25.141 -4.816 -4.145 1 39.56 203 ASP B CA 1
ATOM 3451 C C . ASP B 1 203 ? 24.328 -6.078 -4.438 1 39.56 203 ASP B C 1
ATOM 3453 O O . ASP B 1 203 ? 24.703 -6.879 -5.297 1 39.56 203 ASP B O 1
ATOM 3457 N N . ASP B 1 204 ? 24.188 -6.938 -3.51 1 42.78 204 ASP B N 1
ATOM 3458 C CA . ASP B 1 204 ? 23.688 -8.305 -3.594 1 42.78 204 ASP B CA 1
ATOM 3459 C C . ASP B 1 204 ? 22.906 -8.531 -4.887 1 42.78 204 ASP B C 1
ATOM 3461 O O . ASP B 1 204 ? 22.281 -9.578 -5.066 1 42.78 204 ASP B O 1
ATOM 3465 N N . GLY B 1 205 ? 23.156 -7.715 -5.883 1 46.62 205 GLY B N 1
ATOM 3466 C CA . GLY B 1 205 ? 22.562 -7.859 -7.195 1 46.62 205 GLY B CA 1
ATOM 3467 C C . GLY B 1 205 ? 21.078 -7.531 -7.215 1 46.62 205 GLY B C 1
ATOM 3468 O O . GLY B 1 205 ? 20.375 -7.867 -8.164 1 46.62 205 GLY B O 1
ATOM 3469 N N . THR B 1 206 ? 20.578 -7.379 -6.062 1 56.84 206 THR B N 1
ATOM 3470 C CA . THR B 1 206 ? 19.141 -7.152 -6.152 1 56.84 206 THR B CA 1
ATOM 3471 C C . THR B 1 206 ? 18.844 -5.789 -6.766 1 56.84 206 THR B C 1
ATOM 3473 O O . THR B 1 206 ? 19.469 -4.789 -6.402 1 56.84 206 THR B O 1
ATOM 3476 N N . GLU B 1 207 ? 18.5 -5.797 -8 1 67.75 207 GLU B N 1
ATOM 3477 C CA . GLU B 1 207 ? 18.141 -4.645 -8.82 1 67.75 207 GLU B CA 1
ATOM 3478 C C . GLU B 1 207 ? 16.859 -3.992 -8.312 1 67.75 207 GLU B C 1
ATOM 3480 O O . GLU B 1 207 ? 16.406 -2.986 -8.867 1 67.75 207 GLU B O 1
ATOM 3485 N N . GLY B 1 208 ? 16.438 -4.359 -7.121 1 81.94 208 GLY B N 1
ATOM 3486 C CA . GLY B 1 208 ? 15.164 -3.809 -6.688 1 81.94 208 GLY B CA 1
ATOM 3487 C C . GLY B 1 208 ? 13.984 -4.336 -7.484 1 81.94 208 GLY B C 1
ATOM 3488 O O . GLY B 1 208 ? 14.164 -5.098 -8.438 1 81.94 208 GLY B O 1
ATOM 3489 N N . SER B 1 209 ? 12.836 -3.977 -7.066 1 91.88 209 SER B N 1
ATOM 3490 C CA . SER B 1 209 ? 11.633 -4.43 -7.75 1 91.88 209 SER B CA 1
ATOM 3491 C C . SER B 1 209 ? 11.273 -3.512 -8.914 1 91.88 209 SER B C 1
ATOM 3493 O O . SER B 1 209 ? 11.75 -2.377 -8.984 1 91.88 209 SER B O 1
ATOM 3495 N N . LEU B 1 210 ? 10.562 -4.035 -9.914 1 96.19 210 LEU B N 1
ATOM 3496 C CA . LEU B 1 210 ? 9.961 -3.242 -10.977 1 96.19 210 LEU B CA 1
ATOM 3497 C C . LEU B 1 210 ? 9.016 -2.191 -10.406 1 96.19 210 LEU B C 1
ATOM 3499 O O . LEU B 1 210 ? 8.156 -2.51 -9.586 1 96.19 210 LEU B O 1
ATOM 3503 N N . LEU B 1 211 ? 9.258 -0.946 -10.805 1 96.5 211 LEU B N 1
ATOM 3504 C CA . LEU B 1 211 ? 8.438 0.151 -10.305 1 96.5 211 LEU B CA 1
ATOM 3505 C C . LEU B 1 211 ? 7.535 0.703 -11.406 1 96.5 211 LEU B C 1
ATOM 3507 O O . LEU B 1 211 ? 7.887 0.641 -12.586 1 96.5 211 LEU B O 1
ATOM 3511 N N . TYR B 1 212 ? 6.426 1.146 -11.039 1 96.12 212 TYR B N 1
ATOM 3512 C CA . TYR B 1 212 ? 5.516 1.873 -11.922 1 96.12 212 TYR B CA 1
ATOM 3513 C C . TYR B 1 212 ? 5.316 3.303 -11.43 1 96.12 212 TYR B C 1
ATOM 3515 O O . TYR B 1 212 ? 4.969 3.527 -10.273 1 96.12 212 TYR B O 1
ATOM 3523 N N . TYR B 1 213 ? 5.527 4.277 -12.266 1 94.62 213 TYR B N 1
ATOM 3524 C CA . TYR B 1 213 ? 5.469 5.703 -11.953 1 94.62 213 TYR B CA 1
ATOM 3525 C C . TYR B 1 213 ? 5.148 6.52 -13.195 1 94.62 213 TYR B C 1
ATOM 3527 O O . TYR B 1 213 ? 5.781 6.344 -14.242 1 94.62 213 TYR B O 1
ATOM 3535 N N . ASN B 1 214 ? 4.156 7.383 -13.062 1 93.12 214 ASN B N 1
ATOM 3536 C CA . ASN B 1 214 ? 3.758 8.258 -14.156 1 93.12 214 ASN B CA 1
ATOM 3537 C C . ASN B 1 214 ? 3.512 7.473 -15.445 1 93.12 214 ASN B C 1
ATOM 3539 O O . ASN B 1 214 ? 4.008 7.848 -16.5 1 93.12 214 ASN B O 1
ATOM 3543 N N . ARG B 1 215 ? 2.912 6.324 -15.352 1 92.94 215 ARG B N 1
ATOM 3544 C CA . ARG B 1 215 ? 2.416 5.484 -16.438 1 92.94 215 ARG B CA 1
ATOM 3545 C C . ARG B 1 215 ? 3.566 4.836 -17.203 1 92.94 215 ARG B C 1
ATOM 3547 O O . ARG B 1 215 ? 3.432 4.512 -18.375 1 92.94 215 ARG B O 1
ATOM 3554 N N . ARG B 1 216 ? 4.672 4.707 -16.453 1 95.12 216 ARG B N 1
ATOM 3555 C CA . ARG B 1 216 ? 5.836 4.035 -17.016 1 95.12 216 ARG B CA 1
ATOM 3556 C C . ARG B 1 216 ? 6.488 3.111 -15.992 1 95.12 216 ARG B C 1
ATOM 3558 O O . ARG B 1 216 ? 6.359 3.324 -14.789 1 95.12 216 ARG B O 1
ATOM 3565 N N . PHE B 1 217 ? 7.195 2.145 -16.609 1 96.44 217 PHE B N 1
ATOM 3566 C CA . PHE B 1 217 ? 7.965 1.249 -15.75 1 96.44 217 PHE B CA 1
ATOM 3567 C C . PHE B 1 217 ? 9.352 1.816 -15.484 1 96.44 217 PHE B C 1
ATOM 3569 O O . PHE B 1 217 ? 9.992 2.365 -16.391 1 96.44 217 PHE B O 1
ATOM 3576 N N . HIS B 1 218 ? 9.797 1.697 -14.227 1 94.88 218 HIS B N 1
ATOM 3577 C CA . HIS B 1 218 ? 11.062 2.289 -13.797 1 94.88 218 HIS B CA 1
ATOM 3578 C C . HIS B 1 218 ? 11.875 1.305 -12.969 1 94.88 218 HIS B C 1
ATOM 3580 O O . HIS B 1 218 ? 11.344 0.307 -12.477 1 94.88 218 HIS B O 1
ATOM 3586 N N . ILE B 1 219 ? 13.133 1.59 -12.906 1 92.5 219 ILE B N 1
ATOM 3587 C CA . ILE B 1 219 ? 14 0.95 -11.922 1 92.5 219 ILE B CA 1
ATOM 3588 C C . ILE B 1 219 ? 14.164 1.864 -10.711 1 92.5 219 ILE B C 1
ATOM 3590 O O . ILE B 1 219 ? 13.812 3.047 -10.766 1 92.5 219 ILE B O 1
ATOM 3594 N N . ILE B 1 220 ? 14.617 1.288 -9.609 1 91.38 220 ILE B N 1
ATOM 3595 C CA . ILE B 1 220 ? 14.977 2.092 -8.445 1 91.38 220 ILE B CA 1
ATOM 3596 C C . ILE B 1 220 ? 16.234 2.902 -8.75 1 91.38 220 ILE B C 1
ATOM 3598 O O . ILE B 1 220 ? 17.156 2.406 -9.391 1 91.38 220 ILE B O 1
ATOM 3602 N N . GLY B 1 221 ? 16.234 4.172 -8.312 1 88.5 221 GLY B N 1
ATOM 3603 C CA . GLY B 1 221 ? 17.359 5.062 -8.562 1 88.5 221 GLY B CA 1
ATOM 3604 C C . GLY B 1 221 ? 18.391 5.062 -7.449 1 88.5 221 GLY B C 1
ATOM 3605 O O . GLY B 1 221 ? 18.328 4.234 -6.535 1 88.5 221 GLY B O 1
ATOM 3606 N N . GLY B 1 222 ? 19.391 5.918 -7.578 1 86.31 222 GLY B N 1
ATOM 3607 C CA . GLY B 1 222 ? 20.453 6 -6.598 1 86.31 222 GLY B CA 1
ATOM 3608 C C . GLY B 1 222 ? 19.969 6.395 -5.215 1 86.31 222 GLY B C 1
ATOM 3609 O O . GLY B 1 222 ? 18.875 6.922 -5.07 1 86.31 222 GLY B O 1
ATOM 3610 N N . HIS B 1 223 ? 20.781 6.059 -4.18 1 86.5 223 HIS B N 1
ATOM 3611 C CA . HIS B 1 223 ? 20.406 6.379 -2.809 1 86.5 223 HIS B CA 1
ATOM 3612 C C . HIS B 1 223 ? 20.734 7.824 -2.465 1 86.5 223 HIS B C 1
ATOM 3614 O O . HIS B 1 223 ? 21.703 8.383 -2.992 1 86.5 223 HIS B O 1
ATOM 3620 N N . LEU B 1 224 ? 19.953 8.484 -1.67 1 86.06 224 LEU B N 1
ATOM 3621 C CA . LEU B 1 224 ? 20.141 9.836 -1.162 1 86.06 224 LEU B CA 1
ATOM 3622 C C . LEU B 1 224 ? 20.766 9.812 0.235 1 86.06 224 LEU B C 1
ATOM 3624 O O . LEU B 1 224 ? 21.469 10.75 0.625 1 86.06 224 LEU B O 1
ATOM 3628 N N . ALA B 1 225 ? 20.469 8.906 0.996 1 82.31 225 ALA B N 1
ATOM 3629 C CA . ALA B 1 225 ? 20.906 8.703 2.371 1 82.31 225 ALA B CA 1
ATOM 3630 C C . ALA B 1 225 ? 20.625 7.273 2.834 1 82.31 225 ALA B C 1
ATOM 3632 O O . ALA B 1 225 ? 19.734 6.605 2.299 1 82.31 225 ALA B O 1
#

Organism: Naumovozyma dairenensis (strain ATCC 10597 / BCRC 20456 / CBS 421 / NBRC 0211 / NRRL Y-12639) (NCBI:txid1071378)